Protein AF-0000000066008243 (afdb_homodimer)

Solvent-accessible surface area (backbone atoms only — not comparable to full-atom values): 32424 Å² total; per-residue (Å²): 136,84,80,74,76,75,76,95,76,73,66,71,70,77,75,83,60,82,74,49,60,83,30,46,79,45,74,56,54,67,75,56,49,55,52,40,58,67,34,86,83,21,28,44,34,31,69,50,27,37,37,32,40,57,55,29,65,79,30,61,48,78,36,69,66,31,70,38,34,38,38,38,36,25,71,33,43,24,30,42,36,34,36,51,57,90,94,41,76,46,79,41,83,40,39,54,12,25,37,36,48,45,53,53,59,49,28,36,36,37,34,33,26,86,89,45,23,21,20,34,40,37,36,34,33,48,38,79,45,48,61,57,48,42,42,67,50,64,41,73,88,37,50,65,48,66,43,29,85,41,62,70,55,54,52,42,53,52,59,48,55,51,47,76,75,35,84,81,39,64,61,42,52,52,24,34,12,19,45,48,47,27,49,55,47,40,49,60,71,56,71,61,34,56,92,89,50,68,52,55,62,62,49,46,48,52,44,62,74,39,29,44,45,81,84,48,58,58,56,55,9,50,72,66,71,30,54,50,65,57,29,36,50,48,38,21,70,71,69,72,36,39,58,66,57,45,46,49,48,50,28,43,51,49,35,46,47,44,44,72,39,44,86,62,50,67,49,54,41,21,40,58,37,41,26,85,47,41,66,59,33,36,51,54,36,20,69,74,70,72,38,38,60,70,55,46,38,50,38,52,72,68,67,64,58,82,128,135,84,78,78,75,74,83,79,76,68,64,71,70,76,74,84,61,81,73,49,62,81,30,46,79,46,74,56,54,66,74,56,50,56,51,40,58,67,35,85,82,20,29,42,34,31,68,49,27,36,37,32,39,57,56,30,64,79,32,61,49,76,34,72,69,30,72,39,33,36,39,39,38,25,72,32,44,25,30,40,36,35,37,52,56,90,92,41,78,45,79,41,83,40,39,55,12,25,38,36,49,46,54,54,59,52,28,36,35,38,34,33,26,86,89,45,23,21,19,34,41,37,36,32,32,48,37,79,46,48,61,58,48,42,41,65,52,64,40,74,88,37,51,65,47,69,41,30,86,41,65,70,57,55,50,42,53,53,57,46,55,51,48,76,75,35,84,82,40,66,60,42,52,51,25,34,11,20,44,49,47,26,48,55,46,40,48,59,72,54,71,60,34,56,92,92,49,69,55,54,63,61,49,46,50,50,45,62,74,38,29,44,45,81,82,49,60,57,55,55,10,50,72,66,72,29,54,50,64,56,29,37,50,49,40,21,72,72,69,74,37,40,59,67,56,47,45,48,48,52,28,43,52,49,35,47,46,39,45,69,46,41,85,62,50,68,50,54,43,21,40,58,38,41,25,84,48,40,66,60,34,37,52,52,35,20,71,72,70,72,40,39,58,70,54,46,36,50,38,51,73,69,69,60,62,80,129

Organism: Pseudomonas aeruginosa (strain ATCC 15692 / DSM 22644 / CIP 104116 / JCM 14847 / LMG 12228 / 1C / PRS 101 / PAO1) (NCBI:txid208964)

Nearest PDB structures (foldseek):
  3oio-assembly1_A  TM=9.051E-01  e=1.411E-06  Chromobacterium violaceum
  3w6v-assembly1_A  TM=8.758E-01  e=1.493E-06  Streptomyces griseus
  3lsg-assembly1_A  TM=9.183E-01  e=5.167E-06  Fusobacterium nucleatum subsp. nucleatum
  6l4c-assembly1_C  TM=6.130E-01  e=3.722E-05  Corylus avellana
  7u1h-assembly1_C  TM=5.360E-01  e=2.370E-05  Lens culinaris

Radius of gyration: 26.49 Å; Cα contacts (8 Å, |Δi|>4): 1086; chains: 2; bounding box: 79×71×91 Å

Secondary structure (DSSP, 8-state):
------------PPP-----TT-EEEEPPHHHHHHHHHSTTTTTSEEEEEEEESS-TT-EEEESS--SEEEEEEEESEEEEEEEETTEEEEEEEETTEEEEE-TT--EEEEE-SSSBPEEEEEEEE-TTHHHHHHHTT-SS-SEEE--S-HHHHHHHHHHHGGGGSTT-HHHHHHHHHHHHHHHHHGGG--PPPTT---HHHHHHHHHHTTTS---HHHHHHHTT--HHHHHHHHHHHHSS-HHHHHHHHHHHHHHHHHHH----HHHHHHHTT-S-HHHHHHHHHHHHSS-HHHHHHHHHTT----/------------PPP-----TT-EEEEPPHHHHHHHHHSTTTTTSEEEEEEEESS-TT-EEEES---SEEEEEEEESEEEEEEEETTEEEEEEEETTEEEEE-TT--EEEEE-SSSBPEEEEEEEE-TTHHHHHHHTT-SS-SEEE--S-HHHHHHHHHHHGGGGSTT-HHHHHHHHHHHHHHHHHGGG-----TT---HHHHHHHHHHTTTS---HHHHHHHTT--HHHHHHHHHHHHSS-HHHHHHHHHHHHHHHHHHH----HHHHHHHTT-S-HHHHHHHHHHHHSS-HHHHHHHHHTT----

Foldseek 3Di:
DDPPPPPPDDAPDDFPQDADPVKDKFAADPVLVVVQCPDPLRVQKFFGIWMKDDLRAFGKDWDQFYAWKKKKAWQAAWKKKWKDDPPDIDIDIGHHQKMFIDGGRITMMMTADNVTGTIIIMTTMDHNCVVVLCVLLPPPPHRMDGQHPDPLLVVLSVQLCCCVVVPSDSVSRSVSSVSVVVSSNCNNVGDRAPDLRQCVVVLVVVLLVAQLAQDDLCVSCVVSPHHSVSQQVNVCVVVVHGSNLVSLVSLLVVLLVCLLPHPDDLCVSCNNRHHNDSVVNQVSNCVNVVHGSVVSSVCNVVVNDDD/DDPPPDPPPPAPDDFPQDADPVKDKFAADPVLVVVQCPDPLRVAKFFGIWMKDDLRAFGKDWDQFYAWKKKKAWQAAWKKKWKDDPPDIDIDIGHHQKMFIDGGRITMMMTADNVTGTIIIMTTMDHNCVVVLCVLLPPPPHRMDGQHNDPLLVVLSVQLCCCVVVPSPSVSRSVSSVSVVVSSVCNNVGDRADDLRQPVVVLVVVLLVAQLAQDDLCVSCVVSPHHSVSQQVRCCVVVVHGSNVVSLVSLLVQLLVCLLPHPDDLCVSCNNRHHNDSVVNQVSNCVNVVHGSVVSSVCNVVVNPDD

pLDDT: mean 80.88, std 16.17, range [22.69, 98.44]

GO terms:
  GO:2000284 positive regulation of amino acid biosynthetic process (P, IMP)

Structure (mmCIF, N/CA/C/O backbone):
data_AF-0000000066008243-model_v1
#
loop_
_entity.id
_entity.type
_entity.pdbx_description
1 polymer 'MmsAB operon regulatory protein'
#
loop_
_atom_site.group_PDB
_atom_site.id
_atom_site.type_symbol
_atom_site.label_atom_id
_atom_site.label_alt_id
_atom_site.label_comp_id
_atom_site.label_asym_id
_atom_site.label_entity_id
_atom_site.label_seq_id
_atom_site.pdbx_PDB_ins_code
_atom_site.Cartn_x
_atom_site.Cartn_y
_atom_site.Cartn_z
_atom_site.occupancy
_atom_site.B_iso_or_equiv
_atom_site.auth_seq_id
_atom_site.auth_comp_id
_atom_site.auth_asym_id
_atom_site.auth_atom_id
_atom_site.pdbx_PDB_model_num
ATOM 1 N N . MET A 1 1 ? 39.25 -35.906 20.281 1 24.59 1 MET A N 1
ATOM 2 C CA . MET A 1 1 ? 38.625 -36.188 19 1 24.59 1 MET A CA 1
ATOM 3 C C . MET A 1 1 ? 37.656 -35.062 18.609 1 24.59 1 MET A C 1
ATOM 5 O O . MET A 1 1 ? 36.625 -34.844 19.25 1 24.59 1 MET A O 1
ATOM 9 N N . ASP A 1 2 ? 38.094 -33.938 18.094 1 24.05 2 ASP A N 1
ATOM 10 C CA . ASP A 1 2 ? 37.625 -32.531 18.016 1 24.05 2 ASP A CA 1
ATOM 11 C C . ASP A 1 2 ? 36.5 -32.406 16.984 1 24.05 2 ASP A C 1
ATOM 13 O O . ASP A 1 2 ? 36.688 -32.719 15.805 1 24.05 2 ASP A O 1
ATOM 17 N N . TYR A 1 3 ? 35.219 -32.688 17.328 1 25.66 3 TYR A N 1
ATOM 18 C CA . TYR A 1 3 ? 34.031 -32.688 16.5 1 25.66 3 TYR A CA 1
ATOM 19 C C . TYR A 1 3 ? 33.844 -31.375 15.75 1 25.66 3 TYR A C 1
ATOM 21 O O . TYR A 1 3 ? 33.594 -30.328 16.359 1 25.66 3 TYR A O 1
ATOM 29 N N . ILE A 1 4 ? 34.594 -31.031 14.711 1 29.14 4 ILE A N 1
ATOM 30 C CA . ILE A 1 4 ? 34.562 -29.875 13.82 1 29.14 4 ILE A CA 1
ATOM 31 C C . ILE A 1 4 ? 33.125 -29.672 13.297 1 29.14 4 ILE A C 1
ATOM 33 O O . ILE A 1 4 ? 32.562 -30.562 12.656 1 29.14 4 ILE A O 1
ATOM 37 N N . ALA A 1 5 ? 32.375 -28.844 13.891 1 27.97 5 ALA A N 1
ATOM 38 C CA . ALA A 1 5 ? 30.953 -28.547 13.633 1 27.97 5 ALA A CA 1
ATOM 39 C C . ALA A 1 5 ? 30.719 -28.297 12.148 1 27.97 5 ALA A C 1
ATOM 41 O O . ALA A 1 5 ? 31.422 -27.5 11.531 1 27.97 5 ALA A O 1
ATOM 42 N N . GLU A 1 6 ? 30.219 -29.219 11.297 1 30.3 6 GLU A N 1
ATOM 43 C CA . GLU A 1 6 ? 29.969 -29.094 9.867 1 30.3 6 GLU A CA 1
ATOM 44 C C . GLU A 1 6 ? 29.203 -27.812 9.555 1 30.3 6 GLU A C 1
ATOM 46 O O . GLU A 1 6 ? 28.297 -27.422 10.297 1 30.3 6 GLU A O 1
ATOM 51 N N . PRO A 1 7 ? 29.734 -26.828 8.812 1 32.81 7 PRO A N 1
ATOM 52 C CA . PRO A 1 7 ? 29.125 -25.531 8.523 1 32.81 7 PRO A CA 1
ATOM 53 C C . PRO A 1 7 ? 27.625 -25.609 8.242 1 32.81 7 PRO A C 1
ATOM 55 O O . PRO A 1 7 ? 27.141 -26.656 7.82 1 32.81 7 PRO A O 1
ATOM 58 N N . ALA A 1 8 ? 26.797 -24.953 8.992 1 34.72 8 ALA A N 1
ATOM 59 C CA . ALA A 1 8 ? 25.344 -24.828 8.898 1 34.72 8 ALA A CA 1
ATOM 60 C C . ALA A 1 8 ? 24.875 -24.828 7.445 1 34.72 8 ALA A C 1
ATOM 62 O O . ALA A 1 8 ? 25.172 -23.906 6.688 1 34.72 8 ALA A O 1
ATOM 63 N N . THR A 1 9 ? 24.625 -25.859 6.59 1 36.06 9 THR A N 1
ATOM 64 C CA . THR A 1 9 ? 24.281 -26.375 5.273 1 36.06 9 THR A CA 1
ATOM 65 C C . THR A 1 9 ? 23.266 -25.469 4.578 1 36.06 9 THR A C 1
ATOM 67 O O . THR A 1 9 ? 23.484 -25.031 3.447 1 36.06 9 THR A O 1
ATOM 70 N N . ASP A 1 10 ? 21.766 -25.906 4.348 1 40.94 10 ASP A N 1
ATOM 71 C CA . ASP A 1 10 ? 20.812 -25.797 3.244 1 40.94 10 ASP A CA 1
ATOM 72 C C . ASP A 1 10 ? 20.125 -24.438 3.242 1 40.94 10 ASP A C 1
ATOM 74 O O . ASP A 1 10 ? 19.031 -24.281 3.785 1 40.94 10 ASP A O 1
ATOM 78 N N . MET A 1 11 ? 20.688 -23.453 3.477 1 50 11 MET A N 1
ATOM 79 C CA . MET A 1 11 ? 20.094 -22.125 3.32 1 50 11 MET A CA 1
ATOM 80 C C . MET A 1 11 ? 19.484 -21.969 1.93 1 50 11 MET A C 1
ATOM 82 O O . MET A 1 11 ? 20.078 -22.391 0.937 1 50 11 MET A O 1
ATOM 86 N N . SER A 1 12 ? 18.172 -21.828 1.884 1 60.5 12 SER A N 1
ATOM 87 C CA . SER A 1 12 ? 17.484 -21.594 0.622 1 60.5 12 SER A CA 1
ATOM 88 C C . SER A 1 12 ? 18.25 -20.609 -0.255 1 60.5 12 SER A C 1
ATOM 90 O O . SER A 1 12 ? 18.719 -19.578 0.226 1 60.5 12 SER A O 1
ATOM 92 N N . HIS A 1 13 ? 18.922 -21.156 -1.25 1 66.5 13 HIS A N 1
ATOM 93 C CA . HIS A 1 13 ? 19.656 -20.375 -2.23 1 66.5 13 HIS A CA 1
ATOM 94 C C . HIS A 1 13 ? 18.734 -19.891 -3.35 1 66.5 13 HIS A C 1
ATOM 96 O O . HIS A 1 13 ? 17.797 -20.594 -3.732 1 66.5 13 HIS A O 1
ATOM 102 N N . THR A 1 14 ? 18.844 -18.609 -3.643 1 72.81 14 THR A N 1
ATOM 103 C CA . THR A 1 14 ? 18.094 -18.062 -4.77 1 72.81 14 THR A CA 1
ATOM 104 C C . THR A 1 14 ? 18.547 -18.703 -6.078 1 72.81 14 THR A C 1
ATOM 106 O O . THR A 1 14 ? 19.656 -19.203 -6.176 1 72.81 14 THR A O 1
ATOM 109 N N . SER A 1 15 ? 17.578 -18.812 -7.023 1 72.69 15 SER A N 1
ATOM 110 C CA . SER A 1 15 ? 17.906 -19.328 -8.352 1 72.69 15 SER A CA 1
ATOM 111 C C . SER A 1 15 ? 19.078 -18.578 -8.961 1 72.69 15 SER A C 1
ATOM 113 O O . SER A 1 15 ? 19.219 -17.359 -8.773 1 72.69 15 SER A O 1
ATOM 115 N N . ASP A 1 16 ? 19.953 -19.328 -9.625 1 68.06 16 ASP A N 1
ATOM 116 C CA . ASP A 1 16 ? 21.125 -18.734 -10.273 1 68.06 16 ASP A CA 1
ATOM 117 C C . ASP A 1 16 ? 20.812 -18.344 -11.719 1 68.06 16 ASP A C 1
ATOM 119 O O . ASP A 1 16 ? 21.719 -18.266 -12.555 1 68.06 16 ASP A O 1
ATOM 123 N N . TRP A 1 17 ? 19.578 -18.219 -12.039 1 70.62 17 TRP A N 1
ATOM 124 C CA . TRP A 1 17 ? 19.172 -17.781 -13.375 1 70.62 17 TRP A CA 1
ATOM 125 C C . TRP A 1 17 ? 19.875 -16.484 -13.75 1 70.62 17 TRP A C 1
ATOM 127 O O . TRP A 1 17 ? 20 -15.578 -12.922 1 70.62 17 TRP A O 1
ATOM 137 N N . PRO A 1 18 ? 20.375 -16.453 -15.031 1 69.12 18 PRO A N 1
ATOM 138 C CA . PRO A 1 18 ? 21.016 -15.203 -15.453 1 69.12 18 PRO A CA 1
ATOM 139 C C . PRO A 1 18 ? 20.094 -13.992 -15.289 1 69.12 18 PRO A C 1
ATOM 141 O O . PRO A 1 18 ? 18.891 -14.102 -15.477 1 69.12 18 PRO A O 1
ATOM 144 N N . LEU A 1 19 ? 20.703 -12.914 -14.883 1 67.06 19 LEU A N 1
ATOM 145 C CA . LEU A 1 19 ? 19.906 -11.742 -14.555 1 67.06 19 LEU A CA 1
ATOM 146 C C . LEU A 1 19 ? 19.953 -10.711 -15.68 1 67.06 19 LEU A C 1
ATOM 148 O O . LEU A 1 19 ? 20.828 -9.836 -15.688 1 67.06 19 LEU A O 1
ATOM 152 N N . PRO A 1 20 ? 19.031 -10.906 -16.594 1 66 20 PRO A N 1
ATOM 153 C CA . PRO A 1 20 ? 18.969 -9.844 -17.609 1 66 20 PRO A CA 1
ATOM 154 C C . PRO A 1 20 ? 18.641 -8.477 -17 1 66 20 PRO A C 1
ATOM 156 O O . PRO A 1 20 ? 18.25 -8.391 -15.836 1 66 20 PRO A O 1
ATOM 159 N N . ALA A 1 21 ? 18.781 -7.402 -17.766 1 61.56 21 ALA A N 1
ATOM 160 C CA . ALA A 1 21 ? 18.688 -6.023 -17.297 1 61.56 21 ALA A CA 1
ATOM 161 C C . ALA A 1 21 ? 17.312 -5.719 -16.719 1 61.56 21 ALA A C 1
ATOM 163 O O . ALA A 1 21 ? 17.188 -4.902 -15.805 1 61.56 21 ALA A O 1
ATOM 164 N N . ASP A 1 22 ? 16.312 -6.426 -17.188 1 67.25 22 ASP A N 1
ATOM 165 C CA . ASP A 1 22 ? 14.961 -6.117 -16.766 1 67.25 22 ASP A CA 1
ATOM 166 C C . ASP A 1 22 ? 14.508 -7.062 -15.648 1 67.25 22 ASP A C 1
ATOM 168 O O . ASP A 1 22 ? 13.32 -7.141 -15.336 1 67.25 22 ASP A O 1
ATOM 172 N N . SER A 1 23 ? 15.43 -7.727 -15.102 1 70.81 23 SER A N 1
ATOM 173 C CA . SER A 1 23 ? 15.18 -8.641 -13.984 1 70.81 23 SER A CA 1
ATOM 174 C C . SER A 1 23 ? 15.984 -8.234 -12.75 1 70.81 23 SER A C 1
ATOM 176 O O . SER A 1 23 ? 16.906 -7.434 -12.844 1 70.81 23 SER A O 1
ATOM 178 N N . LEU A 1 24 ? 15.469 -8.609 -11.672 1 77.5 24 LEU A N 1
ATOM 179 C CA . LEU A 1 24 ? 16.062 -8.203 -10.406 1 77.5 24 LEU A CA 1
ATOM 180 C C . LEU A 1 24 ? 16.141 -9.383 -9.43 1 77.5 24 LEU A C 1
ATOM 182 O O . LEU A 1 24 ? 15.211 -10.188 -9.367 1 77.5 24 LEU A O 1
ATOM 186 N N . ARG A 1 25 ? 17.203 -9.562 -8.805 1 79.38 25 ARG A N 1
ATOM 187 C CA . ARG A 1 25 ? 17.422 -10.484 -7.699 1 79.38 25 ARG A CA 1
ATOM 188 C C . ARG A 1 25 ? 18.094 -9.781 -6.52 1 79.38 25 ARG A C 1
ATOM 190 O O . ARG A 1 25 ? 19.188 -9.234 -6.652 1 79.38 25 ARG A O 1
ATOM 197 N N . LEU A 1 26 ? 17.438 -9.75 -5.379 1 84.25 26 LEU A N 1
ATOM 198 C CA . LEU A 1 26 ? 17.906 -8.984 -4.227 1 84.25 26 LEU A CA 1
ATOM 199 C C . LEU A 1 26 ? 17.984 -9.867 -2.984 1 84.25 26 LEU A C 1
ATOM 201 O O . LEU A 1 26 ? 17 -10.008 -2.256 1 84.25 26 LEU A O 1
ATOM 205 N N . PRO A 1 27 ? 19.156 -10.453 -2.77 1 83 27 PRO A N 1
ATOM 206 C CA . PRO A 1 27 ? 19.328 -11.07 -1.453 1 83 27 PRO A CA 1
ATOM 207 C C . PRO A 1 27 ? 19.5 -10.039 -0.339 1 83 27 PRO A C 1
ATOM 209 O O . PRO A 1 27 ? 20.203 -9.031 -0.526 1 83 27 PRO A O 1
ATOM 212 N N . ILE A 1 28 ? 18.906 -10.18 0.723 1 86 28 ILE A N 1
ATOM 213 C CA . ILE A 1 28 ? 19.062 -9.281 1.861 1 86 28 ILE A CA 1
ATOM 214 C C . ILE A 1 28 ? 20.312 -9.68 2.65 1 86 28 ILE A C 1
ATOM 216 O O . ILE A 1 28 ? 20.5 -10.852 2.975 1 86 28 ILE A O 1
ATOM 220 N N . PRO A 1 29 ? 21.141 -8.734 2.947 1 79.75 29 PRO A N 1
ATOM 221 C CA . PRO A 1 29 ? 22.391 -9.031 3.656 1 79.75 29 PRO A CA 1
ATOM 222 C C . PRO A 1 29 ? 22.156 -9.641 5.035 1 79.75 29 PRO A C 1
ATOM 224 O O . PRO A 1 29 ? 21.188 -9.289 5.715 1 79.75 29 PRO A O 1
ATOM 227 N N . ALA A 1 30 ? 23.109 -10.445 5.465 1 82.31 30 ALA A N 1
ATOM 228 C CA . ALA A 1 30 ? 2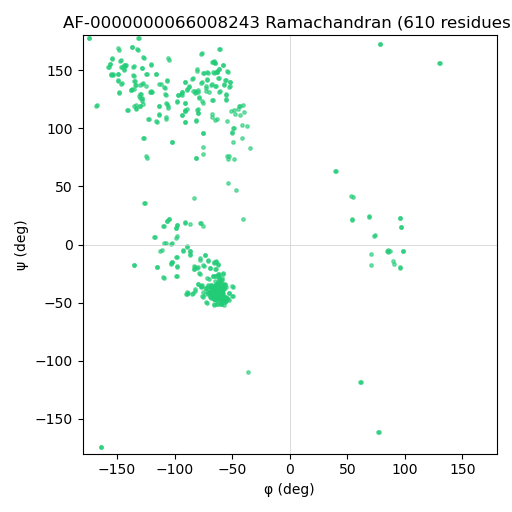3 -11.234 6.688 1 82.31 30 ALA A CA 1
ATOM 229 C C . ALA A 1 30 ? 22.797 -10.336 7.906 1 82.31 30 ALA A C 1
ATOM 231 O O . ALA A 1 30 ? 22 -10.625 8.781 1 82.31 30 ALA A O 1
ATOM 232 N N . ALA A 1 31 ? 23.562 -9.25 7.941 1 80.62 31 ALA A N 1
ATOM 233 C CA . ALA A 1 31 ? 23.469 -8.336 9.078 1 80.62 31 ALA A CA 1
ATOM 234 C C . ALA A 1 31 ? 22.062 -7.773 9.211 1 80.62 31 ALA A C 1
ATOM 236 O O . ALA A 1 31 ? 21.547 -7.648 10.328 1 80.62 31 ALA A O 1
ATOM 237 N N . LEU A 1 32 ? 21.469 -7.461 8.078 1 87 32 LEU A N 1
ATOM 238 C CA . LEU A 1 32 ? 20.094 -6.941 8.07 1 87 32 LEU A CA 1
ATOM 239 C C . LEU A 1 32 ? 19.094 -8.039 8.43 1 87 32 LEU A C 1
ATOM 241 O O . LEU A 1 32 ? 18.125 -7.785 9.133 1 87 32 LEU A O 1
ATOM 245 N N . LEU A 1 33 ? 19.344 -9.242 8.016 1 91.19 33 LEU A N 1
ATOM 246 C CA . LEU A 1 33 ? 18.484 -10.359 8.344 1 91.19 33 LEU A CA 1
ATOM 247 C C . LEU A 1 33 ? 18.453 -10.617 9.844 1 91.19 33 LEU A C 1
ATOM 249 O O . LEU A 1 33 ? 17.406 -10.898 10.414 1 91.19 33 LEU A O 1
ATOM 253 N N . GLU A 1 34 ? 19.594 -10.508 10.438 1 89.56 34 GLU A N 1
ATOM 254 C CA . GLU A 1 34 ? 19.672 -10.688 11.883 1 89.56 34 GLU A CA 1
ATOM 255 C C . GLU A 1 34 ? 18.844 -9.648 12.617 1 89.56 34 GLU A C 1
ATOM 257 O O . GLU A 1 34 ? 18.141 -9.977 13.586 1 89.56 34 GLU A O 1
ATOM 262 N N . LYS A 1 35 ? 18.938 -8.43 12.172 1 91.12 35 LYS A N 1
ATOM 263 C CA . LYS A 1 35 ? 18.156 -7.363 12.781 1 91.12 35 LYS A CA 1
ATOM 264 C C . LYS A 1 35 ? 16.656 -7.594 12.586 1 91.12 35 LYS A C 1
ATOM 266 O O . LYS A 1 35 ? 15.875 -7.43 13.523 1 91.12 35 LYS A O 1
ATOM 271 N N . LEU A 1 36 ? 16.297 -7.992 11.391 1 93.81 36 LEU A N 1
ATOM 272 C CA . LEU A 1 36 ? 14.883 -8.234 11.078 1 93.81 36 LEU A CA 1
ATOM 273 C C . LEU A 1 36 ? 14.336 -9.391 11.906 1 93.81 36 LEU A C 1
ATOM 275 O O . LEU A 1 36 ? 13.188 -9.344 12.352 1 93.81 36 LEU A O 1
ATOM 279 N N . ALA A 1 37 ? 15.141 -10.375 12.156 1 95 37 ALA A N 1
ATOM 280 C CA . ALA A 1 37 ? 14.727 -11.602 12.828 1 95 37 ALA A CA 1
ATOM 281 C C . ALA A 1 37 ? 14.391 -11.344 14.297 1 95 37 ALA A C 1
ATOM 283 O O . ALA A 1 37 ? 13.633 -12.094 14.914 1 95 37 ALA A O 1
ATOM 284 N N . VAL A 1 38 ? 14.875 -10.266 14.844 1 92.62 38 VAL A N 1
ATOM 285 C CA . VAL A 1 38 ? 14.695 -10.07 16.281 1 92.62 38 VAL A CA 1
ATOM 286 C C . VAL A 1 38 ? 13.82 -8.844 16.531 1 92.62 38 VAL A C 1
ATOM 288 O O . VAL A 1 38 ? 13.312 -8.648 17.625 1 92.62 38 VAL A O 1
ATOM 291 N N . HIS A 1 39 ? 13.711 -7.992 15.555 1 91.38 39 HIS A N 1
ATOM 292 C CA . HIS A 1 39 ? 12.953 -6.758 15.75 1 91.38 39 HIS A CA 1
ATOM 293 C C . HIS A 1 39 ? 11.461 -7.047 15.914 1 91.38 39 HIS A C 1
ATOM 295 O O . HIS A 1 39 ? 10.883 -7.805 15.133 1 91.38 39 HIS A O 1
ATOM 301 N N . PRO A 1 40 ? 10.734 -6.434 16.812 1 87.94 40 PRO A N 1
ATOM 302 C CA . PRO A 1 40 ? 9.328 -6.723 17.109 1 87.94 40 PRO A CA 1
ATOM 303 C C . PRO A 1 40 ? 8.422 -6.488 15.906 1 87.94 40 PRO A C 1
ATOM 305 O O . PRO A 1 40 ? 7.426 -7.191 15.734 1 87.94 40 PRO A O 1
ATOM 308 N N . LEU A 1 41 ? 8.766 -5.594 15.047 1 91.5 41 LEU A N 1
ATOM 309 C CA . LEU A 1 41 ? 7.898 -5.211 13.938 1 91.5 41 LEU A CA 1
ATOM 310 C C . LEU A 1 41 ? 8.109 -6.133 12.742 1 91.5 41 LEU A C 1
ATOM 312 O O . LEU A 1 41 ? 7.363 -6.07 11.766 1 91.5 41 LEU A O 1
ATOM 316 N N . SER A 1 42 ? 9.125 -6.973 12.836 1 94 42 SER A N 1
ATOM 317 C CA . SER A 1 42 ? 9.398 -7.73 11.617 1 94 42 SER A CA 1
ATOM 318 C C . SER A 1 42 ? 9.641 -9.203 11.922 1 94 42 SER A C 1
ATOM 320 O O . SER A 1 42 ? 9.57 -10.055 11.031 1 94 42 SER A O 1
ATOM 322 N N . ARG A 1 43 ? 9.922 -9.57 13.125 1 93.25 43 ARG A N 1
ATOM 323 C CA . ARG A 1 43 ? 10.383 -10.914 13.484 1 93.25 43 ARG A CA 1
ATOM 324 C C . ARG A 1 43 ? 9.359 -11.969 13.07 1 93.25 43 ARG A C 1
ATOM 326 O O . ARG A 1 43 ? 9.711 -13.109 12.789 1 93.25 43 ARG A O 1
ATOM 333 N N . ASP A 1 44 ? 8.102 -11.633 13.055 1 93.31 44 ASP A N 1
ATOM 334 C CA . ASP A 1 44 ? 7.047 -12.602 12.766 1 93.31 44 ASP A CA 1
ATOM 335 C C . ASP A 1 44 ? 6.926 -12.852 11.258 1 93.31 44 ASP A C 1
ATOM 337 O O . ASP A 1 44 ? 6.312 -13.836 10.836 1 93.31 44 ASP A O 1
ATOM 341 N N . LEU A 1 45 ? 7.465 -11.922 10.477 1 96.56 45 LEU A N 1
ATOM 342 C CA . LEU A 1 45 ? 7.391 -12.07 9.023 1 96.56 45 LEU A CA 1
ATOM 343 C C . LEU A 1 45 ? 8.312 -11.07 8.328 1 96.56 45 LEU A C 1
ATOM 345 O O . LEU A 1 45 ? 8.109 -9.859 8.438 1 96.56 45 LEU A O 1
ATOM 349 N N . TYR A 1 46 ? 9.281 -11.547 7.562 1 96.88 46 TYR A N 1
ATOM 350 C CA . TYR A 1 46 ? 10.188 -10.672 6.836 1 96.88 46 TYR A CA 1
ATOM 351 C C . TYR A 1 46 ? 10.773 -11.383 5.617 1 96.88 46 TYR A C 1
ATOM 353 O O . TYR A 1 46 ? 10.93 -12.609 5.621 1 96.88 46 TYR A O 1
ATOM 361 N N . PRO A 1 47 ? 11.016 -10.633 4.582 1 96.5 47 PRO A N 1
ATOM 362 C CA . PRO A 1 47 ? 11.641 -11.242 3.408 1 96.5 47 PRO A CA 1
ATOM 363 C C . PRO A 1 47 ? 13.133 -11.516 3.611 1 96.5 47 PRO A C 1
ATOM 365 O O . PRO A 1 47 ? 13.797 -10.789 4.355 1 96.5 47 PRO A O 1
ATOM 368 N N . THR A 1 48 ? 13.625 -12.547 3.012 1 94.25 48 THR A N 1
ATOM 369 C CA . THR A 1 48 ? 15.047 -12.844 3.062 1 94.25 48 THR A CA 1
ATOM 370 C C . THR A 1 48 ? 15.703 -12.609 1.702 1 94.25 48 THR A C 1
ATOM 372 O O . THR A 1 48 ? 16.906 -12.375 1.618 1 94.25 48 THR A O 1
ATOM 375 N N . SER A 1 49 ? 14.992 -12.75 0.716 1 92 49 SER A N 1
ATOM 376 C CA . SER A 1 49 ? 15.375 -12.422 -0.653 1 92 49 SER A CA 1
ATOM 377 C C . SER A 1 49 ? 14.148 -12.18 -1.527 1 92 49 SER A C 1
ATOM 379 O O . SER A 1 49 ? 13.047 -12.648 -1.212 1 92 49 SER A O 1
ATOM 381 N N . LEU A 1 50 ? 14.289 -11.406 -2.527 1 92.69 50 LEU A N 1
ATOM 382 C CA . LEU A 1 50 ? 13.18 -11.109 -3.424 1 92.69 50 LEU A CA 1
ATOM 383 C C . LEU A 1 50 ? 13.688 -10.727 -4.812 1 92.69 50 LEU A C 1
ATOM 385 O O . LEU A 1 50 ? 14.859 -10.398 -4.98 1 92.69 50 LEU A O 1
ATOM 389 N N . GLY A 1 51 ? 12.734 -10.867 -5.754 1 92.25 51 GLY A N 1
ATOM 390 C CA . GLY A 1 51 ? 13.156 -10.531 -7.105 1 92.25 51 GLY A CA 1
ATOM 391 C C . GLY A 1 51 ? 12.023 -10.578 -8.109 1 92.25 51 GLY A C 1
ATOM 392 O O . GLY A 1 51 ? 10.859 -10.766 -7.738 1 92.25 51 GLY A O 1
ATOM 393 N N . HIS A 1 52 ? 12.398 -10.242 -9.289 1 90.62 52 HIS A N 1
ATOM 394 C CA . HIS A 1 52 ? 11.539 -10.219 -10.469 1 90.62 52 HIS A CA 1
ATOM 395 C C . HIS A 1 52 ? 12.281 -10.711 -11.703 1 90.62 52 HIS A C 1
ATOM 397 O O . HIS A 1 52 ? 13.336 -10.172 -12.047 1 90.62 52 HIS A O 1
ATOM 403 N N . TYR A 1 53 ? 11.828 -11.828 -12.25 1 91.19 53 TYR A N 1
ATOM 404 C CA . TYR A 1 53 ? 12.391 -12.367 -13.484 1 91.19 53 TYR A CA 1
ATOM 405 C C . TYR A 1 53 ? 11.445 -12.164 -14.656 1 91.19 53 TYR A C 1
ATOM 407 O O . TYR A 1 53 ? 10.305 -12.641 -14.633 1 91.19 53 TYR A O 1
ATOM 415 N N . ARG A 1 54 ? 11.891 -11.508 -15.609 1 85.38 54 ARG A N 1
ATOM 416 C CA . ARG A 1 54 ? 11.07 -11.242 -16.781 1 85.38 54 ARG A CA 1
ATOM 417 C C . ARG A 1 54 ? 11.367 -12.242 -17.891 1 85.38 54 ARG A C 1
ATOM 419 O O . ARG A 1 54 ? 12.523 -12.43 -18.281 1 85.38 54 ARG A O 1
ATOM 426 N N . ARG A 1 55 ? 10.219 -12.828 -18.375 1 86.19 55 ARG A N 1
ATOM 427 C CA . ARG A 1 55 ? 10.352 -13.828 -19.438 1 86.19 55 ARG A CA 1
ATOM 428 C C . ARG A 1 55 ? 11.555 -14.727 -19.188 1 86.19 55 ARG A C 1
ATOM 430 O O . ARG A 1 55 ? 12.438 -14.844 -20.047 1 86.19 55 ARG A O 1
ATOM 437 N N . ALA A 1 56 ? 11.5 -15.422 -18.141 1 91.25 56 ALA A N 1
ATOM 438 C CA . ALA A 1 56 ? 12.664 -16.125 -17.609 1 91.25 56 ALA A CA 1
ATOM 439 C C . ALA A 1 56 ? 12.898 -17.438 -18.328 1 91.25 56 ALA A C 1
ATOM 441 O O . ALA A 1 56 ? 12.781 -18.516 -17.734 1 91.25 56 ALA A O 1
ATOM 442 N N . ARG A 1 57 ? 13.391 -17.297 -19.516 1 90.94 57 ARG A N 1
ATOM 443 C CA . ARG A 1 57 ? 13.688 -18.469 -20.328 1 90.94 57 ARG A CA 1
ATOM 444 C C . ARG A 1 57 ? 14.719 -19.359 -19.641 1 90.94 57 ARG A C 1
ATOM 446 O O . ARG A 1 57 ? 15.703 -18.859 -19.078 1 90.94 57 ARG A O 1
ATOM 453 N N . ASP A 1 58 ? 14.453 -20.672 -19.578 1 91.56 58 ASP A N 1
ATOM 454 C CA . ASP A 1 58 ? 15.352 -21.703 -19.062 1 91.56 58 ASP A CA 1
ATOM 455 C C . ASP A 1 58 ? 15.453 -21.625 -17.531 1 91.56 58 ASP A C 1
ATOM 457 O O . ASP A 1 58 ? 16.328 -22.266 -16.938 1 91.56 58 ASP A O 1
ATOM 461 N N . HIS A 1 59 ? 14.617 -20.781 -17 1 93.69 59 HIS A N 1
ATOM 462 C CA . HIS A 1 59 ? 14.609 -20.734 -15.547 1 93.69 59 HIS A CA 1
ATOM 463 C C . HIS A 1 59 ? 14.078 -22.031 -14.953 1 93.69 59 HIS A C 1
ATOM 465 O O . HIS A 1 59 ? 12.984 -22.484 -15.289 1 93.69 59 HIS A O 1
ATOM 471 N N . ARG A 1 60 ? 14.898 -22.625 -14.102 1 93.75 60 ARG A N 1
ATOM 472 C CA . ARG A 1 60 ? 14.516 -23.859 -13.422 1 93.75 60 ARG A CA 1
ATOM 473 C C . ARG A 1 60 ? 15.156 -23.953 -12.039 1 93.75 60 ARG A C 1
ATOM 475 O O . ARG A 1 60 ? 16.234 -23.391 -11.812 1 93.75 60 ARG A O 1
ATOM 482 N N . MET A 1 61 ? 14.484 -24.516 -11.18 1 93.25 61 MET A N 1
ATOM 483 C CA . MET A 1 61 ? 14.961 -24.734 -9.812 1 93.25 61 MET A CA 1
ATOM 484 C C . MET A 1 61 ? 14.438 -26.047 -9.25 1 93.25 61 MET A C 1
ATOM 486 O O . MET A 1 61 ? 13.297 -26.422 -9.516 1 93.25 61 MET A O 1
ATOM 490 N N . SER A 1 62 ? 15.312 -26.703 -8.562 1 92.62 62 SER A N 1
ATOM 491 C CA . SER A 1 62 ? 14.961 -27.906 -7.816 1 92.62 62 SER A CA 1
ATOM 492 C C . SER A 1 62 ? 15.492 -27.844 -6.387 1 92.62 62 SER A C 1
ATOM 494 O O . SER A 1 62 ? 16.656 -27.516 -6.164 1 92.62 62 SER A O 1
ATOM 496 N N . ARG A 1 63 ? 14.547 -28.078 -5.484 1 90.19 63 ARG A N 1
ATOM 497 C CA . ARG A 1 63 ? 14.938 -28.094 -4.078 1 90.19 63 ARG A CA 1
ATOM 498 C C . ARG A 1 63 ? 14.32 -29.281 -3.355 1 90.19 63 ARG A C 1
ATOM 500 O O . ARG A 1 63 ? 13.102 -29.406 -3.275 1 90.19 63 ARG A O 1
ATOM 507 N N . GLU A 1 64 ? 15.211 -30.078 -2.863 1 86.62 64 GLU A N 1
ATOM 508 C CA . GLU A 1 64 ? 14.75 -31.219 -2.09 1 86.62 64 GLU A CA 1
ATOM 509 C C . GLU A 1 64 ? 14.43 -30.828 -0.652 1 86.62 64 GLU A C 1
ATOM 511 O O . GLU A 1 64 ? 13.5 -31.359 -0.047 1 86.62 64 GLU A O 1
ATOM 516 N N . ARG A 1 65 ? 15.289 -29.984 -0.174 1 83.75 65 ARG A N 1
ATOM 517 C CA . ARG A 1 65 ? 15.047 -29.438 1.153 1 83.75 65 ARG A CA 1
ATOM 518 C C . ARG A 1 65 ? 15.109 -27.906 1.125 1 83.75 65 ARG A C 1
ATOM 520 O O . ARG A 1 65 ? 16 -27.328 0.505 1 83.75 65 ARG A O 1
ATOM 527 N N . HIS A 1 66 ? 14.055 -27.344 1.493 1 84.5 66 HIS A N 1
ATOM 528 C CA . HIS A 1 66 ? 13.992 -25.891 1.562 1 84.5 66 HIS A CA 1
ATOM 529 C C . HIS A 1 66 ? 13.57 -25.422 2.951 1 84.5 66 HIS A C 1
ATOM 531 O O . HIS A 1 66 ? 12.703 -26.031 3.576 1 84.5 66 HIS A O 1
ATOM 537 N N . ASP A 1 67 ? 14.242 -24.375 3.506 1 89.69 67 ASP A N 1
ATOM 538 C CA . ASP A 1 67 ? 14.055 -24.031 4.91 1 89.69 67 ASP A CA 1
ATOM 539 C C . ASP A 1 67 ? 13.25 -22.75 5.062 1 89.69 67 ASP A C 1
ATOM 541 O O . ASP A 1 67 ? 13.07 -22.25 6.172 1 89.69 67 ASP A O 1
ATOM 545 N N . GLU A 1 68 ? 12.859 -22.203 3.973 1 94.75 68 GLU A N 1
ATOM 546 C CA . GLU A 1 68 ? 12.094 -20.969 4.031 1 94.75 68 GLU A CA 1
ATOM 547 C C . GLU A 1 68 ? 10.797 -21.078 3.238 1 94.75 68 GLU A C 1
ATOM 549 O O . GLU A 1 68 ? 10.617 -22.016 2.461 1 94.75 68 GLU A O 1
ATOM 554 N N . HIS A 1 69 ? 9.875 -20.188 3.533 1 97.25 69 HIS A N 1
ATOM 555 C CA . HIS A 1 69 ? 8.719 -20.031 2.652 1 97.25 69 HIS A CA 1
ATOM 556 C C . HIS A 1 69 ? 9.109 -19.359 1.34 1 97.25 69 HIS A C 1
ATOM 558 O O . HIS A 1 69 ? 9.945 -18.453 1.326 1 97.25 69 HIS A O 1
ATOM 564 N N . LEU A 1 70 ? 8.531 -19.812 0.312 1 97.5 70 LEU A N 1
ATOM 565 C CA . LEU A 1 70 ? 8.773 -19.234 -1.001 1 97.5 70 LEU A CA 1
ATOM 566 C C . LEU A 1 70 ? 7.461 -18.891 -1.696 1 97.5 70 LEU A C 1
ATOM 568 O O . LEU A 1 70 ? 6.57 -19.734 -1.802 1 97.5 70 LEU A O 1
ATOM 572 N N . LEU A 1 71 ? 7.309 -17.625 -2.137 1 98.06 71 LEU A N 1
ATOM 573 C CA . LEU A 1 71 ? 6.188 -17.156 -2.945 1 98.06 71 LEU A CA 1
ATOM 574 C C . LEU A 1 71 ? 6.637 -16.859 -4.375 1 98.06 71 LEU A C 1
ATOM 576 O O . LEU A 1 71 ? 7.684 -16.25 -4.586 1 98.06 71 LEU A O 1
ATOM 580 N N . ILE A 1 72 ? 5.859 -17.297 -5.336 1 98.12 72 ILE A N 1
ATOM 581 C CA . ILE A 1 72 ? 6.086 -16.984 -6.742 1 98.12 72 ILE A CA 1
ATOM 582 C C . ILE A 1 72 ? 4.77 -16.562 -7.395 1 98.12 72 ILE A C 1
ATOM 584 O O . ILE A 1 72 ? 3.816 -17.344 -7.43 1 98.12 72 ILE A O 1
ATOM 588 N N . TYR A 1 73 ? 4.68 -15.391 -7.844 1 96.75 73 TYR A N 1
ATOM 589 C CA . TYR A 1 73 ? 3.518 -14.891 -8.562 1 96.75 73 TYR A CA 1
ATOM 590 C C . TYR A 1 73 ? 3.814 -14.766 -10.055 1 96.75 73 TYR A C 1
ATOM 592 O O . TYR A 1 73 ? 4.699 -14 -10.453 1 96.75 73 TYR A O 1
ATOM 600 N N . CYS A 1 74 ? 3.082 -15.484 -10.82 1 95 74 CYS A N 1
ATOM 601 C CA . CYS A 1 74 ? 3.279 -15.469 -12.266 1 95 74 CYS A CA 1
ATOM 602 C C . CYS A 1 74 ? 2.416 -14.406 -12.93 1 95 74 CYS A C 1
ATOM 604 O O . CYS A 1 74 ? 1.188 -14.5 -12.914 1 95 74 CYS A O 1
ATOM 606 N N . SER A 1 75 ? 3.055 -13.438 -13.523 1 86.75 75 SER A N 1
ATOM 607 C CA . SER A 1 75 ? 2.307 -12.344 -14.125 1 86.75 75 SER A CA 1
ATOM 608 C C . SER A 1 75 ? 2.127 -12.547 -15.625 1 86.75 75 SER A C 1
ATOM 610 O O . SER A 1 75 ? 1.231 -11.961 -16.234 1 86.75 75 SER A O 1
ATOM 612 N N . GLU A 1 76 ? 3.027 -13.242 -16.203 1 85.38 76 GLU A N 1
ATOM 613 C CA . GLU A 1 76 ? 2.973 -13.57 -17.625 1 85.38 76 GLU A CA 1
ATOM 614 C C . GLU A 1 76 ? 3.562 -14.953 -17.891 1 85.38 76 GLU A C 1
ATOM 616 O O . GLU A 1 76 ? 4.391 -15.438 -17.109 1 85.38 76 GLU A O 1
ATOM 621 N N . GLY A 1 77 ? 3.053 -15.57 -19 1 90.25 77 GLY A N 1
ATOM 622 C CA . GLY A 1 77 ? 3.617 -16.844 -19.406 1 90.25 77 GLY A CA 1
ATOM 623 C C . GLY A 1 77 ? 3.154 -18.016 -18.562 1 90.25 77 GLY A C 1
ATOM 624 O O . GLY A 1 77 ? 2.051 -17.984 -18.016 1 90.25 77 GLY A O 1
ATOM 625 N N . GLN A 1 78 ? 3.957 -19.031 -18.703 1 94.5 78 GLN A N 1
ATOM 626 C CA . GLN A 1 78 ? 3.557 -20.25 -18.016 1 94.5 78 GLN A CA 1
ATOM 627 C C . GLN A 1 78 ? 4.773 -21.062 -17.578 1 94.5 78 GLN A C 1
ATOM 629 O O . GLN A 1 78 ? 5.902 -20.75 -17.953 1 94.5 78 GLN A O 1
ATOM 634 N N . GLY A 1 79 ? 4.5 -22.016 -16.75 1 97.5 79 GLY A N 1
ATOM 635 C CA . GLY A 1 79 ? 5.5 -22.953 -16.25 1 97.5 79 GLY A CA 1
ATOM 636 C C . GLY A 1 79 ? 4.902 -24.188 -15.625 1 97.5 79 GLY A C 1
ATOM 637 O O . GLY A 1 79 ? 3.715 -24.484 -15.805 1 97.5 79 GLY A O 1
ATOM 638 N N . LEU A 1 80 ? 5.863 -24.922 -15.094 1 97.81 80 LEU A N 1
ATOM 639 C CA . LEU A 1 80 ? 5.457 -26.156 -14.438 1 97.81 80 LEU A CA 1
ATOM 640 C C . LEU A 1 80 ? 6.027 -26.234 -13.023 1 97.81 80 LEU A C 1
ATOM 642 O O . LEU A 1 80 ? 7.184 -25.875 -12.797 1 97.81 80 LEU A O 1
ATOM 646 N N . LEU A 1 81 ? 5.188 -26.703 -12.148 1 98.12 81 LEU A N 1
ATOM 647 C CA . LEU A 1 81 ? 5.582 -26.969 -10.766 1 98.12 81 LEU A CA 1
ATOM 648 C C . LEU A 1 81 ? 5.355 -28.422 -10.406 1 98.12 81 LEU A C 1
ATOM 650 O O . LEU A 1 81 ? 4.316 -29 -10.75 1 98.12 81 LEU A O 1
ATOM 654 N N . ARG A 1 82 ? 6.324 -29.031 -9.836 1 97.38 82 ARG A N 1
ATOM 655 C CA . ARG A 1 82 ? 6.168 -30.344 -9.227 1 97.38 82 ARG A CA 1
ATOM 656 C C . ARG A 1 82 ? 6.484 -30.297 -7.738 1 97.38 82 ARG A C 1
ATOM 658 O O . ARG A 1 82 ? 7.473 -29.688 -7.324 1 97.38 82 ARG A O 1
ATOM 665 N N . VAL A 1 83 ? 5.578 -30.875 -6.961 1 96.44 83 VAL A N 1
ATOM 666 C CA . VAL A 1 83 ? 5.816 -30.938 -5.523 1 96.44 83 VAL A CA 1
ATOM 667 C C . VAL A 1 83 ? 5.645 -32.375 -5.023 1 96.44 83 VAL A C 1
ATOM 669 O O . VAL A 1 83 ? 4.879 -33.156 -5.602 1 96.44 83 VAL A O 1
ATOM 672 N N . ARG A 1 84 ? 6.359 -32.625 -3.969 1 92.56 84 ARG A N 1
ATOM 673 C CA . ARG A 1 84 ? 6.234 -33.938 -3.365 1 92.56 84 ARG A CA 1
ATOM 674 C C . ARG A 1 84 ? 5.16 -33.969 -2.285 1 92.56 84 ARG A C 1
ATOM 676 O O . ARG A 1 84 ? 5.176 -33.125 -1.378 1 92.56 84 ARG A O 1
ATOM 683 N N . GLU A 1 85 ? 4.227 -34.75 -2.393 1 86.75 85 GLU A N 1
ATOM 684 C CA . GLU A 1 85 ? 3.174 -35 -1.414 1 86.75 85 GLU A CA 1
ATOM 685 C C . GLU A 1 85 ? 3.223 -36.438 -0.91 1 86.75 85 GLU A C 1
ATOM 687 O O . GLU A 1 85 ? 2.725 -37.344 -1.573 1 86.75 85 GLU A O 1
ATOM 692 N N . GLY A 1 86 ? 3.682 -36.594 0.299 1 83.88 86 GLY A N 1
ATOM 693 C CA . GLY A 1 86 ? 3.967 -37.938 0.737 1 83.88 86 GLY A CA 1
ATOM 694 C C . GLY A 1 86 ? 5.027 -38.625 -0.101 1 83.88 86 GLY A C 1
ATOM 695 O O . GLY A 1 86 ? 6.148 -38.125 -0.229 1 83.88 86 GLY A O 1
ATOM 696 N N . GLU A 1 87 ? 4.656 -39.719 -0.756 1 87.25 87 GLU A N 1
ATOM 697 C CA . GLU A 1 87 ? 5.594 -40.469 -1.573 1 87.25 87 GLU A CA 1
ATOM 698 C C . GLU A 1 87 ? 5.398 -40.188 -3.059 1 87.25 87 GLU A C 1
ATOM 700 O O . GLU A 1 87 ? 6.152 -40.688 -3.898 1 87.25 87 GLU A O 1
ATOM 705 N N . ALA A 1 88 ? 4.477 -39.344 -3.338 1 92.19 88 ALA A N 1
ATOM 706 C CA . ALA A 1 88 ? 4.16 -39.094 -4.742 1 92.19 88 ALA A CA 1
ATOM 707 C C . ALA A 1 88 ? 4.469 -37.656 -5.129 1 92.19 88 ALA A C 1
ATOM 709 O O . ALA A 1 88 ? 4.445 -36.75 -4.281 1 92.19 88 ALA A O 1
ATOM 710 N N . TRP A 1 89 ? 4.867 -37.562 -6.363 1 94.12 89 TRP A N 1
ATOM 711 C CA . TRP A 1 89 ? 5.047 -36.25 -6.934 1 94.12 89 TRP A CA 1
ATOM 712 C C . TRP A 1 89 ? 3.785 -35.781 -7.66 1 94.12 89 TRP A C 1
ATOM 714 O O . TRP A 1 89 ? 3.168 -36.562 -8.391 1 94.12 89 TRP A O 1
ATOM 724 N N . ARG A 1 90 ? 3.375 -34.594 -7.371 1 95.62 90 ARG A N 1
ATOM 725 C CA . ARG A 1 90 ? 2.232 -34 -8.055 1 95.62 90 ARG A CA 1
ATOM 726 C C . ARG A 1 90 ? 2.664 -32.812 -8.914 1 95.62 90 ARG A C 1
ATOM 728 O O . ARG A 1 90 ? 3.51 -32.031 -8.508 1 95.62 90 ARG A O 1
ATOM 735 N N . GLU A 1 91 ? 2.057 -32.812 -10.094 1 96.69 91 GLU A N 1
ATOM 736 C CA . GLU A 1 91 ? 2.42 -31.766 -11.047 1 96.69 91 GLU A CA 1
ATOM 737 C C . GLU A 1 91 ? 1.312 -30.719 -11.172 1 96.69 91 GLU A C 1
ATOM 739 O O . GLU A 1 91 ? 0.127 -31.062 -11.172 1 96.69 91 GLU A O 1
ATOM 744 N N . TYR A 1 92 ? 1.721 -29.453 -11.289 1 97.12 92 TYR A N 1
ATOM 745 C CA . TYR A 1 92 ? 0.816 -28.328 -11.477 1 97.12 92 TYR A CA 1
ATOM 746 C C . TYR A 1 92 ? 1.263 -27.469 -12.648 1 97.12 92 TYR A C 1
ATOM 748 O O . TYR A 1 92 ? 2.436 -27.094 -12.742 1 97.12 92 TYR A O 1
ATOM 756 N N . ARG A 1 93 ? 0.304 -27.219 -13.492 1 97.38 93 ARG A N 1
ATOM 757 C CA . ARG A 1 93 ? 0.576 -26.188 -14.5 1 97.38 93 ARG A CA 1
ATOM 758 C C . ARG A 1 93 ? 0.412 -24.797 -13.922 1 97.38 93 ARG A C 1
ATOM 760 O O . ARG A 1 93 ? -0.565 -24.516 -13.227 1 97.38 93 ARG A O 1
ATOM 767 N N . VAL A 1 94 ? 1.4 -23.984 -14.203 1 97.62 94 VAL A N 1
ATOM 768 C CA . VAL A 1 94 ? 1.388 -22.609 -13.703 1 97.62 94 VAL A CA 1
ATOM 769 C C . VAL A 1 94 ? 1.123 -21.641 -14.859 1 97.62 94 VAL A C 1
ATOM 771 O O . VAL A 1 94 ? 1.755 -21.734 -15.914 1 97.62 94 VAL A O 1
ATOM 774 N N . GLY A 1 95 ? 0.179 -20.766 -14.656 1 93.81 95 GLY A N 1
ATOM 775 C CA . GLY A 1 95 ? -0.102 -19.734 -15.641 1 93.81 95 GLY A CA 1
ATOM 776 C C . GLY A 1 95 ? -0.21 -18.344 -15.039 1 93.81 95 GLY A C 1
ATOM 777 O O . GLY A 1 95 ? -0.051 -18.172 -13.828 1 93.81 95 GLY A O 1
ATOM 778 N N . SER A 1 96 ? -0.429 -17.391 -15.961 1 88.56 96 SER A N 1
ATOM 779 C CA . SER A 1 96 ? -0.602 -16.016 -15.523 1 88.56 96 SER A CA 1
ATOM 780 C C . SER A 1 96 ? -1.731 -15.891 -14.5 1 88.56 96 SER A C 1
ATOM 782 O O . SER A 1 96 ? -2.832 -16.391 -14.727 1 88.56 96 SER A O 1
ATOM 784 N N . GLY A 1 97 ? -1.391 -15.25 -13.414 1 89.25 97 GLY A N 1
ATOM 785 C CA . GLY A 1 97 ? -2.391 -15.062 -12.375 1 89.25 97 GLY A CA 1
ATOM 786 C C . GLY A 1 97 ? -2.279 -16.078 -11.25 1 89.25 97 GLY A C 1
ATOM 787 O O . GLY A 1 97 ? -2.959 -15.961 -10.234 1 89.25 97 GLY A O 1
ATOM 788 N N . ASP A 1 98 ? -1.411 -17.016 -11.422 1 94.31 98 ASP A N 1
ATOM 789 C CA . ASP A 1 98 ? -1.211 -18.031 -10.383 1 94.31 98 ASP A CA 1
ATOM 790 C C . ASP A 1 98 ? -0.186 -17.562 -9.352 1 94.31 98 ASP A C 1
ATOM 792 O O . ASP A 1 98 ? 0.821 -16.938 -9.703 1 94.31 98 ASP A O 1
ATOM 796 N N . LEU A 1 99 ? -0.49 -17.781 -8.117 1 97.38 99 LEU A N 1
ATOM 797 C CA . LEU A 1 99 ? 0.448 -17.594 -7.02 1 97.38 99 LEU A CA 1
ATOM 798 C C . LEU A 1 99 ? 0.795 -18.906 -6.352 1 97.38 99 LEU A C 1
ATOM 800 O O . LEU A 1 99 ? -0.097 -19.656 -5.926 1 97.38 99 LEU A O 1
ATOM 804 N N . LEU A 1 100 ? 2.113 -19.25 -6.391 1 98.44 100 LEU A N 1
ATOM 805 C CA . LEU A 1 100 ? 2.633 -20.406 -5.688 1 98.44 100 LEU A CA 1
ATOM 806 C C . LEU A 1 100 ? 3.064 -20.047 -4.27 1 98.44 100 LEU A C 1
ATOM 808 O O . LEU A 1 100 ? 3.686 -19 -4.059 1 98.44 100 LEU A O 1
ATOM 812 N N . TRP A 1 101 ? 2.697 -20.812 -3.303 1 98 101 TRP A N 1
ATOM 813 C CA . TRP A 1 101 ? 3.227 -20.734 -1.945 1 98 101 TRP A CA 1
ATOM 814 C C . TRP A 1 101 ? 3.816 -22.078 -1.518 1 98 101 TRP A C 1
ATOM 816 O O . TRP A 1 101 ? 3.08 -23.031 -1.251 1 98 101 TRP A O 1
ATOM 826 N N . LEU A 1 102 ? 5.16 -22.141 -1.437 1 97.12 102 LEU A N 1
ATOM 827 C CA . LEU A 1 102 ? 5.891 -23.359 -1.087 1 97.12 102 LEU A CA 1
ATOM 828 C C . LEU A 1 102 ? 6.469 -23.25 0.322 1 97.12 102 LEU A C 1
ATOM 830 O O . LEU A 1 102 ? 7.402 -22.484 0.562 1 97.12 102 LEU A O 1
ATOM 834 N N . PRO A 1 103 ? 5.934 -24 1.281 1 95.56 103 PRO A N 1
ATOM 835 C CA . PRO A 1 103 ? 6.395 -23.922 2.67 1 95.56 103 PRO A CA 1
ATOM 836 C C . PRO A 1 103 ? 7.719 -24.656 2.893 1 95.56 103 PRO A C 1
ATOM 838 O O . PRO A 1 103 ? 8.156 -25.422 2.033 1 95.56 103 PRO A O 1
ATOM 841 N N . PRO A 1 104 ? 8.367 -24.344 4.066 1 94.62 104 PRO A N 1
ATOM 842 C CA . PRO A 1 104 ? 9.586 -25.078 4.398 1 94.62 104 PRO A CA 1
ATOM 843 C C . PRO A 1 104 ? 9.367 -26.594 4.449 1 94.62 104 PRO A C 1
ATOM 845 O O . PRO A 1 104 ? 8.312 -27.047 4.898 1 94.62 104 PRO A O 1
ATOM 848 N N . GLY A 1 105 ? 10.367 -27.281 3.879 1 91.75 105 GLY A N 1
ATOM 849 C CA . GLY A 1 105 ? 10.328 -28.734 3.969 1 91.75 105 GLY A CA 1
ATOM 850 C C . GLY A 1 105 ? 9.711 -29.391 2.75 1 91.75 105 GLY A C 1
ATOM 851 O O . GLY A 1 105 ? 9.867 -30.594 2.541 1 91.75 105 GLY A O 1
ATOM 852 N N . MET A 1 106 ? 8.969 -28.719 1.985 1 92.75 106 MET A N 1
ATOM 853 C CA . MET A 1 106 ? 8.328 -29.297 0.807 1 92.75 106 MET A CA 1
ATOM 854 C C . MET A 1 106 ? 9.305 -29.391 -0.356 1 92.75 106 MET A C 1
ATOM 856 O O . MET A 1 106 ? 9.75 -28.375 -0.884 1 92.75 106 MET A O 1
ATOM 860 N N . ALA A 1 107 ? 9.609 -30.641 -0.713 1 94.38 107 ALA A N 1
ATOM 861 C CA . ALA A 1 107 ? 10.422 -30.844 -1.914 1 94.38 107 ALA A CA 1
ATOM 862 C C . ALA A 1 107 ? 9.68 -30.359 -3.158 1 94.38 107 ALA A C 1
ATOM 864 O O . ALA A 1 107 ? 8.469 -30.594 -3.297 1 94.38 107 ALA A O 1
ATOM 865 N N . HIS A 1 108 ? 10.367 -29.656 -4.051 1 95.5 108 HIS A N 1
ATOM 866 C CA . HIS A 1 108 ? 9.688 -29.109 -5.227 1 95.5 108 HIS A CA 1
ATOM 867 C C . HIS A 1 108 ? 10.672 -28.875 -6.367 1 95.5 108 HIS A C 1
ATOM 869 O O . HIS A 1 108 ? 11.883 -28.766 -6.137 1 95.5 108 HIS A O 1
ATOM 875 N N . ASP A 1 109 ? 10.094 -28.891 -7.547 1 95.06 109 ASP A N 1
ATOM 876 C CA . ASP A 1 109 ? 10.75 -28.484 -8.789 1 95.06 109 ASP A CA 1
ATOM 877 C C . ASP A 1 109 ? 9.844 -27.578 -9.625 1 95.06 109 ASP A C 1
ATOM 879 O O . ASP A 1 109 ? 8.633 -27.812 -9.703 1 95.06 109 ASP A O 1
ATOM 883 N N . TYR A 1 110 ? 10.477 -26.547 -10.156 1 96.44 110 TYR A N 1
ATOM 884 C CA . TYR A 1 110 ? 9.688 -25.734 -11.086 1 96.44 110 TYR A CA 1
ATOM 885 C C . TYR A 1 110 ? 10.547 -25.219 -12.234 1 96.44 110 TYR A C 1
ATOM 887 O O . TYR A 1 110 ? 11.766 -25.141 -12.109 1 96.44 110 TYR A O 1
ATOM 895 N N . ALA A 1 111 ? 9.867 -24.953 -13.344 1 97.06 111 ALA A N 1
ATOM 896 C CA . ALA A 1 111 ? 10.578 -24.516 -14.539 1 97.06 111 ALA A CA 1
ATOM 897 C C . ALA A 1 111 ? 9.664 -23.672 -15.438 1 97.06 111 ALA A C 1
ATOM 899 O O . ALA A 1 111 ? 8.469 -23.953 -15.547 1 97.06 111 ALA A O 1
ATOM 900 N N . ALA A 1 112 ? 10.281 -22.719 -16.062 1 96.94 112 ALA A N 1
ATOM 901 C CA . ALA A 1 112 ? 9.578 -21.922 -17.062 1 96.94 112 ALA A CA 1
ATOM 902 C C . ALA A 1 112 ? 9.289 -22.734 -18.328 1 96.94 112 ALA A C 1
ATOM 904 O O . ALA A 1 112 ? 10.055 -23.641 -18.672 1 96.94 112 ALA A O 1
ATOM 905 N N . ASP A 1 113 ? 8.219 -22.406 -18.922 1 95.81 113 ASP A N 1
ATOM 906 C CA . ASP A 1 113 ? 7.914 -23.016 -20.203 1 95.81 113 ASP A CA 1
ATOM 907 C C . ASP A 1 113 ? 8.914 -22.578 -21.266 1 95.81 113 ASP A C 1
ATOM 909 O O . ASP A 1 113 ? 9.359 -21.422 -21.281 1 95.81 113 ASP A O 1
ATOM 913 N N . ASP A 1 114 ? 9.172 -23.469 -22.219 1 93.38 114 ASP A N 1
ATOM 914 C CA . ASP A 1 114 ? 10.18 -23.188 -23.234 1 93.38 114 ASP A CA 1
ATOM 915 C C . ASP A 1 114 ? 9.656 -22.188 -24.266 1 93.38 114 ASP A C 1
ATOM 917 O O . ASP A 1 114 ? 10.406 -21.328 -24.734 1 93.38 114 ASP A O 1
ATOM 921 N N . ARG A 1 115 ? 8.516 -22.328 -24.625 1 91.25 115 ARG A N 1
ATOM 922 C CA . ARG A 1 115 ? 7.945 -21.5 -25.688 1 91.25 115 ARG A CA 1
ATOM 923 C C . ARG A 1 115 ? 7.422 -20.172 -25.125 1 91.25 115 ARG A C 1
ATOM 925 O O . ARG A 1 115 ? 7.609 -19.125 -25.734 1 91.25 115 ARG A O 1
ATOM 932 N N . GLN A 1 116 ? 6.766 -20.297 -23.984 1 92.69 116 GLN A N 1
ATOM 933 C CA . GLN A 1 116 ? 6.215 -19.109 -23.328 1 92.69 116 GLN A CA 1
ATOM 934 C C . GLN A 1 116 ? 6.73 -19 -21.891 1 92.69 116 GLN A C 1
ATOM 936 O O . GLN A 1 116 ? 5.969 -19.172 -20.938 1 92.69 116 GLN A O 1
ATOM 941 N N . PRO A 1 117 ? 7.973 -18.578 -21.812 1 93.62 117 PRO A N 1
ATOM 942 C CA . PRO A 1 117 ? 8.555 -18.516 -20.469 1 93.62 117 PRO A CA 1
ATOM 943 C C . PRO A 1 117 ? 7.848 -17.5 -19.578 1 93.62 117 PRO A C 1
ATOM 945 O O . PRO A 1 117 ? 7.41 -16.438 -20.062 1 93.62 117 PRO A O 1
ATOM 948 N N . TRP A 1 118 ? 7.82 -17.781 -18.312 1 93.5 118 TRP A N 1
ATOM 949 C CA . TRP A 1 118 ? 7.043 -16.969 -17.391 1 93.5 118 TRP A CA 1
ATOM 950 C C . TRP A 1 118 ? 7.809 -15.695 -17.016 1 93.5 118 TRP A C 1
ATOM 952 O O . TRP A 1 118 ? 9.039 -15.648 -17.156 1 93.5 118 TRP A O 1
ATOM 962 N N . THR A 1 119 ? 7.051 -14.609 -16.734 1 89.62 119 THR A N 1
ATOM 963 C CA . THR A 1 119 ? 7.469 -13.477 -15.914 1 89.62 119 THR A CA 1
ATOM 964 C C . THR A 1 119 ? 6.949 -13.617 -14.484 1 89.62 119 THR A C 1
ATOM 966 O O . THR A 1 119 ? 5.75 -13.805 -14.273 1 89.62 119 THR A O 1
ATOM 969 N N . ILE A 1 120 ? 7.891 -13.586 -13.492 1 95.31 120 ILE A N 1
ATOM 970 C CA . ILE A 1 120 ? 7.441 -13.906 -12.141 1 95.31 120 ILE A CA 1
ATOM 971 C C . ILE A 1 120 ? 8.023 -12.898 -11.148 1 95.31 120 ILE A C 1
ATOM 973 O O . ILE A 1 120 ? 9.133 -12.398 -11.344 1 95.31 120 ILE A O 1
ATOM 977 N N . PHE A 1 121 ? 7.23 -12.531 -10.203 1 94.69 121 PHE A N 1
ATOM 978 C CA . PHE A 1 121 ? 7.715 -11.984 -8.945 1 94.69 121 PHE A CA 1
ATOM 979 C C . PHE A 1 121 ? 7.914 -13.094 -7.914 1 94.69 121 PHE A C 1
ATOM 981 O O . PHE A 1 121 ? 7.121 -14.031 -7.844 1 94.69 121 PHE A O 1
ATOM 988 N N . TRP A 1 122 ? 8.977 -13.031 -7.129 1 96.44 122 TRP A N 1
ATOM 989 C CA . TRP A 1 122 ? 9.195 -14.062 -6.117 1 96.44 122 TRP A CA 1
ATOM 990 C C . TRP A 1 122 ? 9.812 -13.469 -4.855 1 96.44 122 TRP A C 1
ATOM 992 O O . TRP A 1 122 ? 10.484 -12.43 -4.91 1 96.44 122 TRP A O 1
ATOM 1002 N N . THR A 1 123 ? 9.547 -14.031 -3.729 1 97.06 123 THR A N 1
ATOM 1003 C CA . THR A 1 123 ? 10.172 -13.664 -2.463 1 97.06 123 THR A CA 1
ATOM 1004 C C . THR A 1 123 ? 10.281 -14.883 -1.543 1 97.06 123 THR A C 1
ATOM 1006 O O . THR A 1 123 ? 9.359 -15.688 -1.459 1 97.06 123 THR A O 1
ATOM 1009 N N . HIS A 1 124 ? 11.477 -15.07 -1.005 1 96.44 124 HIS A N 1
ATOM 1010 C CA . HIS A 1 124 ? 11.648 -15.93 0.161 1 96.44 124 HIS A CA 1
ATOM 1011 C C . HIS A 1 124 ? 11.375 -15.172 1.452 1 96.44 124 HIS A C 1
ATOM 1013 O O . HIS A 1 124 ? 11.656 -13.977 1.547 1 96.44 124 HIS A O 1
ATOM 1019 N N . LEU A 1 125 ? 10.773 -15.867 2.371 1 97.38 125 LEU A N 1
ATOM 1020 C CA . LEU A 1 125 ? 10.438 -15.172 3.609 1 97.38 125 LEU A CA 1
ATOM 1021 C C . LEU A 1 125 ? 10.531 -16.109 4.805 1 97.38 125 LEU A C 1
ATOM 1023 O O . LEU A 1 125 ? 10.516 -17.344 4.641 1 97.38 125 LEU A O 1
ATOM 1027 N N . ARG A 1 126 ? 10.68 -15.531 5.949 1 95.88 126 ARG A N 1
ATOM 1028 C CA . ARG A 1 126 ? 10.734 -16.219 7.234 1 95.88 126 ARG A CA 1
ATOM 1029 C C . ARG A 1 126 ? 9.82 -15.539 8.258 1 95.88 126 ARG A C 1
ATOM 1031 O O . ARG A 1 126 ? 9.32 -14.445 8.016 1 95.88 126 ARG A O 1
ATOM 1038 N N . GLY A 1 127 ? 9.633 -16.266 9.367 1 93.81 127 GLY A N 1
ATOM 1039 C CA . GLY A 1 127 ? 8.852 -15.766 10.492 1 93.81 127 GLY A CA 1
ATOM 1040 C C . GLY A 1 127 ? 7.797 -16.75 10.969 1 93.81 127 GLY A C 1
ATOM 1041 O O . GLY A 1 127 ? 7.227 -17.484 10.172 1 93.81 127 GLY A O 1
ATOM 1042 N N . ASP A 1 128 ? 7.434 -16.625 12.125 1 89 128 ASP A N 1
ATOM 1043 C CA . ASP A 1 128 ? 6.574 -17.625 12.766 1 89 128 ASP A CA 1
ATOM 1044 C C . ASP A 1 128 ? 5.133 -17.5 12.281 1 89 128 ASP A C 1
ATOM 1046 O O . ASP A 1 128 ? 4.328 -18.406 12.461 1 89 128 ASP A O 1
ATOM 1050 N N . SER A 1 129 ? 4.832 -16.422 11.734 1 94 129 SER A N 1
ATOM 1051 C CA . SER A 1 129 ? 3.449 -16.203 11.328 1 94 129 SER A CA 1
ATOM 1052 C C . SER A 1 129 ? 3.221 -16.625 9.883 1 94 129 SER A C 1
ATOM 1054 O O . SER A 1 129 ? 2.088 -16.609 9.398 1 94 129 SER A O 1
ATOM 1056 N N . ALA A 1 130 ? 4.285 -17.016 9.219 1 95.75 130 ALA A N 1
ATOM 1057 C CA . ALA A 1 130 ? 4.188 -17.328 7.793 1 95.75 130 ALA A CA 1
ATOM 1058 C C . ALA A 1 130 ? 3.252 -18.5 7.555 1 95.75 130 ALA A C 1
ATOM 1060 O O . ALA A 1 130 ? 2.436 -18.484 6.633 1 95.75 130 ALA A O 1
ATOM 1061 N N . THR A 1 131 ? 3.336 -19.484 8.391 1 95.06 131 THR A N 1
ATOM 1062 C CA . THR A 1 131 ? 2.498 -20.656 8.227 1 95.06 131 THR A CA 1
ATOM 1063 C C . THR A 1 131 ? 1.026 -20.312 8.43 1 95.06 131 THR A C 1
ATOM 1065 O O . THR A 1 131 ? 0.167 -20.781 7.676 1 95.06 131 THR A O 1
ATOM 1068 N N . TRP A 1 132 ? 0.77 -19.609 9.453 1 93.5 132 TRP A N 1
ATOM 1069 C CA . TRP A 1 132 ? -0.607 -19.188 9.695 1 93.5 132 TRP A CA 1
ATOM 1070 C C . TRP A 1 132 ? -1.165 -18.453 8.484 1 93.5 132 TRP A C 1
ATOM 1072 O O . TRP A 1 132 ? -2.293 -18.703 8.055 1 93.5 132 TRP A O 1
ATOM 1082 N N . LEU A 1 133 ? -0.409 -17.562 7.957 1 95.44 133 LEU A N 1
ATOM 1083 C CA . LEU A 1 133 ? -0.836 -16.781 6.797 1 95.44 133 LEU A CA 1
ATOM 1084 C C . LEU A 1 133 ? -1.055 -17.688 5.59 1 95.44 133 LEU A C 1
ATOM 1086 O O . LEU A 1 133 ? -2.016 -17.5 4.84 1 95.44 133 LEU A O 1
ATOM 1090 N N . GLN A 1 134 ? -0.14 -18.594 5.422 1 96.19 134 GLN A N 1
ATOM 1091 C CA . GLN A 1 134 ? -0.271 -19.562 4.344 1 96.19 134 GLN A CA 1
ATOM 1092 C C . GLN A 1 134 ? -1.615 -20.281 4.414 1 96.19 134 GLN A C 1
ATOM 1094 O O . GLN A 1 134 ? -2.32 -20.391 3.406 1 96.19 134 GLN A O 1
ATOM 1099 N N . HIS A 1 135 ? -1.955 -20.719 5.57 1 94.5 135 HIS A N 1
ATOM 1100 C CA . HIS A 1 135 ? -3.203 -21.438 5.777 1 94.5 135 HIS A CA 1
ATOM 1101 C C . HIS A 1 135 ? -4.41 -20.531 5.582 1 94.5 135 HIS A C 1
ATOM 1103 O O . HIS A 1 135 ? -5.387 -20.922 4.938 1 94.5 135 HIS A O 1
ATOM 1109 N N . SER A 1 136 ? -4.309 -19.375 6.16 1 91.81 136 SER A N 1
ATOM 1110 C CA . SER A 1 136 ? -5.418 -18.438 6.074 1 91.81 136 SER A CA 1
ATOM 1111 C C . SER A 1 136 ? -5.703 -18.047 4.629 1 91.81 136 SER A C 1
ATOM 1113 O O . SER A 1 136 ? -6.844 -17.719 4.281 1 91.81 136 SER A O 1
ATOM 1115 N N . ALA A 1 137 ? -4.68 -18.156 3.803 1 93.94 137 ALA A N 1
ATOM 1116 C CA . ALA A 1 137 ? -4.828 -17.781 2.4 1 93.94 137 ALA A CA 1
ATOM 1117 C C . ALA A 1 137 ? -5.301 -18.953 1.559 1 93.94 137 ALA A C 1
ATOM 1119 O O . ALA A 1 137 ? -5.441 -18.844 0.339 1 93.94 137 ALA A O 1
ATOM 1120 N N . GLY A 1 138 ? -5.461 -20.109 2.141 1 93.56 138 GLY A N 1
ATOM 1121 C CA . GLY A 1 138 ? -6.039 -21.266 1.449 1 93.56 138 GLY A CA 1
ATOM 1122 C C . GLY A 1 138 ? -4.996 -22.203 0.871 1 93.56 138 GLY A C 1
ATOM 1123 O O . GLY A 1 138 ? -5.289 -22.969 -0.047 1 93.56 138 GLY A O 1
ATOM 1124 N N . TYR A 1 139 ? -3.799 -22.172 1.402 1 96.06 139 TYR A N 1
ATOM 1125 C CA . TYR A 1 139 ? -2.721 -22.969 0.829 1 96.06 139 TYR A CA 1
ATOM 1126 C C . TYR A 1 139 ? -2.395 -24.156 1.717 1 96.06 139 TYR A C 1
ATOM 1128 O O . TYR A 1 139 ? -1.308 -24.734 1.62 1 96.06 139 TYR A O 1
ATOM 1136 N N . ARG A 1 140 ? -3.279 -24.516 2.545 1 92.56 140 ARG A N 1
ATOM 1137 C CA . ARG A 1 140 ? -3.041 -25.656 3.434 1 92.56 140 ARG A CA 1
ATOM 1138 C C . ARG A 1 140 ? -2.867 -26.938 2.641 1 92.56 140 ARG A C 1
ATOM 1140 O O . ARG A 1 140 ? -2.012 -27.766 2.967 1 92.56 140 ARG A O 1
ATOM 1147 N N . ASP A 1 141 ? -3.713 -27.109 1.583 1 91.56 141 ASP A N 1
ATOM 1148 C CA . ASP A 1 141 ? -3.766 -28.391 0.91 1 91.56 141 ASP A CA 1
ATOM 1149 C C . ASP A 1 141 ? -3.326 -28.281 -0.548 1 91.56 141 ASP A C 1
ATOM 1151 O O . ASP A 1 141 ? -3.484 -29.219 -1.33 1 91.56 141 ASP A O 1
ATOM 1155 N N . THR A 1 142 ? -2.881 -27.172 -0.918 1 95.06 142 THR A N 1
ATOM 1156 C CA . THR A 1 142 ? -2.424 -26.953 -2.285 1 95.06 142 THR A CA 1
ATOM 1157 C C . THR A 1 142 ? -1.303 -25.922 -2.32 1 95.06 142 THR A C 1
ATOM 1159 O O . THR A 1 142 ? -1.326 -24.953 -1.565 1 95.06 142 THR A O 1
ATOM 1162 N N . PRO A 1 143 ? -0.294 -26.094 -3.137 1 96.81 143 PRO A N 1
ATOM 1163 C CA . PRO A 1 143 ? 0.793 -25.125 -3.242 1 96.81 143 PRO A CA 1
ATOM 1164 C C . PRO A 1 143 ? 0.494 -24 -4.246 1 96.81 143 PRO A C 1
ATOM 1166 O O . PRO A 1 143 ? 1.287 -23.078 -4.395 1 96.81 143 PRO A O 1
ATOM 1169 N N . LEU A 1 144 ? -0.617 -24.094 -4.953 1 97.12 144 LEU A N 1
ATOM 1170 C CA . LEU A 1 144 ? -0.915 -23.188 -6.051 1 97.12 144 LEU A CA 1
ATOM 1171 C C . LEU A 1 144 ? -2.381 -22.766 -6.027 1 97.12 144 LEU A C 1
ATOM 1173 O O . LEU A 1 144 ? -3.268 -23.609 -5.844 1 97.12 144 LEU A O 1
ATOM 1177 N N . ARG A 1 145 ? -2.604 -21.453 -6.18 1 94.69 145 ARG A N 1
ATOM 1178 C CA . ARG A 1 145 ? -3.947 -20.922 -6.348 1 94.69 145 ARG A CA 1
ATOM 1179 C C . ARG A 1 145 ? -3.98 -19.859 -7.453 1 94.69 145 ARG A C 1
ATOM 1181 O O . ARG A 1 145 ? -3.035 -19.094 -7.605 1 94.69 145 ARG A O 1
ATOM 1188 N N . HIS A 1 146 ? -5.141 -19.906 -8.109 1 92.5 146 HIS A N 1
ATOM 1189 C CA . HIS A 1 146 ? -5.34 -18.906 -9.156 1 92.5 146 HIS A CA 1
ATOM 1190 C C . HIS A 1 146 ? -6.066 -17.688 -8.609 1 92.5 146 HIS A C 1
ATOM 1192 O O . HIS A 1 146 ? -7.266 -17.75 -8.32 1 92.5 146 HIS A O 1
ATOM 1198 N N . TRP A 1 147 ? -5.34 -16.625 -8.555 1 88.56 147 TRP A N 1
ATOM 1199 C CA . TRP A 1 147 ? -5.93 -15.375 -8.078 1 88.56 147 TRP A CA 1
ATOM 1200 C C . TRP A 1 147 ? -6.262 -14.445 -9.234 1 88.56 147 TRP A C 1
ATOM 1202 O O . TRP A 1 147 ? -7.023 -13.492 -9.078 1 88.56 147 TRP A O 1
ATOM 1212 N N . GLY A 1 148 ? -5.715 -14.742 -10.398 1 82.94 148 GLY A N 1
ATOM 1213 C CA . GLY A 1 148 ? -5.758 -13.797 -11.508 1 82.94 148 GLY A CA 1
ATOM 1214 C C . GLY A 1 148 ? -4.73 -12.688 -11.383 1 82.94 148 GLY A C 1
ATOM 1215 O O . GLY A 1 148 ? -3.961 -12.656 -10.422 1 82.94 148 GLY A O 1
ATOM 1216 N N . LEU A 1 149 ? -4.668 -11.922 -12.453 1 77.5 149 LEU A N 1
ATOM 1217 C CA . LEU A 1 149 ? -3.789 -10.758 -12.391 1 77.5 149 LEU A CA 1
ATOM 1218 C C . LEU A 1 149 ? -4.41 -9.648 -11.555 1 77.5 149 LEU A C 1
ATOM 1220 O O . LEU A 1 149 ? -5.23 -8.867 -12.055 1 77.5 149 LEU A O 1
ATOM 1224 N N . GLN A 1 150 ? -3.963 -9.68 -10.289 1 75.75 150 GLN A N 1
ATOM 1225 C CA . GLN A 1 150 ? -4.473 -8.703 -9.328 1 75.75 150 GLN A CA 1
ATOM 1226 C C . GLN A 1 150 ? -3.555 -7.484 -9.242 1 75.75 150 GLN A C 1
ATOM 1228 O O . GLN A 1 150 ? -2.354 -7.625 -9 1 75.75 150 GLN A O 1
ATOM 1233 N N . HIS A 1 151 ? -4.113 -6.34 -9.359 1 70.38 151 HIS A N 1
ATOM 1234 C CA . HIS A 1 151 ? -3.32 -5.129 -9.203 1 70.38 151 HIS A CA 1
ATOM 1235 C C . HIS A 1 151 ? -2.68 -5.066 -7.824 1 70.38 151 HIS A C 1
ATOM 1237 O O . HIS A 1 151 ? -1.519 -4.672 -7.688 1 70.38 151 HIS A O 1
ATOM 1243 N N . ALA A 1 152 ? -3.471 -5.383 -6.906 1 75.56 152 ALA A N 1
ATOM 1244 C CA . ALA A 1 152 ? -2.996 -5.355 -5.527 1 75.56 152 ALA A CA 1
ATOM 1245 C C . ALA A 1 152 ? -1.775 -6.258 -5.348 1 75.56 152 ALA A C 1
ATOM 1247 O O . ALA A 1 152 ? -0.854 -5.922 -4.602 1 75.56 152 ALA A O 1
ATOM 1248 N N . LEU A 1 153 ? -1.772 -7.367 -6.035 1 86.31 153 LEU A N 1
ATOM 1249 C CA . LEU A 1 153 ? -0.633 -8.273 -5.938 1 86.31 153 LEU A CA 1
ATOM 1250 C C . LEU A 1 153 ? 0.553 -7.742 -6.738 1 86.31 153 LEU A C 1
ATOM 1252 O O . LEU A 1 153 ? 1.678 -7.703 -6.234 1 86.31 153 LEU A O 1
ATOM 1256 N N . LEU A 1 154 ? 0.237 -7.297 -7.91 1 81.12 154 LEU A N 1
ATOM 1257 C CA . LEU A 1 154 ? 1.298 -6.738 -8.742 1 81.12 154 LEU A CA 1
ATOM 1258 C C . LEU A 1 154 ? 1.95 -5.543 -8.055 1 81.12 154 LEU A C 1
ATOM 1260 O O . LEU A 1 154 ? 3.174 -5.488 -7.918 1 81.12 154 LEU A O 1
ATOM 1264 N N . GLY A 1 155 ? 1.109 -4.648 -7.641 1 81.5 155 GLY A N 1
ATOM 1265 C CA . GLY A 1 155 ? 1.606 -3.477 -6.938 1 81.5 155 GLY A CA 1
ATOM 1266 C C . GLY A 1 155 ? 2.334 -3.816 -5.652 1 81.5 155 GLY A C 1
ATOM 1267 O O . GLY A 1 155 ? 3.363 -3.215 -5.336 1 81.5 155 GLY A O 1
ATOM 1268 N N . GLY A 1 156 ? 1.821 -4.742 -4.953 1 88.19 156 GLY A N 1
ATOM 1269 C CA . GLY A 1 156 ? 2.457 -5.176 -3.721 1 88.19 156 GLY A CA 1
ATOM 1270 C C . GLY A 1 156 ? 3.857 -5.727 -3.934 1 88.19 156 GLY A C 1
ATOM 1271 O O . GLY A 1 156 ? 4.789 -5.348 -3.223 1 88.19 156 GLY A O 1
ATOM 1272 N N . PHE A 1 157 ? 3.988 -6.547 -4.918 1 90.81 157 PHE A N 1
ATOM 1273 C CA . PHE A 1 157 ? 5.305 -7.109 -5.203 1 90.81 157 PHE A CA 1
ATOM 1274 C C . PHE A 1 157 ? 6.258 -6.023 -5.688 1 90.81 157 PHE A C 1
ATOM 1276 O O . PHE A 1 157 ? 7.438 -6.023 -5.332 1 90.81 157 PHE A O 1
ATOM 1283 N N . GLU A 1 158 ? 5.758 -5.176 -6.449 1 83.31 158 GLU A N 1
ATOM 1284 C CA . GLU A 1 158 ? 6.59 -4.078 -6.926 1 83.31 158 GLU A CA 1
ATOM 1285 C C . GLU A 1 158 ? 7.09 -3.221 -5.766 1 83.31 158 GLU A C 1
ATOM 1287 O O . GLU A 1 158 ? 8.25 -2.812 -5.742 1 83.31 158 GLU A O 1
ATOM 1292 N N . GLN A 1 159 ? 6.211 -2.979 -4.887 1 84.69 159 GLN A N 1
ATOM 1293 C CA . GLN A 1 159 ? 6.594 -2.191 -3.717 1 84.69 159 GLN A CA 1
ATOM 1294 C C . GLN A 1 159 ? 7.668 -2.9 -2.902 1 84.69 159 GLN A C 1
ATOM 1296 O O . GLN A 1 159 ? 8.562 -2.256 -2.348 1 84.69 159 GLN A O 1
ATOM 1301 N N . LEU A 1 160 ? 7.586 -4.172 -2.803 1 91.75 160 LEU A N 1
ATOM 1302 C CA . LEU A 1 160 ? 8.625 -4.93 -2.111 1 91.75 160 LEU A CA 1
ATOM 1303 C C . LEU A 1 160 ? 9.984 -4.727 -2.777 1 91.75 160 LEU A C 1
ATOM 1305 O O . LEU A 1 160 ? 11 -4.578 -2.094 1 91.75 160 LEU A O 1
ATOM 1309 N N . LEU A 1 161 ? 9.953 -4.641 -4.043 1 85.81 161 LEU A N 1
ATOM 1310 C CA . LEU A 1 161 ? 11.195 -4.551 -4.805 1 85.81 161 LEU A CA 1
ATOM 1311 C C . LEU A 1 161 ? 11.82 -3.168 -4.66 1 85.81 161 LEU A C 1
ATOM 1313 O O . LEU A 1 161 ? 12.984 -2.969 -5.016 1 85.81 161 LEU A O 1
ATOM 1317 N N . GLU A 1 162 ? 11.148 -2.248 -4.094 1 81.19 162 GLU A N 1
ATOM 1318 C CA . GLU A 1 162 ? 11.68 -0.899 -3.918 1 81.19 162 GLU A CA 1
ATOM 1319 C C . GLU A 1 162 ? 12.875 -0.895 -2.967 1 81.19 162 GLU A C 1
ATOM 1321 O 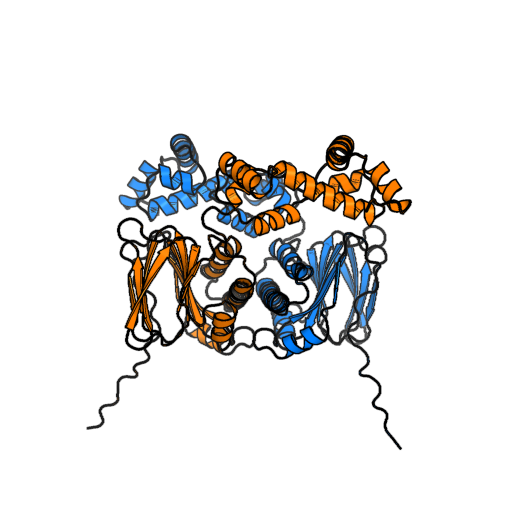O . GLU A 1 162 ? 13.641 0.068 -2.932 1 81.19 162 GLU A O 1
ATOM 1326 N N . VAL A 1 163 ? 13.031 -1.951 -2.252 1 81.31 163 VAL A N 1
ATOM 1327 C CA . VAL A 1 163 ? 14.156 -2.059 -1.334 1 81.31 163 VAL A CA 1
ATOM 1328 C C . VAL A 1 163 ? 15.469 -2.014 -2.119 1 81.31 163 VAL A C 1
ATOM 1330 O O . VAL A 1 163 ? 16.531 -1.768 -1.549 1 81.31 163 VAL A O 1
ATOM 1333 N N . ARG A 1 164 ? 15.32 -2.23 -3.348 1 76.31 164 ARG A N 1
ATOM 1334 C CA . ARG A 1 164 ? 16.5 -2.162 -4.195 1 76.31 164 ARG A CA 1
ATOM 1335 C C . ARG A 1 164 ? 17.172 -0.793 -4.098 1 76.31 164 ARG A C 1
ATOM 1337 O O . ARG A 1 164 ? 18.375 -0.668 -4.309 1 76.31 164 ARG A O 1
ATOM 1344 N N . HIS A 1 165 ? 16.422 0.208 -3.756 1 68.44 165 HIS A N 1
ATOM 1345 C CA . HIS A 1 165 ? 16.922 1.572 -3.678 1 68.44 165 HIS A CA 1
ATOM 1346 C C . HIS A 1 165 ? 17.281 1.944 -2.242 1 68.44 165 HIS A C 1
ATOM 1348 O O . HIS A 1 165 ? 17.453 3.123 -1.926 1 68.44 165 HIS A O 1
ATOM 1354 N N . SER A 1 166 ? 17.438 1.021 -1.369 1 67.38 166 SER A N 1
ATOM 1355 C CA . SER A 1 166 ? 17.484 1.257 0.07 1 67.38 166 SER A CA 1
ATOM 1356 C C . SER A 1 166 ? 18.875 1.688 0.514 1 67.38 166 SER A C 1
ATOM 1358 O O . SER A 1 166 ? 19.031 2.264 1.592 1 67.38 166 SER A O 1
ATOM 1360 N N . GLY A 1 167 ? 19.938 1.467 -0.245 1 65.5 167 GLY A N 1
ATOM 1361 C CA . GLY A 1 167 ? 21.297 1.617 0.25 1 65.5 167 GLY A CA 1
ATOM 1362 C C . GLY A 1 167 ? 21.562 0.811 1.507 1 65.5 167 GLY A C 1
ATOM 1363 O O . GLY A 1 167 ? 22.328 1.234 2.369 1 65.5 167 GLY A O 1
ATOM 1364 N N . TYR A 1 168 ? 20.797 -0.202 1.771 1 71 168 TYR A N 1
ATOM 1365 C CA . TYR A 1 168 ? 20.922 -1.178 2.848 1 71 168 TYR A CA 1
ATOM 1366 C C . TYR A 1 168 ? 20.641 -0.534 4.203 1 71 168 TYR A C 1
ATOM 1368 O O . TYR A 1 168 ? 21.172 -0.975 5.227 1 71 168 TYR A O 1
ATOM 1376 N N . ARG A 1 169 ? 19.891 0.522 4.164 1 79.56 169 ARG A N 1
ATOM 1377 C CA . ARG A 1 169 ? 19.375 1.073 5.41 1 79.56 169 ARG A CA 1
ATOM 1378 C C . ARG A 1 169 ? 18.281 0.184 5.992 1 79.56 169 ARG A C 1
ATOM 1380 O O . ARG A 1 169 ? 17.344 -0.194 5.285 1 79.56 169 ARG A O 1
ATOM 1387 N N . PHE A 1 170 ? 18.406 -0.075 7.223 1 87.06 170 PHE A N 1
ATOM 1388 C CA . PHE A 1 170 ? 17.547 -1.026 7.914 1 87.06 170 PHE A CA 1
ATOM 1389 C C . PHE A 1 170 ? 16.078 -0.634 7.773 1 87.06 170 PHE A C 1
ATOM 1391 O O . PHE A 1 170 ? 15.211 -1.495 7.602 1 87.06 170 PHE A O 1
ATOM 1398 N N . GLN A 1 171 ? 15.836 0.663 7.824 1 88.75 171 GLN A N 1
ATOM 1399 C CA . GLN A 1 171 ? 14.469 1.173 7.789 1 88.75 171 GLN A CA 1
ATOM 1400 C C . GLN A 1 171 ? 13.75 0.722 6.523 1 88.75 171 GLN A C 1
ATOM 1402 O O . GLN A 1 171 ? 12.539 0.461 6.551 1 88.75 171 GLN A O 1
ATOM 1407 N N . HIS A 1 172 ? 14.398 0.65 5.441 1 89.56 172 HIS A N 1
ATOM 1408 C CA . HIS A 1 172 ? 13.797 0.209 4.184 1 89.56 172 HIS A CA 1
ATOM 1409 C C . HIS A 1 172 ? 13.367 -1.252 4.262 1 89.56 172 HIS A C 1
ATOM 1411 O O . HIS A 1 172 ? 12.352 -1.635 3.688 1 89.56 172 HIS A O 1
ATOM 1417 N N . PHE A 1 173 ? 14.117 -2.012 4.965 1 91.44 173 PHE A N 1
ATOM 1418 C CA . PHE A 1 173 ? 13.812 -3.434 5.066 1 91.44 173 PHE A CA 1
ATOM 1419 C C . PHE A 1 173 ? 12.703 -3.68 6.078 1 91.44 173 PHE A C 1
ATOM 1421 O O . PHE A 1 173 ? 11.906 -4.609 5.922 1 91.44 173 PHE A O 1
ATOM 1428 N N . LEU A 1 174 ? 12.695 -2.857 7.102 1 93.69 174 LEU A N 1
ATOM 1429 C CA . LEU A 1 174 ? 11.547 -2.891 8 1 93.69 174 LEU A CA 1
ATOM 1430 C C . LEU A 1 174 ? 10.266 -2.564 7.246 1 93.69 174 LEU A C 1
ATOM 1432 O O . LEU A 1 174 ? 9.242 -3.225 7.441 1 93.69 174 LEU A O 1
ATOM 1436 N N . LEU A 1 175 ? 10.336 -1.579 6.387 1 94.06 175 LEU A N 1
ATOM 1437 C CA . LEU A 1 175 ? 9.188 -1.237 5.551 1 94.06 175 LEU A CA 1
ATOM 1438 C C . LEU A 1 175 ? 8.812 -2.402 4.637 1 94.06 175 LEU A C 1
ATOM 1440 O O . LEU A 1 175 ? 7.637 -2.727 4.488 1 94.06 175 LEU A O 1
ATOM 1444 N N . ALA A 1 176 ? 9.766 -3.037 4.051 1 95.19 176 ALA A N 1
ATOM 1445 C CA . ALA A 1 176 ? 9.508 -4.188 3.189 1 95.19 176 ALA A CA 1
ATOM 1446 C C . ALA A 1 176 ? 8.797 -5.301 3.955 1 95.19 176 ALA A C 1
ATOM 1448 O O . ALA A 1 176 ? 7.879 -5.93 3.432 1 95.19 176 ALA A O 1
ATOM 1449 N N . ALA A 1 177 ? 9.227 -5.539 5.148 1 96.88 177 ALA A N 1
ATOM 1450 C CA . ALA A 1 177 ? 8.57 -6.539 5.988 1 96.88 177 ALA A CA 1
ATOM 1451 C C . ALA A 1 177 ? 7.109 -6.18 6.238 1 96.88 177 ALA A C 1
ATOM 1453 O O . ALA A 1 177 ? 6.23 -7.043 6.18 1 96.88 177 ALA A O 1
ATOM 1454 N N . SER A 1 178 ? 6.875 -4.957 6.543 1 96 178 SER A N 1
ATOM 1455 C CA . SER A 1 178 ? 5.512 -4.492 6.781 1 96 178 SER A CA 1
ATOM 1456 C C . SER A 1 178 ? 4.66 -4.605 5.523 1 96 178 SER A C 1
ATOM 1458 O O . SER A 1 178 ? 3.488 -4.977 5.59 1 96 178 SER A O 1
ATOM 1460 N N . ARG A 1 179 ? 5.238 -4.238 4.422 1 95.31 179 ARG A N 1
ATOM 1461 C CA . ARG A 1 179 ? 4.527 -4.332 3.148 1 95.31 179 ARG A CA 1
ATOM 1462 C C . ARG A 1 179 ? 4.238 -5.785 2.789 1 95.31 179 ARG A C 1
ATOM 1464 O O . ARG A 1 179 ? 3.174 -6.102 2.254 1 95.31 179 ARG A O 1
ATOM 1471 N N . LEU A 1 180 ? 5.195 -6.633 3.031 1 97.88 180 LEU A N 1
ATOM 1472 C CA . LEU A 1 180 ? 4.98 -8.062 2.826 1 97.88 180 LEU A CA 1
ATOM 1473 C C . LEU A 1 180 ? 3.797 -8.555 3.65 1 97.88 180 LEU A C 1
ATOM 1475 O O . LEU A 1 180 ? 2.945 -9.289 3.145 1 97.88 180 LEU A O 1
ATOM 1479 N N . ARG A 1 181 ? 3.787 -8.188 4.891 1 96.62 181 ARG A N 1
ATOM 1480 C CA . ARG A 1 181 ? 2.684 -8.562 5.77 1 96.62 181 ARG A CA 1
ATOM 1481 C C . ARG A 1 181 ? 1.347 -8.102 5.195 1 96.62 181 ARG A C 1
ATOM 1483 O O . ARG A 1 181 ? 0.382 -8.867 5.164 1 96.62 181 ARG A O 1
ATOM 1490 N N . SER A 1 182 ? 1.324 -6.844 4.801 1 95.12 182 SER A N 1
ATOM 1491 C CA . SER A 1 182 ? 0.096 -6.312 4.223 1 95.12 182 SER A CA 1
ATOM 1492 C C . SER A 1 182 ? -0.305 -7.086 2.971 1 95.12 182 SER A C 1
ATOM 1494 O O . SER A 1 182 ? -1.479 -7.406 2.783 1 95.12 182 SER A O 1
ATOM 1496 N N . LEU A 1 183 ? 0.629 -7.363 2.154 1 95.12 183 LEU A N 1
ATOM 1497 C CA . LEU A 1 183 ? 0.397 -8.109 0.92 1 95.12 183 LEU A CA 1
ATOM 1498 C C . LEU A 1 183 ? -0.222 -9.469 1.215 1 95.12 183 LEU A C 1
ATOM 1500 O O . LEU A 1 183 ? -1.225 -9.844 0.603 1 95.12 183 LEU A O 1
ATOM 1504 N N . LEU A 1 184 ? 0.292 -10.172 2.152 1 96.62 184 LEU A N 1
ATOM 1505 C CA . LEU A 1 184 ? -0.15 -11.531 2.434 1 96.62 184 LEU A CA 1
ATOM 1506 C C . LEU A 1 184 ? -1.47 -11.523 3.197 1 96.62 184 LEU A C 1
ATOM 1508 O O . LEU A 1 184 ? -2.318 -12.391 2.984 1 96.62 184 LEU A O 1
ATOM 1512 N N . CYS A 1 185 ? -1.658 -10.555 4.102 1 94.75 185 CYS A N 1
ATOM 1513 C CA . CYS A 1 185 ? -2.906 -10.453 4.848 1 94.75 185 CYS A CA 1
ATOM 1514 C C . CYS A 1 185 ? -4.078 -10.148 3.92 1 94.75 185 CYS A C 1
ATOM 1516 O O . CYS A 1 185 ? -5.23 -10.43 4.258 1 94.75 185 CYS A O 1
ATOM 1518 N N . GLN A 1 186 ? -3.799 -9.641 2.797 1 91.94 186 GLN A N 1
ATOM 1519 C CA . GLN A 1 186 ? -4.863 -9.258 1.875 1 91.94 186 GLN A CA 1
ATOM 1520 C C . GLN A 1 186 ? -5.352 -10.461 1.068 1 91.94 186 GLN A C 1
ATOM 1522 O O . GLN A 1 186 ? -6.465 -10.453 0.541 1 91.94 186 GLN A O 1
ATOM 1527 N N . LEU A 1 187 ? -4.574 -11.492 0.952 1 92.69 187 LEU A N 1
ATOM 1528 C CA . LEU A 1 187 ? -4.832 -12.609 0.045 1 92.69 187 LEU A CA 1
ATOM 1529 C C . LEU A 1 187 ? -6.195 -13.227 0.326 1 92.69 187 LEU A C 1
ATOM 1531 O O . LEU A 1 187 ? -7.016 -13.383 -0.584 1 92.69 187 LEU A O 1
ATOM 1535 N N . PRO A 1 188 ? -6.512 -13.523 1.612 1 89.75 188 PRO A N 1
ATOM 1536 C CA . PRO A 1 188 ? -7.797 -14.164 1.885 1 89.75 188 PRO A CA 1
ATOM 1537 C C . PRO A 1 188 ? -8.984 -13.273 1.519 1 89.75 188 PRO A C 1
ATOM 1539 O O . PRO A 1 188 ? -10.125 -13.758 1.464 1 89.75 188 PRO A O 1
ATOM 1542 N N . LEU A 1 189 ? -8.75 -12.078 1.314 1 85.88 189 LEU A N 1
ATOM 1543 C CA . LEU A 1 189 ? -9.82 -11.125 1.073 1 85.88 189 LEU A CA 1
ATOM 1544 C C . LEU A 1 189 ? -9.992 -10.867 -0.42 1 85.88 189 LEU A C 1
ATOM 1546 O O . LEU A 1 189 ? -10.961 -10.227 -0.836 1 85.88 189 LEU A O 1
ATOM 1550 N N . LEU A 1 190 ? -9.023 -11.359 -1.185 1 82.88 190 LEU A N 1
ATOM 1551 C CA . LEU A 1 190 ? -9.102 -11.164 -2.629 1 82.88 190 LEU A CA 1
ATOM 1552 C C . LEU A 1 190 ? -10.125 -12.117 -3.248 1 82.88 190 LEU A C 1
ATOM 1554 O O . LEU A 1 190 ? -10.289 -13.242 -2.785 1 82.88 190 LEU A O 1
ATOM 1558 N N . ARG A 1 191 ? -10.844 -11.594 -4.16 1 70.62 191 ARG A N 1
ATOM 1559 C CA . ARG A 1 191 ? -11.719 -12.43 -4.969 1 70.62 191 ARG A CA 1
ATOM 1560 C C . ARG A 1 191 ? -11.008 -12.93 -6.223 1 70.62 191 ARG A C 1
ATOM 1562 O O . ARG A 1 191 ? -10.547 -12.125 -7.039 1 70.62 191 ARG A O 1
ATOM 1569 N N . PRO A 1 192 ? -10.852 -14.328 -6.23 1 69.56 192 PRO A N 1
ATOM 1570 C CA . PRO A 1 192 ? -10.18 -14.836 -7.43 1 69.56 192 PRO A CA 1
ATOM 1571 C C . PRO A 1 192 ? -10.883 -14.406 -8.719 1 69.56 192 PRO A C 1
ATOM 1573 O O . PRO A 1 192 ? -12.109 -14.352 -8.773 1 69.56 192 PRO A O 1
ATOM 1576 N N . LEU A 1 193 ? -10.148 -13.781 -9.562 1 61.19 193 LEU A N 1
ATOM 1577 C CA . LEU A 1 193 ? -10.688 -13.344 -10.844 1 61.19 193 LEU A CA 1
ATOM 1578 C C . LEU A 1 193 ? -10.742 -14.5 -11.836 1 61.19 193 LEU A C 1
ATOM 1580 O O . LEU A 1 193 ? -9.844 -15.352 -11.859 1 61.19 193 LEU A O 1
ATOM 1584 N N . ARG A 1 194 ? -11.945 -14.883 -12.281 1 53.34 194 ARG A N 1
ATOM 1585 C CA . ARG A 1 194 ? -11.984 -15.859 -13.367 1 53.34 194 ARG A CA 1
ATOM 1586 C C . ARG A 1 194 ? -11.156 -15.391 -14.555 1 53.34 194 ARG A C 1
ATOM 1588 O O . ARG A 1 194 ? -10.938 -14.188 -14.734 1 53.34 194 ARG A O 1
ATOM 1595 N N . GLU A 1 195 ? -10.562 -16.359 -15.336 1 49.28 195 GLU A N 1
ATOM 1596 C CA . GLU A 1 195 ? -9.883 -16.078 -16.609 1 49.28 195 GLU A CA 1
ATOM 1597 C C . GLU A 1 195 ? -10.703 -15.117 -17.469 1 49.28 195 GLU A C 1
ATOM 1599 O O . GLU A 1 195 ? -11.906 -15.32 -17.656 1 49.28 195 GLU A O 1
ATOM 1604 N N . GLY A 1 196 ? -10.336 -13.906 -17.906 1 50.44 196 GLY A N 1
ATOM 1605 C CA . GLY A 1 196 ? -11.094 -12.945 -18.688 1 50.44 196 GLY A CA 1
ATOM 1606 C C . GLY A 1 196 ? -11.883 -11.969 -17.828 1 50.44 196 GLY A C 1
ATOM 1607 O O . GLY A 1 196 ? -12.57 -11.094 -18.359 1 50.44 196 GLY A O 1
ATOM 1608 N N . SER A 1 197 ? -12.008 -12.359 -16.625 1 55.88 197 SER A N 1
ATOM 1609 C CA . SER A 1 197 ? -12.93 -11.586 -15.805 1 55.88 197 SER A CA 1
ATOM 1610 C C . SER A 1 197 ? -12.281 -10.289 -15.32 1 55.88 197 SER A C 1
ATOM 1612 O O . SER A 1 197 ? -11.055 -10.203 -15.219 1 55.88 197 SER A O 1
ATOM 1614 N N . LEU A 1 198 ? -12.992 -9.234 -15.625 1 57.22 198 LEU A N 1
ATOM 1615 C CA . LEU A 1 198 ? -12.633 -7.887 -15.188 1 57.22 198 LEU A CA 1
ATOM 1616 C C . LEU A 1 198 ? -12.781 -7.75 -13.68 1 57.22 198 LEU A C 1
ATOM 1618 O O . LEU A 1 198 ? -13.781 -8.188 -13.102 1 57.22 198 LEU A O 1
ATOM 1622 N N . ASP A 1 199 ? -11.773 -7.652 -13.07 1 59.38 199 ASP A N 1
ATOM 1623 C CA . ASP A 1 199 ? -11.875 -7.352 -11.641 1 59.38 199 ASP A CA 1
ATOM 1624 C C . ASP A 1 199 ? -12.75 -6.121 -11.406 1 59.38 199 ASP A C 1
ATOM 1626 O O . ASP A 1 199 ? -12.234 -5.031 -11.148 1 59.38 199 ASP A O 1
ATOM 1630 N N . LEU A 1 200 ? -14 -6.406 -11.547 1 63.22 200 LEU A N 1
ATOM 1631 C CA . LEU A 1 200 ? -14.938 -5.293 -11.445 1 63.22 200 LEU A CA 1
ATOM 1632 C C . LEU A 1 200 ? -14.836 -4.613 -10.086 1 63.22 200 LEU A C 1
ATOM 1634 O O . LEU A 1 200 ? -14.914 -3.389 -9.992 1 63.22 200 LEU A O 1
ATOM 1638 N N . ASP A 1 201 ? -14.492 -5.488 -9.211 1 60.22 201 ASP A N 1
ATOM 1639 C CA . ASP A 1 201 ? -14.438 -4.902 -7.879 1 60.22 201 ASP A CA 1
ATOM 1640 C C . ASP A 1 201 ? -13.227 -3.982 -7.73 1 60.22 201 ASP A C 1
ATOM 1642 O O . ASP A 1 201 ? -13.352 -2.857 -7.242 1 60.22 201 ASP A O 1
ATOM 1646 N N . GLY A 1 202 ? -12.148 -4.594 -8.133 1 64.94 202 GLY A N 1
ATOM 1647 C CA . GLY A 1 202 ? -10.961 -3.746 -8.117 1 64.94 202 GLY A CA 1
ATOM 1648 C C . GLY A 1 202 ? -11.109 -2.508 -8.984 1 64.94 202 GLY A C 1
ATOM 1649 O O . GLY A 1 202 ? -10.695 -1.416 -8.586 1 64.94 202 GLY A O 1
ATOM 1650 N N . LEU A 1 203 ? -11.773 -2.725 -10.172 1 69 203 LEU A N 1
ATOM 1651 C CA . LEU A 1 203 ? -12.008 -1.619 -11.094 1 69 203 LEU A CA 1
ATOM 1652 C C . LEU A 1 203 ? -12.938 -0.579 -10.477 1 69 203 LEU A C 1
ATOM 1654 O O . LEU A 1 203 ? -12.672 0.623 -10.562 1 69 203 LEU A O 1
ATOM 1658 N N . HIS A 1 204 ? -13.852 -1.128 -9.781 1 70.12 204 HIS A N 1
ATOM 1659 C CA . HIS A 1 204 ? -14.797 -0.22 -9.148 1 70.12 204 HIS A CA 1
ATOM 1660 C C . HIS A 1 204 ? -14.148 0.519 -7.977 1 70.12 204 HIS A C 1
ATOM 1662 O O . HIS A 1 204 ? -14.406 1.706 -7.77 1 70.12 204 HIS A O 1
ATOM 1668 N N . ALA A 1 205 ? -13.352 -0.206 -7.32 1 65.38 205 ALA A N 1
ATOM 1669 C CA . ALA A 1 205 ? -12.617 0.452 -6.242 1 65.38 205 ALA A CA 1
ATOM 1670 C C . ALA A 1 205 ? -11.719 1.557 -6.785 1 65.38 205 ALA A C 1
ATOM 1672 O O . ALA A 1 205 ? -11.672 2.66 -6.234 1 65.38 205 ALA A O 1
ATOM 1673 N N . TYR A 1 206 ? -11.094 1.201 -7.859 1 66.81 206 TYR A N 1
ATOM 1674 C CA . TYR A 1 206 ? -10.25 2.186 -8.531 1 66.81 206 TYR A CA 1
ATOM 1675 C C . TYR A 1 206 ? -11.062 3.393 -8.977 1 66.81 206 TYR A C 1
ATOM 1677 O O . TYR A 1 206 ? -10.664 4.535 -8.766 1 66.81 206 TYR A O 1
ATOM 1685 N N . MET A 1 207 ? -12.172 3.074 -9.594 1 73 207 MET A N 1
ATOM 1686 C CA . MET A 1 207 ? -13.055 4.137 -10.07 1 73 207 MET A CA 1
ATOM 1687 C C . MET A 1 207 ? -13.523 5.012 -8.914 1 73 207 MET A C 1
ATOM 1689 O O . MET A 1 207 ? -13.531 6.242 -9.023 1 73 207 MET A O 1
ATOM 1693 N N . ARG A 1 208 ? -13.797 4.336 -7.855 1 71.88 208 ARG A N 1
ATOM 1694 C CA . ARG A 1 208 ? -14.305 5.07 -6.699 1 71.88 208 ARG A CA 1
ATOM 1695 C C . ARG A 1 208 ? -13.227 5.965 -6.102 1 71.88 208 ARG A C 1
ATOM 1697 O O . ARG A 1 208 ? -13.516 7.066 -5.629 1 71.88 208 ARG A O 1
ATOM 1704 N N . GLU A 1 209 ? -12.07 5.422 -6.195 1 63.59 209 GLU A N 1
ATOM 1705 C CA . GLU A 1 209 ? -10.938 6.168 -5.664 1 63.59 209 GLU A CA 1
ATOM 1706 C C . GLU A 1 209 ? -10.617 7.379 -6.535 1 63.59 209 GLU A C 1
ATOM 1708 O O . GLU A 1 209 ? -9.938 8.312 -6.09 1 63.59 209 GLU A O 1
ATOM 1713 N N . HIS A 1 210 ? -11.211 7.332 -7.691 1 66.88 210 HIS A N 1
ATOM 1714 C CA . HIS A 1 210 ? -10.812 8.359 -8.648 1 66.88 210 HIS A CA 1
ATOM 1715 C C . HIS A 1 210 ? -12.023 9.125 -9.172 1 66.88 210 HIS A C 1
ATOM 1717 O O . HIS A 1 210 ? -12.039 9.539 -10.336 1 66.88 210 HIS A O 1
ATOM 1723 N N . LEU A 1 211 ? -12.93 9.312 -8.352 1 74.19 211 LEU A N 1
ATOM 1724 C CA . LEU A 1 211 ? -14.164 9.953 -8.781 1 74.19 211 LEU A CA 1
ATOM 1725 C C . LEU A 1 211 ? -13.906 11.406 -9.172 1 74.19 211 LEU A C 1
ATOM 1727 O O . LEU A 1 211 ? -14.648 11.977 -9.977 1 74.19 211 LEU A O 1
ATOM 1731 N N . HIS A 1 212 ? -12.914 11.898 -8.578 1 69.19 212 HIS A N 1
ATOM 1732 C CA . HIS A 1 212 ? -12.625 13.305 -8.812 1 69.19 212 HIS A CA 1
ATOM 1733 C C . HIS A 1 212 ? -11.93 13.508 -10.156 1 69.19 212 HIS A C 1
ATOM 1735 O O . HIS A 1 212 ? -11.828 14.641 -10.641 1 69.19 212 HIS A O 1
ATOM 1741 N N . ALA A 1 213 ? -11.484 12.406 -10.703 1 66.75 213 ALA A N 1
ATOM 1742 C CA . ALA A 1 213 ? -10.672 12.508 -11.914 1 66.75 213 ALA A CA 1
ATOM 1743 C C . ALA A 1 213 ? -11.484 12.109 -13.148 1 66.75 213 ALA A C 1
ATOM 1745 O O . ALA A 1 213 ? -12.578 11.562 -13.023 1 66.75 213 ALA A O 1
ATOM 1746 N N . ARG A 1 214 ? -11.008 12.578 -14.359 1 61.31 214 ARG A N 1
ATOM 1747 C CA . ARG A 1 214 ? -11.586 12.086 -15.602 1 61.31 214 ARG A CA 1
ATOM 1748 C C . ARG A 1 214 ? -11.094 10.68 -15.914 1 61.31 214 ARG A C 1
ATOM 1750 O O . ARG A 1 214 ? -9.93 10.359 -15.68 1 61.31 214 ARG A O 1
ATOM 1757 N N . LEU A 1 215 ? -12.086 9.773 -16.031 1 60.53 215 LEU A N 1
ATOM 1758 C CA . LEU A 1 215 ? -11.742 8.383 -16.297 1 60.53 215 LEU A CA 1
ATOM 1759 C C . LEU A 1 215 ? -11.055 8.25 -17.656 1 60.53 215 LEU A C 1
ATOM 1761 O O . LEU A 1 215 ? -11.617 8.641 -18.672 1 60.53 215 LEU A O 1
ATOM 1765 N N . GLU A 1 216 ? -9.883 8.023 -17.703 1 64.06 216 GLU A N 1
ATOM 1766 C CA . GLU A 1 216 ? -9.289 7.609 -18.969 1 64.06 216 GLU A CA 1
ATOM 1767 C C . GLU A 1 216 ? -9.492 6.121 -19.219 1 64.06 216 GLU A C 1
ATOM 1769 O O . GLU A 1 216 ? -8.922 5.285 -18.516 1 64.06 216 GLU A O 1
ATOM 1774 N N . LEU A 1 217 ? -10.43 5.844 -20.203 1 65.31 217 LEU A N 1
ATOM 1775 C CA . LEU A 1 217 ? -10.758 4.469 -20.562 1 65.31 217 LEU A CA 1
ATOM 1776 C C . LEU A 1 217 ? -9.5 3.65 -20.812 1 65.31 217 LEU A C 1
ATOM 1778 O O . LEU A 1 217 ? -9.438 2.473 -20.453 1 65.31 217 LEU A O 1
ATOM 1782 N N . GLU A 1 218 ? -8.656 4.34 -21.359 1 64 218 GLU A N 1
ATOM 1783 C CA . GLU A 1 218 ? -7.414 3.662 -21.703 1 64 218 GLU A CA 1
ATOM 1784 C C . GLU A 1 218 ? -6.664 3.205 -20.453 1 64 218 GLU A C 1
ATOM 1786 O O . GLU A 1 218 ? -6.113 2.102 -20.422 1 64 218 GLU A O 1
ATOM 1791 N N . ARG A 1 219 ? -6.691 4.047 -19.547 1 60.12 219 ARG A N 1
ATOM 1792 C CA . ARG A 1 219 ? -6.027 3.711 -18.281 1 60.12 219 ARG A CA 1
ATOM 1793 C C . ARG A 1 219 ? -6.762 2.584 -17.562 1 60.12 219 ARG A C 1
ATOM 1795 O O . ARG A 1 219 ? -6.133 1.688 -17 1 60.12 219 ARG A O 1
ATOM 1802 N N . LEU A 1 220 ? -8.039 2.703 -17.578 1 66.62 220 LEU A N 1
ATOM 1803 C CA . LEU A 1 220 ? -8.852 1.66 -16.953 1 66.62 220 LEU A CA 1
ATOM 1804 C C . LEU A 1 220 ? -8.664 0.328 -17.672 1 66.62 220 LEU A C 1
ATOM 1806 O O . LEU A 1 220 ? -8.547 -0.718 -17.031 1 66.62 220 LEU A O 1
ATOM 1810 N N . ALA A 1 221 ? -8.633 0.492 -18.969 1 66.06 221 ALA A N 1
ATOM 1811 C CA . ALA A 1 221 ? -8.422 -0.703 -19.781 1 66.06 221 ALA A CA 1
ATOM 1812 C C . ALA A 1 221 ? -7.062 -1.331 -19.484 1 66.06 221 ALA A C 1
ATOM 1814 O O . ALA A 1 221 ? -6.957 -2.547 -19.297 1 66.06 221 ALA A O 1
ATOM 1815 N N . ALA A 1 222 ? -6.07 -0.482 -19.438 1 58.72 222 ALA A N 1
ATOM 1816 C CA . ALA A 1 222 ? -4.707 -0.93 -19.156 1 58.72 222 ALA A CA 1
ATOM 1817 C C . ALA A 1 222 ? -4.617 -1.579 -17.781 1 58.72 222 ALA A C 1
ATOM 1819 O O . ALA A 1 222 ? -3.932 -2.59 -17.594 1 58.72 222 ALA A O 1
ATOM 1820 N N . PHE A 1 223 ? -5.387 -0.966 -16.891 1 57.16 223 PHE A N 1
ATOM 1821 C CA . PHE A 1 223 ? -5.484 -1.498 -15.539 1 57.16 223 PHE A CA 1
ATOM 1822 C C . PHE A 1 223 ? -5.992 -2.936 -15.555 1 57.16 223 PHE A C 1
ATOM 1824 O O . PHE A 1 223 ? -5.59 -3.752 -14.727 1 57.16 223 PHE A O 1
ATOM 1831 N N . CYS A 1 224 ? -6.84 -3.223 -16.469 1 59.69 224 CYS A N 1
ATOM 1832 C CA . CYS A 1 224 ? -7.438 -4.547 -16.609 1 59.69 224 CYS A CA 1
ATOM 1833 C C . CYS A 1 224 ? -6.711 -5.359 -17.672 1 59.69 224 CYS A C 1
ATOM 1835 O O . CYS A 1 224 ? -7.176 -6.43 -18.062 1 59.69 224 CYS A O 1
ATOM 1837 N N . ASN A 1 225 ? -5.559 -4.73 -18.156 1 54.91 225 ASN A N 1
ATOM 1838 C CA . ASN A 1 225 ? -4.77 -5.348 -19.219 1 54.91 225 ASN A CA 1
ATOM 1839 C C . ASN A 1 225 ? -5.629 -5.699 -20.422 1 54.91 225 ASN A C 1
ATOM 1841 O O . ASN A 1 225 ? -5.516 -6.797 -20.969 1 54.91 225 ASN A O 1
ATOM 1845 N N . LEU A 1 226 ? -6.445 -4.895 -20.75 1 60 226 LEU A N 1
ATOM 1846 C CA . LEU A 1 226 ? -7.316 -5.039 -21.906 1 60 226 LEU A CA 1
ATOM 1847 C C . LEU A 1 226 ? -7.191 -3.836 -22.828 1 60 226 LEU A C 1
ATOM 1849 O O . LEU A 1 226 ? -6.812 -2.746 -22.391 1 60 226 LEU A O 1
ATOM 1853 N N . SER A 1 227 ? -7.324 -4.074 -24.109 1 60.84 227 SER A N 1
ATOM 1854 C CA . SER A 1 227 ? -7.535 -2.934 -25 1 60.84 227 SER A CA 1
ATOM 1855 C C . SER A 1 227 ? -8.781 -2.148 -24.609 1 60.84 227 SER A C 1
ATOM 1857 O O . SER A 1 227 ? -9.664 -2.676 -23.922 1 60.84 227 SER A O 1
ATOM 1859 N N . LYS A 1 228 ? -8.734 -0.898 -24.984 1 68.44 228 LYS A N 1
ATOM 1860 C CA . LYS A 1 228 ? -9.891 -0.048 -24.703 1 68.44 228 LYS A CA 1
ATOM 1861 C C . LYS A 1 228 ? -11.188 -0.716 -25.156 1 68.44 228 LYS A C 1
ATOM 1863 O O . LYS A 1 228 ? -12.172 -0.724 -24.422 1 68.44 228 LYS A O 1
ATOM 1868 N N . PHE A 1 229 ? -11.125 -1.285 -26.344 1 66.56 229 PHE A N 1
ATOM 1869 C CA . PHE A 1 229 ? -12.312 -1.914 -26.906 1 66.56 229 PHE A CA 1
ATOM 1870 C C . PHE A 1 229 ? -12.727 -3.133 -26.078 1 66.56 229 PHE A C 1
ATOM 1872 O O . PHE A 1 229 ? -13.883 -3.262 -25.688 1 66.56 229 PHE A O 1
ATOM 1879 N N . HIS A 1 230 ? -11.867 -4.039 -25.812 1 69.62 230 HIS A N 1
ATOM 1880 C CA . HIS A 1 230 ? -12.172 -5.25 -25.062 1 69.62 230 HIS A CA 1
ATOM 1881 C C . HIS A 1 230 ? -12.617 -4.918 -23.641 1 69.62 230 HIS A C 1
ATOM 1883 O O . HIS A 1 230 ? -13.508 -5.57 -23.094 1 69.62 230 HIS A O 1
ATOM 1889 N N . PHE A 1 231 ? -11.961 -3.891 -23.172 1 77.38 231 PHE A N 1
ATOM 1890 C CA . PHE A 1 231 ? -12.328 -3.463 -21.828 1 77.38 231 PHE A CA 1
ATOM 1891 C C . PHE A 1 231 ? -13.773 -2.986 -21.781 1 77.38 231 PHE A C 1
ATOM 1893 O O . PHE A 1 231 ? -14.555 -3.445 -20.938 1 77.38 231 PHE A O 1
ATOM 1900 N N . VAL A 1 232 ? -14.023 -2.107 -22.703 1 76.19 232 VAL A N 1
ATOM 1901 C CA . VAL A 1 232 ? -15.367 -1.535 -22.734 1 76.19 232 VAL A CA 1
ATOM 1902 C C . VAL A 1 232 ? -16.391 -2.633 -23 1 76.19 232 VAL A C 1
ATOM 1904 O O . VAL A 1 232 ? -17.422 -2.707 -22.328 1 76.19 232 VAL A O 1
ATOM 1907 N N . SER A 1 233 ? -16.031 -3.51 -23.922 1 74.5 233 SER A N 1
ATOM 1908 C CA . SER A 1 233 ? -16.953 -4.59 -24.297 1 74.5 233 SER A CA 1
ATOM 1909 C C . SER A 1 233 ? -17.172 -5.547 -23.125 1 74.5 233 SER A C 1
ATOM 1911 O O . SER A 1 233 ? -18.312 -5.891 -22.812 1 74.5 233 SER A O 1
ATOM 1913 N N . ARG A 1 234 ? -16.188 -5.91 -22.547 1 73.25 234 ARG A N 1
ATOM 1914 C CA . ARG A 1 234 ? -16.281 -6.859 -21.438 1 73.25 234 ARG A CA 1
ATOM 1915 C C . ARG A 1 234 ? -16.969 -6.234 -20.234 1 73.25 234 ARG A C 1
ATOM 1917 O O . ARG A 1 234 ? -17.781 -6.895 -19.562 1 73.25 234 ARG A O 1
ATOM 1924 N N . TYR A 1 235 ? -16.562 -5.062 -20 1 78.31 235 TYR A N 1
ATOM 1925 C CA . TYR A 1 235 ? -17.188 -4.352 -18.891 1 78.31 235 TYR A CA 1
ATOM 1926 C C . TYR A 1 235 ? -18.703 -4.277 -19.078 1 78.31 235 TYR A C 1
ATOM 1928 O O . TYR A 1 235 ? -19.469 -4.566 -18.156 1 78.31 235 TYR A O 1
ATOM 1936 N N . LYS A 1 236 ? -19.031 -3.926 -20.297 1 77.31 236 LYS A N 1
ATOM 1937 C CA . LYS A 1 236 ? -20.438 -3.801 -20.625 1 77.31 236 LYS A CA 1
ATOM 1938 C C . LYS A 1 236 ? -21.141 -5.152 -20.562 1 77.31 236 LYS A C 1
ATOM 1940 O O . LYS A 1 236 ? -22.281 -5.25 -20.094 1 77.31 236 LYS A O 1
ATOM 1945 N N . ALA A 1 237 ? -20.469 -6.117 -20.984 1 69.38 237 ALA A N 1
ATOM 1946 C CA . ALA A 1 237 ? -21.031 -7.461 -20.969 1 69.38 237 ALA A CA 1
ATOM 1947 C C . ALA A 1 237 ? -21.328 -7.918 -19.531 1 69.38 237 ALA A C 1
ATOM 1949 O O . ALA A 1 237 ? -22.328 -8.586 -19.281 1 69.38 237 ALA A O 1
ATOM 1950 N N . ILE A 1 238 ? -20.484 -7.434 -18.672 1 67.62 238 ILE A N 1
ATOM 1951 C CA . ILE A 1 238 ? -20.594 -7.895 -17.297 1 67.62 238 ILE A CA 1
ATOM 1952 C C . ILE A 1 238 ? -21.562 -7.008 -16.516 1 67.62 238 ILE A C 1
ATOM 1954 O O . ILE A 1 238 ? -22.359 -7.504 -15.719 1 67.62 238 ILE A O 1
ATOM 1958 N N . THR A 1 239 ? -21.438 -5.719 -16.734 1 68.31 239 THR A N 1
ATOM 1959 C CA . THR A 1 239 ? -22.125 -4.785 -15.844 1 68.31 239 THR A CA 1
ATOM 1960 C C . THR A 1 239 ? -23.375 -4.227 -16.516 1 68.31 239 THR A C 1
ATOM 1962 O O . THR A 1 239 ? -24.234 -3.635 -15.836 1 68.31 239 THR A O 1
ATOM 1965 N N . GLY A 1 240 ? -23.453 -4.402 -17.844 1 68.06 240 GLY A N 1
ATOM 1966 C CA . GLY A 1 240 ? -24.562 -3.85 -18.594 1 68.06 240 GLY A CA 1
ATOM 1967 C C . GLY A 1 240 ? -24.359 -2.406 -19.016 1 68.06 240 GLY A C 1
ATOM 1968 O O . GLY A 1 240 ? -25.172 -1.832 -19.734 1 68.06 240 GLY A O 1
ATOM 1969 N N . ARG A 1 241 ? -23.219 -1.803 -18.547 1 74.5 241 ARG A N 1
ATOM 1970 C CA . ARG A 1 241 ? -22.891 -0.42 -18.875 1 74.5 241 ARG A CA 1
ATOM 1971 C C . ARG A 1 241 ? -21.422 -0.28 -19.25 1 74.5 241 ARG A C 1
ATOM 1973 O O . ARG A 1 241 ? -20.609 -1.125 -18.891 1 74.5 241 ARG A O 1
ATOM 1980 N N . THR A 1 242 ? -21.125 0.689 -20.047 1 80.44 242 THR A N 1
ATOM 1981 C CA . THR A 1 242 ? -19.734 0.976 -20.344 1 80.44 242 THR A CA 1
ATOM 1982 C C . THR A 1 242 ? -19.016 1.491 -19.094 1 80.44 242 THR A C 1
ATOM 1984 O O . THR A 1 242 ? -19.656 1.988 -18.172 1 80.44 242 THR A O 1
ATOM 1987 N N . PRO A 1 243 ? -17.703 1.367 -19.047 1 80.81 243 PRO A N 1
ATOM 1988 C CA . PRO A 1 243 ? -16.953 1.881 -17.891 1 80.81 243 PRO A CA 1
ATOM 1989 C C . PRO A 1 243 ? -17.188 3.367 -17.641 1 80.81 243 PRO A C 1
ATOM 1991 O O . PRO A 1 243 ? -17.312 3.797 -16.5 1 80.81 243 PRO A O 1
ATOM 1994 N N . ILE A 1 244 ? -17.359 4.066 -18.75 1 80.12 244 ILE A N 1
ATOM 1995 C CA . ILE A 1 244 ? -17.578 5.504 -18.625 1 80.12 244 ILE A CA 1
ATOM 1996 C C . ILE A 1 244 ? -18.953 5.781 -18.031 1 80.12 244 ILE A C 1
ATOM 1998 O O . ILE A 1 244 ? -19.094 6.637 -17.141 1 80.12 244 ILE A O 1
ATOM 2002 N N . GLN A 1 245 ? -19.906 5.02 -18.484 1 79.75 245 GLN A N 1
ATOM 2003 C CA . GLN A 1 245 ? -21.25 5.156 -17.938 1 79.75 245 GLN A CA 1
ATOM 2004 C C . GLN A 1 245 ? -21.281 4.789 -16.453 1 79.75 245 GLN A C 1
ATOM 2006 O O . GLN A 1 245 ? -21.906 5.488 -15.648 1 79.75 245 GLN A O 1
ATOM 2011 N N . HIS A 1 246 ? -20.594 3.701 -16.188 1 81.69 246 HIS A N 1
ATOM 2012 C CA . HIS A 1 246 ? -20.562 3.27 -14.805 1 81.69 246 HIS A CA 1
ATOM 2013 C C . HIS A 1 246 ? -19.828 4.289 -13.93 1 81.69 246 HIS A C 1
ATOM 2015 O O . HIS A 1 246 ? -20.281 4.594 -12.82 1 81.69 246 HIS A O 1
ATOM 2021 N N . PHE A 1 247 ? -18.766 4.734 -14.445 1 83.56 247 PHE A N 1
ATOM 2022 C CA . PHE A 1 247 ? -18.016 5.738 -13.711 1 83.56 247 PHE A CA 1
ATOM 2023 C C . PHE A 1 247 ? -18.859 6.98 -13.461 1 83.56 247 PHE A C 1
ATOM 2025 O O . PHE A 1 247 ? -18.844 7.539 -12.359 1 83.56 247 PHE A O 1
ATOM 2032 N N . LEU A 1 248 ? -19.562 7.344 -14.477 1 81.88 248 LEU A N 1
ATOM 2033 C CA . LEU A 1 248 ? -20.469 8.469 -14.32 1 81.88 248 LEU A CA 1
ATOM 2034 C C . LEU A 1 248 ? -21.5 8.188 -13.234 1 81.88 248 LEU A C 1
ATOM 2036 O O . LEU A 1 248 ? -21.797 9.055 -12.406 1 81.88 248 LEU A O 1
ATOM 2040 N N . HIS A 1 249 ? -21.984 6.957 -13.211 1 80.12 249 HIS A N 1
ATOM 2041 C CA . HIS A 1 249 ? -22.969 6.582 -12.195 1 80.12 249 HIS A CA 1
ATOM 2042 C C . HIS A 1 249 ? -22.359 6.652 -10.797 1 80.12 249 HIS A C 1
ATOM 2044 O O . HIS A 1 249 ? -23 7.125 -9.859 1 80.12 249 HIS A O 1
ATOM 2050 N N . LEU A 1 250 ? -21.156 6.148 -10.766 1 80.81 250 LEU A N 1
ATOM 2051 C CA . LEU A 1 250 ? -20.453 6.215 -9.484 1 80.81 250 LEU A CA 1
ATOM 2052 C C . LEU A 1 250 ? -20.281 7.66 -9.031 1 80.81 250 LEU A C 1
ATOM 2054 O O . LEU A 1 250 ? -20.469 7.977 -7.855 1 80.81 250 LEU A O 1
ATOM 2058 N N . LYS A 1 251 ? -19.891 8.492 -9.969 1 82.5 251 LYS A N 1
ATOM 2059 C CA . LYS A 1 251 ? -19.719 9.914 -9.68 1 82.5 251 LYS A CA 1
ATOM 2060 C C . LYS A 1 251 ? -21.047 10.523 -9.203 1 82.5 251 LYS A C 1
ATOM 2062 O O . LYS A 1 251 ? -21.062 11.242 -8.203 1 82.5 251 LYS A O 1
ATOM 2067 N N . ILE A 1 252 ? -22.062 10.125 -9.898 1 81.19 252 ILE A N 1
ATOM 2068 C CA . ILE A 1 252 ? -23.375 10.688 -9.57 1 81.19 252 ILE A CA 1
ATOM 2069 C C . ILE A 1 252 ? -23.859 10.141 -8.234 1 81.19 252 ILE A C 1
ATOM 2071 O O . ILE A 1 252 ? -24.438 10.867 -7.43 1 81.19 252 ILE A O 1
ATOM 2075 N N . GLU A 1 253 ? -23.578 8.859 -8.023 1 77.94 253 GLU A N 1
ATOM 2076 C CA . GLU A 1 253 ? -23.922 8.273 -6.727 1 77.94 253 GLU A CA 1
ATOM 2077 C C . GLU A 1 253 ? -23.219 9.008 -5.59 1 77.94 253 GLU A C 1
ATOM 2079 O O . GLU A 1 253 ? -23.828 9.305 -4.559 1 77.94 253 GLU A O 1
ATOM 2084 N N . TYR A 1 254 ? -22.031 9.266 -5.836 1 80.62 254 TYR A N 1
ATOM 2085 C CA . TYR A 1 254 ? -21.266 10 -4.832 1 80.62 254 TYR A CA 1
ATOM 2086 C C . TYR A 1 254 ? -21.781 11.43 -4.688 1 80.62 254 TYR A C 1
ATOM 2088 O O . TYR A 1 254 ? -21.891 11.945 -3.576 1 80.62 254 TYR A O 1
ATOM 2096 N N . ALA A 1 255 ? -22.078 11.938 -5.797 1 82.38 255 ALA A N 1
ATOM 2097 C CA . ALA A 1 255 ? -22.656 13.281 -5.781 1 82.38 255 ALA A CA 1
ATOM 2098 C C . ALA A 1 255 ? -23.969 13.305 -4.992 1 82.38 255 ALA A C 1
ATOM 2100 O O . ALA A 1 255 ? -24.203 14.234 -4.211 1 82.38 255 ALA A O 1
ATOM 2101 N N . CYS A 1 256 ? -24.703 12.242 -5.207 1 76.88 256 CYS A N 1
ATOM 2102 C CA . CYS A 1 256 ? -25.953 12.125 -4.461 1 76.88 256 CYS A CA 1
ATOM 2103 C C . CYS A 1 256 ? -25.688 12.039 -2.961 1 76.88 256 CYS A C 1
ATOM 2105 O O . CYS A 1 256 ? -26.375 12.672 -2.164 1 76.88 256 CYS A O 1
ATOM 2107 N N . GLN A 1 257 ? -24.734 11.273 -2.686 1 74 257 GLN A N 1
ATOM 2108 C CA . GLN A 1 257 ? -24.359 11.141 -1.28 1 74 257 GLN A CA 1
ATOM 2109 C C . GLN A 1 257 ? -23.969 12.492 -0.688 1 74 257 GLN A C 1
ATOM 2111 O O . GLN A 1 257 ? -24.359 12.828 0.43 1 74 257 GLN A O 1
ATOM 2116 N N . LEU A 1 258 ? -23.234 13.234 -1.486 1 77.94 258 LEU A N 1
ATOM 2117 C CA . LEU A 1 258 ? -22.812 14.555 -1.04 1 77.94 258 LEU A CA 1
ATOM 2118 C C . LEU A 1 258 ? -24 15.508 -0.931 1 77.94 258 LEU A C 1
ATOM 2120 O O . LEU A 1 258 ? -24.078 16.297 0.013 1 77.94 258 LEU A O 1
ATOM 2124 N N . LEU A 1 259 ? -24.875 15.328 -1.847 1 78.75 259 LEU A N 1
ATOM 2125 C CA . LEU A 1 259 ? -26.062 16.188 -1.854 1 78.75 259 LEU A CA 1
ATOM 2126 C C . LEU A 1 259 ? -26.984 15.828 -0.696 1 78.75 259 LEU A C 1
ATOM 2128 O O . LEU A 1 259 ? -27.641 16.703 -0.134 1 78.75 259 LEU A O 1
ATOM 2132 N N . ASP A 1 260 ? -26.859 14.484 -0.36 1 69.56 260 ASP A N 1
ATOM 2133 C CA . ASP A 1 260 ? -27.703 13.984 0.72 1 69.56 260 ASP A CA 1
ATOM 2134 C C . ASP A 1 260 ? -27.156 14.406 2.084 1 69.56 260 ASP A C 1
ATOM 2136 O O . ASP A 1 260 ? -27.938 14.711 2.996 1 69.56 260 ASP A O 1
ATOM 2140 N N . SER A 1 261 ? -25.938 14.414 2.086 1 63.81 261 SER A N 1
ATOM 2141 C CA . SER A 1 261 ? -25.344 14.398 3.422 1 63.81 261 SER A CA 1
ATOM 2142 C C . SER A 1 261 ? -24.656 15.719 3.738 1 63.81 261 SER A C 1
ATOM 2144 O O . SER A 1 261 ? -24.125 15.898 4.836 1 63.81 261 SER A O 1
ATOM 2146 N N . SER A 1 262 ? -24.625 16.641 2.666 1 67 262 SER A N 1
ATOM 2147 C CA . SER A 1 262 ? -23.906 17.891 2.889 1 67 262 SER A CA 1
ATOM 2148 C C . SER A 1 262 ? -24.688 19.078 2.336 1 67 262 SER A C 1
ATOM 2150 O O . SER A 1 262 ? -25.719 18.906 1.679 1 67 262 SER A O 1
ATOM 2152 N N . ASP A 1 263 ? -24.266 20.266 2.637 1 75.69 263 ASP A N 1
ATOM 2153 C CA . ASP A 1 263 ? -24.875 21.484 2.088 1 75.69 263 ASP A CA 1
ATOM 2154 C C . ASP A 1 263 ? -23.984 22.094 1.008 1 75.69 263 ASP A C 1
ATOM 2156 O O . ASP A 1 263 ? -24.062 23.281 0.728 1 75.69 263 ASP A O 1
ATOM 2160 N N . GLN A 1 264 ? -23.141 21.266 0.459 1 81.25 264 GLN A N 1
ATOM 2161 C CA . GLN A 1 264 ? -22.281 21.75 -0.613 1 81.25 264 GLN A CA 1
ATOM 2162 C C . GLN A 1 264 ? -23.094 22.234 -1.809 1 81.25 264 GLN A C 1
ATOM 2164 O O . GLN A 1 264 ? -24.141 21.641 -2.125 1 81.25 264 GLN A O 1
ATOM 2169 N N . SER A 1 265 ? -22.547 23.281 -2.373 1 88 265 SER A N 1
ATOM 2170 C CA . SER A 1 265 ? -23.219 23.734 -3.59 1 88 265 SER A CA 1
ATOM 2171 C C . SER A 1 265 ? -23.094 22.703 -4.703 1 88 265 SER A C 1
ATOM 2173 O O . SER A 1 265 ? -22.188 21.844 -4.672 1 88 265 SER A O 1
ATOM 2175 N N . VAL A 1 266 ? -23.953 22.797 -5.582 1 87.62 266 VAL A N 1
ATOM 2176 C CA . VAL A 1 266 ? -23.938 21.922 -6.742 1 87.62 266 VAL A CA 1
ATOM 2177 C C . VAL A 1 266 ? -22.594 22.031 -7.461 1 87.62 266 VAL A C 1
ATOM 2179 O O . VAL A 1 266 ? -22.047 21.047 -7.941 1 87.62 266 VAL A O 1
ATOM 2182 N N . ALA A 1 267 ? -22.062 23.203 -7.441 1 87.75 267 ALA A N 1
ATOM 2183 C CA . ALA A 1 267 ? -20.766 23.453 -8.086 1 87.75 267 ALA A CA 1
ATOM 2184 C C . ALA A 1 267 ? -19.656 22.688 -7.383 1 87.75 267 ALA A C 1
ATOM 2186 O O . ALA A 1 267 ? -18.828 22.047 -8.031 1 87.75 267 ALA A O 1
ATOM 2187 N N . ARG A 1 268 ? -19.719 22.703 -6.141 1 81.81 268 ARG A N 1
ATOM 2188 C CA . ARG A 1 268 ? -18.703 22.016 -5.359 1 81.81 268 ARG A CA 1
ATOM 2189 C C . ARG A 1 268 ? -18.828 20.5 -5.488 1 81.81 268 ARG A C 1
ATOM 2191 O O . ARG A 1 268 ? -17.828 19.797 -5.559 1 81.81 268 ARG A O 1
ATOM 2198 N N . VAL A 1 269 ? -20.078 20.078 -5.449 1 85.38 269 VAL A N 1
ATOM 2199 C CA . VAL A 1 269 ? -20.328 18.641 -5.633 1 85.38 269 VAL A CA 1
ATOM 2200 C C . VAL A 1 269 ? -19.828 18.203 -7 1 85.38 269 VAL A C 1
ATOM 2202 O O . VAL A 1 269 ? -19.188 17.141 -7.121 1 85.38 269 VAL A O 1
ATOM 2205 N N . GLY A 1 270 ? -20.094 19.031 -8 1 87.69 270 GLY A N 1
ATOM 2206 C CA . GLY A 1 270 ? -19.578 18.734 -9.328 1 87.69 270 GLY A CA 1
ATOM 2207 C C . GLY A 1 270 ? -18.062 18.641 -9.367 1 87.69 270 GLY A C 1
ATOM 2208 O O . GLY A 1 270 ? -17.5 17.719 -9.961 1 87.69 270 GLY A O 1
ATOM 2209 N N . GLN A 1 271 ? -17.406 19.5 -8.688 1 80.12 271 GLN A N 1
ATOM 2210 C CA . GLN A 1 271 ? -15.945 19.531 -8.633 1 80.12 271 GLN A CA 1
ATOM 2211 C C . GLN A 1 271 ? -15.406 18.297 -7.914 1 80.12 271 GLN A C 1
ATOM 2213 O O . GLN A 1 271 ? -14.383 17.734 -8.32 1 80.12 271 GLN A O 1
ATOM 2218 N N . ALA A 1 272 ? -16.125 17.906 -6.957 1 78.25 272 ALA A N 1
ATOM 2219 C CA . ALA A 1 272 ? -15.719 16.75 -6.164 1 78.25 272 ALA A CA 1
ATOM 2220 C C . ALA A 1 272 ? -15.688 15.477 -7.012 1 78.25 272 ALA A C 1
ATOM 2222 O O . ALA A 1 272 ? -14.914 14.555 -6.734 1 78.25 272 ALA A O 1
ATOM 2223 N N . VAL A 1 273 ? -16.531 15.578 -8.016 1 81.62 273 VAL A N 1
ATOM 2224 C CA . VAL A 1 273 ? -16.578 14.383 -8.859 1 81.62 273 VAL A CA 1
ATOM 2225 C C . VAL A 1 273 ? -15.953 14.688 -10.211 1 81.62 273 VAL A C 1
ATOM 2227 O O . VAL A 1 273 ? -16.203 13.984 -11.195 1 81.62 273 VAL A O 1
ATOM 2230 N N . GLY A 1 274 ? -15.211 15.797 -10.25 1 79.12 274 GLY A N 1
ATOM 2231 C CA . GLY A 1 274 ? -14.289 16.016 -11.359 1 79.12 274 GLY A CA 1
ATOM 2232 C C . GLY A 1 274 ? -14.875 16.891 -12.445 1 79.12 274 GLY A C 1
ATOM 2233 O O . GLY A 1 274 ? -14.383 16.891 -13.578 1 79.12 274 GLY A O 1
ATOM 2234 N N . TYR A 1 275 ? -15.906 17.562 -12.203 1 83 275 TYR A N 1
ATOM 2235 C CA . TYR A 1 275 ? -16.5 18.453 -13.195 1 83 275 TYR A CA 1
ATOM 2236 C C . TYR A 1 275 ? -16.391 19.906 -12.773 1 83 275 TYR A C 1
ATOM 2238 O O . TYR A 1 275 ? -17.016 20.328 -11.797 1 83 275 TYR A O 1
ATOM 2246 N N . ASP A 1 276 ? -15.594 20.562 -13.523 1 80.62 276 ASP A N 1
ATOM 2247 C CA . ASP A 1 276 ? -15.398 21.969 -13.211 1 80.62 276 ASP A CA 1
ATOM 2248 C C . ASP A 1 276 ? -16.562 22.812 -13.727 1 80.62 276 ASP A C 1
ATOM 2250 O O . ASP A 1 276 ? -16.812 23.906 -13.211 1 80.62 276 ASP A O 1
ATOM 2254 N N . ASP A 1 277 ? -17.188 22.266 -14.719 1 84.19 277 ASP A N 1
ATOM 2255 C CA . ASP A 1 277 ? -18.344 22.938 -15.297 1 84.19 277 ASP A CA 1
ATOM 2256 C C . ASP A 1 277 ? -19.641 22.484 -14.625 1 84.19 277 ASP A C 1
ATOM 2258 O O . ASP A 1 277 ? -20.109 21.375 -14.844 1 84.19 277 ASP A O 1
ATOM 2262 N N . SER A 1 278 ? -20.156 23.406 -13.773 1 87.25 278 SER A N 1
ATOM 2263 C CA . SER A 1 278 ? -21.344 23.078 -12.992 1 87.25 278 SER A CA 1
ATOM 2264 C C . SER A 1 278 ? -22.531 22.781 -13.898 1 87.25 278 SER A C 1
ATOM 2266 O O . SER A 1 278 ? -23.375 21.938 -13.586 1 87.25 278 SER A O 1
ATOM 2268 N N . TYR A 1 279 ? -22.578 23.5 -15.039 1 87.06 279 TYR A N 1
ATOM 2269 C CA . TYR A 1 279 ? -23.672 23.266 -15.969 1 87.06 279 TYR A CA 1
ATOM 2270 C C . TYR A 1 279 ? -23.562 21.875 -16.594 1 87.06 279 TYR A C 1
ATOM 2272 O O . TYR A 1 279 ? -24.562 21.156 -16.688 1 87.06 279 TYR A O 1
ATOM 2280 N N . TYR A 1 280 ? -22.406 21.609 -16.969 1 87.56 280 TYR A N 1
ATOM 2281 C CA . TYR A 1 280 ? -22.188 20.297 -17.547 1 87.56 280 TYR A CA 1
ATOM 2282 C C . TYR A 1 280 ? -22.453 19.203 -16.516 1 87.56 280 TYR A C 1
ATOM 2284 O O . TYR A 1 280 ? -23.094 18.188 -16.828 1 87.56 280 TYR A O 1
ATOM 2292 N N . PHE A 1 281 ? -22.016 19.422 -15.352 1 92.19 281 PHE A N 1
ATOM 2293 C CA . PHE A 1 281 ? -22.266 18.453 -14.289 1 92.19 281 PHE A CA 1
ATOM 2294 C C . PHE A 1 281 ? -23.766 18.266 -14.078 1 92.19 281 PHE A C 1
ATOM 2296 O O . PHE A 1 281 ? -24.25 17.141 -13.984 1 92.19 281 PHE A O 1
ATOM 2303 N N . SER A 1 282 ? -24.438 19.344 -13.969 1 90.88 282 SER A N 1
ATOM 2304 C CA . SER A 1 282 ? -25.875 19.281 -13.719 1 90.88 282 SER A CA 1
ATOM 2305 C C . SER A 1 282 ? -26.594 18.531 -14.836 1 90.88 282 SER A C 1
ATOM 2307 O O . SER A 1 282 ? -27.516 17.766 -14.57 1 90.88 282 SER A O 1
ATOM 2309 N N . ARG A 1 283 ? -26.141 18.719 -16.062 1 89.75 283 ARG A N 1
ATOM 2310 C CA . ARG A 1 283 ? -26.734 18.016 -17.203 1 89.75 283 ARG A CA 1
ATOM 2311 C C . ARG A 1 283 ? -26.484 16.516 -17.094 1 89.75 283 ARG A C 1
ATOM 2313 O O . ARG A 1 283 ? -27.391 15.711 -17.328 1 89.75 283 ARG A O 1
ATOM 2320 N N . LEU A 1 284 ? -25.312 16.172 -16.719 1 87 284 LEU A N 1
ATOM 2321 C CA . LEU A 1 284 ? -24.953 14.773 -16.578 1 87 284 LEU A CA 1
ATOM 2322 C C . LEU A 1 284 ? -25.734 14.125 -15.438 1 87 284 LEU A C 1
ATOM 2324 O O . LEU A 1 284 ? -26.234 13.008 -15.57 1 87 284 LEU A O 1
ATOM 2328 N N . PHE A 1 285 ? -25.812 14.867 -14.344 1 90 285 PHE A N 1
ATOM 2329 C CA . PHE A 1 285 ? -26.562 14.406 -13.188 1 90 285 PHE A CA 1
ATOM 2330 C C . PHE A 1 285 ? -28.031 14.156 -13.547 1 90 285 PHE A C 1
ATOM 2332 O O . PHE A 1 285 ? -28.578 13.094 -13.242 1 90 285 PHE A O 1
ATOM 2339 N N . SER A 1 286 ? -28.516 15.07 -14.25 1 87.12 286 SER A N 1
ATOM 2340 C CA . SER A 1 286 ? -29.906 14.969 -14.641 1 87.12 286 SER A CA 1
ATOM 2341 C C . SER A 1 286 ? -30.141 13.812 -15.602 1 87.12 286 SER A C 1
ATOM 2343 O O . SER A 1 286 ? -31.156 13.133 -15.539 1 87.12 286 SER A O 1
ATOM 2345 N N . LYS A 1 287 ? -29.188 13.625 -16.438 1 84 287 LYS A N 1
ATOM 2346 C CA . LYS A 1 287 ? -29.281 12.516 -17.391 1 84 287 LYS A CA 1
ATOM 2347 C C . LYS A 1 287 ? -29.312 11.18 -16.656 1 84 287 LYS A C 1
ATOM 2349 O O . LYS A 1 287 ? -30.078 10.281 -17.031 1 84 287 LYS A O 1
ATOM 2354 N N . VAL A 1 288 ? -28.609 11.156 -15.555 1 80.19 288 VAL A N 1
ATOM 2355 C CA . VAL A 1 288 ? -28.484 9.898 -14.836 1 80.19 288 VAL A CA 1
ATOM 2356 C C . VAL A 1 288 ? -29.625 9.758 -13.828 1 80.19 288 VAL A C 1
ATOM 2358 O O . VAL A 1 288 ? -30.25 8.695 -13.727 1 80.19 288 VAL A O 1
ATOM 2361 N N . MET A 1 289 ? -30 10.852 -13.109 1 79.31 289 MET A N 1
ATOM 2362 C CA . MET A 1 289 ? -30.922 10.789 -11.969 1 79.31 289 MET A CA 1
ATOM 2363 C C . MET A 1 289 ? -32.344 11.156 -12.391 1 79.31 289 MET A C 1
ATOM 2365 O O . MET A 1 289 ? -33.281 10.859 -11.672 1 79.31 289 MET A O 1
ATOM 2369 N N . GLY A 1 290 ? -32.406 11.844 -13.602 1 78.25 290 GLY A N 1
ATOM 2370 C CA . GLY A 1 290 ? -33.719 12.273 -14.062 1 78.25 290 GLY A CA 1
ATOM 2371 C C . GLY A 1 290 ? -34.156 13.594 -13.461 1 78.25 290 GLY A C 1
ATOM 2372 O O . GLY A 1 290 ? -35.219 14.125 -13.82 1 78.25 290 GLY A O 1
ATOM 2373 N N . LEU A 1 291 ? -33.406 14.117 -12.57 1 79 291 LEU A N 1
ATOM 2374 C CA . LEU A 1 291 ? -33.656 15.43 -11.984 1 79 291 LEU A CA 1
ATOM 2375 C C . LEU A 1 291 ? -32.344 16.172 -11.727 1 79 291 LEU A C 1
ATOM 2377 O O . LEU A 1 291 ? -31.281 15.539 -11.633 1 79 291 LEU A O 1
ATOM 2381 N N . SER A 1 292 ? -32.375 17.422 -11.711 1 88.81 292 SER A N 1
ATOM 2382 C CA . SER A 1 292 ? -31.188 18.219 -11.461 1 88.81 292 SER A CA 1
ATOM 2383 C C . SER A 1 292 ? -30.656 18 -10.047 1 88.81 292 SER A C 1
ATOM 2385 O O . SER A 1 292 ? -31.391 17.516 -9.172 1 88.81 292 SER A O 1
ATOM 2387 N N . PRO A 1 293 ? -29.406 18.266 -9.898 1 90 293 PRO A N 1
ATOM 2388 C CA . PRO A 1 293 ? -28.875 18.141 -8.547 1 90 293 PRO A CA 1
ATOM 2389 C C . PRO A 1 293 ? -29.672 18.938 -7.516 1 90 293 PRO A C 1
ATOM 2391 O O . PRO A 1 293 ? -29.922 18.438 -6.41 1 90 293 PRO A O 1
ATOM 2394 N N . SER A 1 294 ? -30.062 20.109 -7.852 1 90 294 SER A N 1
ATOM 2395 C CA . SER A 1 294 ? -30.844 20.953 -6.957 1 90 294 SER A CA 1
ATOM 2396 C C . SER A 1 294 ? -32.219 20.328 -6.652 1 90 294 SER A C 1
ATOM 2398 O O . SER A 1 294 ? -32.656 20.344 -5.508 1 90 294 SER A O 1
ATOM 2400 N N . ALA A 1 295 ? -32.875 19.781 -7.672 1 83.44 295 ALA A N 1
ATOM 2401 C CA . ALA A 1 295 ? -34.156 19.109 -7.488 1 83.44 295 ALA A CA 1
ATOM 2402 C C . ALA A 1 295 ? -34 17.859 -6.625 1 83.44 295 ALA A C 1
ATOM 2404 O O . ALA A 1 295 ? -34.844 17.562 -5.789 1 83.44 295 ALA A O 1
ATOM 2405 N N . TYR A 1 296 ? -32.938 17.188 -6.906 1 82 296 TYR A N 1
ATOM 2406 C CA . TYR A 1 296 ? -32.656 16 -6.109 1 82 296 TYR A CA 1
ATOM 2407 C C . TYR A 1 296 ? -32.531 16.344 -4.633 1 82 296 TYR A C 1
ATOM 2409 O O . TYR A 1 296 ? -33.156 15.695 -3.783 1 82 296 TYR A O 1
ATOM 2417 N N . ARG A 1 297 ? -31.75 17.297 -4.297 1 83 297 ARG A N 1
ATOM 2418 C CA . ARG A 1 297 ? -31.547 17.719 -2.912 1 83 297 ARG A CA 1
ATOM 2419 C C . ARG A 1 297 ? -32.875 18.141 -2.266 1 83 297 ARG A C 1
ATOM 2421 O O . ARG A 1 297 ? -33.125 17.797 -1.111 1 83 297 ARG A O 1
ATOM 2428 N N . GLN A 1 298 ? -33.688 18.859 -3.008 1 80 298 GLN A N 1
ATOM 2429 C CA . GLN A 1 298 ? -35 19.297 -2.518 1 80 298 GLN A CA 1
ATOM 2430 C C . GLN A 1 298 ? -35.875 18.094 -2.205 1 80 298 GLN A C 1
ATOM 2432 O O . GLN A 1 298 ? -36.594 18.078 -1.193 1 80 298 GLN A O 1
ATOM 2437 N N . ARG A 1 299 ? -35.844 17.141 -3.059 1 71.19 299 ARG A N 1
ATOM 2438 C CA . ARG A 1 299 ? -36.625 15.938 -2.869 1 71.19 299 ARG A CA 1
ATOM 2439 C C . ARG A 1 299 ? -36.188 15.18 -1.623 1 71.19 299 ARG A C 1
ATOM 2441 O O . ARG A 1 299 ? -37.031 14.664 -0.873 1 71.19 299 ARG A O 1
ATOM 2448 N N . VAL A 1 300 ? -34.938 15 -1.495 1 66.25 300 VAL A N 1
ATOM 2449 C CA . VAL A 1 300 ? -34.406 14.297 -0.346 1 66.25 300 VAL A CA 1
ATOM 2450 C C . VAL A 1 300 ? -34.781 15.023 0.942 1 66.25 300 VAL A C 1
ATOM 2452 O O . VAL A 1 300 ? -35.125 14.391 1.941 1 66.25 300 VAL A O 1
ATOM 2455 N N . ARG A 1 301 ? -34.594 16.344 0.946 1 65.38 301 ARG A N 1
ATOM 2456 C CA . ARG A 1 301 ? -34.906 17.156 2.117 1 65.38 301 ARG A CA 1
ATOM 2457 C C . ARG A 1 301 ? -36.375 17.109 2.43 1 65.38 301 ARG A C 1
ATOM 2459 O O . ARG A 1 301 ? -36.781 17.219 3.592 1 65.38 301 ARG A O 1
ATOM 2466 N N . GLN A 1 302 ? -37.219 17.047 1.35 1 62.28 302 GLN A N 1
ATOM 2467 C CA . GLN A 1 302 ? -38.656 16.969 1.578 1 62.28 302 GLN A CA 1
ATOM 2468 C C . GLN A 1 302 ? -39.062 15.555 2.002 1 62.28 302 GLN A C 1
ATOM 2470 O O . GLN A 1 302 ? -40.219 15.336 2.434 1 62.28 302 GLN A O 1
ATOM 2475 N N . GLY A 1 303 ? -38.25 14.57 2.496 1 54.41 303 GLY A N 1
ATOM 2476 C CA . GLY A 1 303 ? -38.656 13.25 2.961 1 54.41 303 GLY A CA 1
ATOM 2477 C C . GLY A 1 303 ? -39.094 12.336 1.84 1 54.41 303 GLY A C 1
ATOM 2478 O O . GLY A 1 303 ? -39.562 11.219 2.09 1 54.41 303 GLY A O 1
ATOM 2479 N N . GLU A 1 304 ? -39.438 12.578 0.648 1 40.81 304 GLU A N 1
ATOM 2480 C CA . GLU A 1 304 ? -40 11.781 -0.436 1 40.81 304 GLU A CA 1
ATOM 2481 C C . GLU A 1 304 ? -38.906 10.922 -1.104 1 40.81 304 GLU A C 1
ATOM 2483 O O . GLU A 1 304 ? -39.094 10.469 -2.236 1 40.81 304 GLU A O 1
ATOM 2488 N N . GLY A 1 305 ? -37.906 10.664 -0.668 1 36.41 305 GLY A N 1
ATOM 2489 C CA . GLY A 1 305 ? -37 9.695 -1.217 1 36.41 305 GLY A CA 1
ATOM 2490 C C . GLY A 1 305 ? -37.625 8.32 -1.417 1 36.41 305 GLY A C 1
ATOM 2491 O O . GLY A 1 305 ? -38.438 7.891 -0.614 1 36.41 305 GLY A O 1
ATOM 2492 N N . GLY A 1 306 ? -37.938 7.887 -2.76 1 28.14 306 GLY A N 1
ATOM 2493 C CA . GLY A 1 306 ? -38.625 6.645 -3.012 1 28.14 306 GLY A CA 1
ATOM 2494 C C . GLY A 1 306 ? -38.188 5.508 -2.115 1 28.14 306 GLY A C 1
ATOM 2495 O O . GLY A 1 306 ? -37 5.309 -1.912 1 28.14 306 GLY A O 1
ATOM 2496 N N . ALA A 1 307 ? -39.094 5 -1.228 1 22.69 307 ALA A N 1
ATOM 2497 C CA . ALA A 1 307 ? -39.094 3.59 -0.846 1 22.69 307 ALA A CA 1
ATOM 2498 C C . ALA A 1 307 ? -39.031 2.689 -2.076 1 22.69 307 ALA A C 1
ATOM 2500 O O . ALA A 1 307 ? -39.719 2.945 -3.07 1 22.69 307 ALA A O 1
ATOM 2501 N N . MET B 1 1 ? -16.172 1.875 56.062 1 25.56 1 MET B N 1
ATOM 2502 C CA . MET B 1 1 ? -17.094 2.213 55 1 25.56 1 MET B CA 1
ATOM 2503 C C . MET B 1 1 ? -16.359 2.301 53.656 1 25.56 1 MET B C 1
ATOM 2505 O O . MET B 1 1 ? -15.531 3.189 53.469 1 25.56 1 MET B O 1
ATOM 2509 N N . ASP B 1 2 ? -15.961 1.206 52.969 1 24.89 2 ASP B N 1
ATOM 2510 C CA . ASP B 1 2 ? -14.891 0.848 52.031 1 24.89 2 ASP B CA 1
ATOM 2511 C C . ASP B 1 2 ? -15.164 1.406 50.656 1 24.89 2 ASP B C 1
ATOM 2513 O O . ASP B 1 2 ? -16.172 1.061 50.031 1 24.89 2 ASP B O 1
ATOM 2517 N N . TYR B 1 3 ? -14.953 2.732 50.344 1 23.95 3 TYR B N 1
ATOM 2518 C CA . TYR B 1 3 ? -15.172 3.488 49.125 1 23.95 3 TYR B CA 1
ATOM 2519 C C . TYR B 1 3 ? -14.586 2.758 47.906 1 23.95 3 TYR B C 1
ATOM 2521 O O . TYR B 1 3 ? -13.367 2.629 47.781 1 23.95 3 TYR B O 1
ATOM 2529 N N . ILE B 1 4 ? -15.141 1.681 47.375 1 26.94 4 ILE B N 1
ATOM 2530 C CA . ILE B 1 4 ? -14.758 0.952 46.156 1 26.94 4 ILE B CA 1
ATOM 2531 C C . ILE B 1 4 ? -14.578 1.929 45 1 26.94 4 ILE B C 1
ATOM 2533 O O . ILE B 1 4 ? -15.531 2.592 44.594 1 26.94 4 ILE B O 1
ATOM 2537 N N . ALA B 1 5 ? -13.414 2.467 44.844 1 29.05 5 ALA B N 1
ATOM 2538 C CA . ALA B 1 5 ? -12.992 3.445 43.844 1 29.05 5 ALA B CA 1
ATOM 2539 C C . ALA B 1 5 ? -13.453 3.039 42.438 1 29.05 5 ALA B C 1
ATOM 2541 O O . ALA B 1 5 ? -13.391 1.861 42.094 1 29.05 5 ALA B O 1
ATOM 2542 N N . GLU B 1 6 ? -14.359 3.715 41.75 1 34.19 6 GLU B N 1
ATOM 2543 C CA . GLU B 1 6 ? -14.961 3.572 40.438 1 34.19 6 GLU B CA 1
ATOM 2544 C C . GLU B 1 6 ? -13.891 3.354 39.344 1 34.19 6 GLU B C 1
ATOM 2546 O O . GLU B 1 6 ? -12.883 4.062 39.312 1 34.19 6 GLU B O 1
ATOM 2551 N N . PRO B 1 7 ? -13.609 2.146 38.844 1 32.47 7 PRO B N 1
ATOM 2552 C CA . PRO B 1 7 ? -12.492 1.854 37.938 1 32.47 7 PRO B CA 1
ATOM 2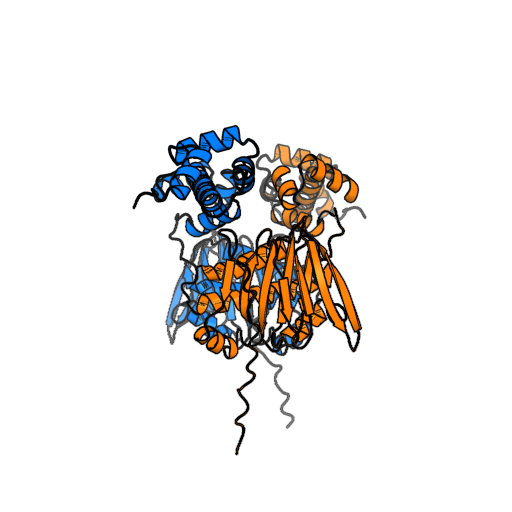553 C C . PRO B 1 7 ? -12.312 2.914 36.875 1 32.47 7 PRO B C 1
ATOM 2555 O O . PRO B 1 7 ? -13.289 3.33 36.219 1 32.47 7 PRO B O 1
ATOM 2558 N N . ALA B 1 8 ? -11.531 3.984 36.969 1 35.31 8 ALA B N 1
ATOM 2559 C CA . ALA B 1 8 ? -11.078 5.074 36.125 1 35.31 8 ALA B CA 1
ATOM 2560 C C . ALA B 1 8 ? -10.758 4.566 34.719 1 35.31 8 ALA B C 1
ATOM 2562 O O . ALA B 1 8 ? -9.594 4.316 34.406 1 35.31 8 ALA B O 1
ATOM 2563 N N . THR B 1 9 ? -11.18 3.477 34.094 1 37.78 9 THR B N 1
ATOM 2564 C CA . THR B 1 9 ? -10.805 2.945 32.812 1 37.78 9 THR B CA 1
ATOM 2565 C C . THR B 1 9 ? -10.961 4.012 31.719 1 37.78 9 THR B C 1
ATOM 2567 O O . THR B 1 9 ? -12.07 4.27 31.25 1 37.78 9 THR B O 1
ATOM 2570 N N . ASP B 1 10 ? -10.453 5.195 31.75 1 41.22 10 ASP B N 1
ATOM 2571 C CA . ASP B 1 10 ? -10.422 6.336 30.828 1 41.22 10 ASP B CA 1
ATOM 2572 C C . ASP B 1 10 ? -10.055 5.898 29.422 1 41.22 10 ASP B C 1
ATOM 2574 O O . ASP B 1 10 ? -8.867 5.797 29.078 1 41.22 10 ASP B O 1
ATOM 2578 N N . MET B 1 11 ? -10.602 4.867 28.844 1 49.5 11 MET B N 1
ATOM 2579 C CA . MET B 1 11 ? -10.469 4.441 27.453 1 49.5 11 MET B CA 1
ATOM 2580 C C . MET B 1 11 ? -10.562 5.637 26.516 1 49.5 11 MET B C 1
ATOM 2582 O O . MET B 1 11 ? -11.375 6.539 26.719 1 49.5 11 MET B O 1
ATOM 2586 N N . SER B 1 12 ? -9.453 5.98 25.859 1 59.78 12 SER B N 1
ATOM 2587 C CA . SER B 1 12 ? -9.445 7.035 24.859 1 59.78 12 SER B CA 1
ATOM 2588 C C . SER B 1 12 ? -10.734 7.027 24.031 1 59.78 12 SER B C 1
ATOM 2590 O O . SER B 1 12 ? -11.18 5.973 23.578 1 59.78 12 SER B O 1
ATOM 2592 N N . HIS B 1 13 ? -11.609 7.926 24.359 1 66.31 13 HIS B N 1
ATOM 2593 C CA . HIS B 1 13 ? -12.859 8.102 23.625 1 66.31 13 HIS B CA 1
ATOM 2594 C C . HIS B 1 13 ? -12.656 8.953 22.375 1 66.31 13 HIS B C 1
ATOM 2596 O O . HIS B 1 13 ? -11.836 9.875 22.375 1 66.31 13 HIS B O 1
ATOM 2602 N N . THR B 1 14 ? -13.203 8.445 21.266 1 73.31 14 THR B N 1
ATOM 2603 C CA . THR B 1 14 ? -13.18 9.227 20.031 1 73.31 14 THR B CA 1
ATOM 2604 C C . THR B 1 14 ? -13.984 10.508 20.203 1 73.31 14 THR B C 1
ATOM 2606 O O . THR B 1 14 ? -14.859 10.602 21.062 1 73.31 14 THR B O 1
ATOM 2609 N N . SER B 1 15 ? -13.547 11.57 19.469 1 72.62 15 SER B N 1
ATOM 2610 C CA . SER B 1 15 ? -14.289 12.82 19.453 1 72.62 15 SER B CA 1
ATOM 2611 C C . SER B 1 15 ? -15.758 12.594 19.125 1 72.62 15 SER B C 1
ATOM 2613 O O . SER B 1 15 ? -16.078 11.734 18.297 1 72.62 15 SER B O 1
ATOM 2615 N N . ASP B 1 16 ? -16.625 13.328 19.812 1 67.81 16 ASP B N 1
ATOM 2616 C CA . ASP B 1 16 ? -18.062 13.219 19.594 1 67.81 16 ASP B CA 1
ATOM 2617 C C . ASP B 1 16 ? -18.531 14.211 18.531 1 67.81 16 ASP B C 1
ATOM 2619 O O . ASP B 1 16 ? -19.688 14.602 18.5 1 67.81 16 ASP B O 1
ATOM 2623 N N . TRP B 1 17 ? -17.641 14.703 17.75 1 70.88 17 TRP B N 1
ATOM 2624 C CA . TRP B 1 17 ? -18 15.602 16.656 1 70.88 17 TRP B CA 1
ATOM 2625 C C . TRP B 1 17 ? -19.094 15 15.781 1 70.88 17 TRP B C 1
ATOM 2627 O O . TRP B 1 17 ? -19.062 13.805 15.477 1 70.88 17 TRP B O 1
ATOM 2637 N N . PRO B 1 18 ? -20.094 15.867 15.43 1 69.25 18 PRO B N 1
ATOM 2638 C CA . PRO B 1 18 ? -21.141 15.336 14.555 1 69.25 18 PRO B CA 1
ATOM 2639 C C . PRO B 1 18 ? -20.578 14.758 13.258 1 69.25 18 PRO B C 1
ATOM 2641 O O . PRO B 1 18 ? -19.594 15.266 12.719 1 69.25 18 PRO B O 1
ATOM 2644 N N . LEU B 1 19 ? -21.188 13.664 12.844 1 67.5 19 LEU B N 1
ATOM 2645 C CA . LEU B 1 19 ? -20.641 12.938 11.703 1 67.5 19 LEU B CA 1
ATOM 2646 C C . LEU B 1 19 ? -21.438 13.227 10.438 1 67.5 19 LEU B C 1
ATOM 2648 O O . LEU B 1 19 ? -22.406 12.523 10.133 1 67.5 19 LEU B O 1
ATOM 2652 N N . PRO B 1 20 ? -20.984 14.289 9.797 1 66.81 20 PRO B N 1
ATOM 2653 C CA . PRO B 1 20 ? -21.641 14.5 8.5 1 66.81 20 PRO B CA 1
ATOM 2654 C C . PRO B 1 20 ? -21.422 13.336 7.535 1 66.81 20 PRO B C 1
ATOM 2656 O O . PRO B 1 20 ? -20.594 12.461 7.785 1 66.81 20 PRO B O 1
ATOM 2659 N N . ALA B 1 21 ? -22.156 13.289 6.414 1 62.09 21 ALA B N 1
ATOM 2660 C CA . ALA B 1 21 ? -22.203 12.156 5.492 1 62.09 21 ALA B CA 1
ATOM 2661 C C . ALA B 1 21 ? -20.844 11.883 4.879 1 62.09 21 ALA B C 1
ATOM 2663 O O . ALA B 1 21 ? -20.516 10.734 4.559 1 62.09 21 ALA B O 1
ATOM 2664 N N . ASP B 1 22 ? -20.016 12.898 4.789 1 67.62 22 ASP B N 1
ATOM 2665 C CA . ASP B 1 22 ? -18.734 12.727 4.121 1 67.62 22 ASP B CA 1
ATOM 2666 C C . ASP B 1 22 ? -17.609 12.492 5.137 1 67.62 22 ASP B C 1
ATOM 2668 O O . ASP B 1 22 ? -16.438 12.586 4.797 1 67.62 22 ASP B O 1
ATOM 2672 N N . SER B 1 23 ? -17.984 12.203 6.312 1 70.81 23 SER B N 1
ATOM 2673 C CA . SER B 1 23 ? -17.047 11.898 7.391 1 70.81 23 SER B CA 1
ATOM 2674 C C . SER B 1 23 ? -17.281 10.5 7.949 1 70.81 23 SER B C 1
ATOM 2676 O O . SER B 1 23 ? -18.328 9.898 7.695 1 70.81 23 SER B O 1
ATOM 2678 N N . LEU B 1 24 ? -16.281 9.992 8.492 1 77.56 24 LEU B N 1
ATOM 2679 C CA . LEU B 1 24 ? -16.328 8.617 8.969 1 77.56 24 LEU B CA 1
ATOM 2680 C C . LEU B 1 24 ? -15.672 8.492 10.336 1 77.56 24 LEU B C 1
ATOM 2682 O O . LEU B 1 24 ? -14.648 9.125 10.602 1 77.56 24 LEU B O 1
ATOM 2686 N N . ARG B 1 25 ? -16.281 7.832 11.211 1 80.06 25 ARG B N 1
ATOM 2687 C CA . ARG B 1 25 ? -15.75 7.422 12.508 1 80.06 25 ARG B CA 1
ATOM 2688 C C . ARG B 1 25 ? -15.977 5.934 12.75 1 80.06 25 ARG B C 1
ATOM 2690 O O . ARG B 1 25 ? -17.109 5.465 12.742 1 80.06 25 ARG B O 1
ATOM 2697 N N . LEU B 1 26 ? -14.914 5.172 12.914 1 84.69 26 LEU B N 1
ATOM 2698 C CA . LEU B 1 26 ? -15 3.719 13.008 1 84.69 26 LEU B CA 1
ATOM 2699 C C . LEU B 1 26 ? -14.297 3.211 14.266 1 84.69 26 LEU B C 1
ATOM 2701 O O . LEU B 1 26 ? -13.094 2.961 14.25 1 84.69 26 LEU B O 1
ATOM 2705 N N . PRO B 1 27 ? -15.062 3.078 15.344 1 83.62 27 PRO B N 1
ATOM 2706 C CA . PRO B 1 27 ? -14.492 2.338 16.469 1 83.62 27 PRO B CA 1
ATOM 2707 C C . PRO B 1 27 ? -14.406 0.836 16.203 1 83.62 27 PRO B C 1
ATOM 2709 O O . PRO B 1 27 ? -15.336 0.251 15.648 1 83.62 27 PRO B O 1
ATOM 2712 N N . ILE B 1 28 ? -13.383 0.235 16.484 1 86.62 28 ILE B N 1
ATOM 2713 C CA . ILE B 1 28 ? -13.242 -1.21 16.328 1 86.62 28 ILE B CA 1
ATOM 2714 C C . ILE B 1 28 ? -13.875 -1.917 17.531 1 86.62 28 ILE B C 1
ATOM 2716 O O . ILE B 1 28 ? -13.602 -1.561 18.688 1 86.62 28 ILE B O 1
ATOM 2720 N N . PRO B 1 29 ? -14.68 -2.879 17.297 1 80.56 29 PRO B N 1
ATOM 2721 C CA . PRO B 1 29 ? -15.375 -3.582 18.375 1 80.56 29 PRO B CA 1
ATOM 2722 C C . PRO B 1 29 ? -14.414 -4.27 19.344 1 80.56 29 PRO B C 1
ATOM 2724 O O . PRO B 1 29 ? -13.359 -4.766 18.922 1 80.56 29 PRO B O 1
ATOM 2727 N N . ALA B 1 30 ? -14.852 -4.391 20.562 1 82.88 30 ALA B N 1
ATOM 2728 C CA . ALA B 1 30 ? -14.016 -4.891 21.656 1 82.88 30 ALA B CA 1
ATOM 2729 C C . ALA B 1 30 ? -13.539 -6.312 21.375 1 82.88 30 ALA B C 1
ATOM 2731 O O . ALA B 1 30 ? -12.383 -6.645 21.625 1 82.88 30 ALA B O 1
ATOM 2732 N N . ALA B 1 31 ? -14.453 -7.129 20.875 1 81.44 31 ALA B N 1
ATOM 2733 C CA . ALA B 1 31 ? -14.094 -8.516 20.578 1 81.44 31 ALA B CA 1
ATOM 2734 C C . ALA B 1 31 ? -12.953 -8.594 19.578 1 81.44 31 ALA B C 1
ATOM 2736 O O . ALA B 1 31 ? -12.047 -9.414 19.719 1 81.44 31 ALA B O 1
ATOM 2737 N N . LEU B 1 32 ? -13.016 -7.727 18.578 1 88 32 LEU B N 1
ATOM 2738 C CA . LEU B 1 32 ? -11.961 -7.68 17.562 1 88 32 LEU B CA 1
ATOM 2739 C C . LEU B 1 32 ? -10.68 -7.102 18.141 1 88 32 LEU B C 1
ATOM 2741 O O . LEU B 1 32 ? -9.578 -7.562 17.812 1 88 32 LEU B O 1
ATOM 2745 N N . LEU B 1 33 ? -10.773 -6.168 19.031 1 91.38 33 LEU B N 1
ATOM 2746 C CA . LEU B 1 33 ? -9.602 -5.582 19.672 1 91.38 33 LEU B CA 1
ATOM 2747 C C . LEU B 1 33 ? -8.859 -6.625 20.516 1 91.38 33 LEU B C 1
ATOM 2749 O O . LEU B 1 33 ? -7.629 -6.656 20.516 1 91.38 33 LEU B O 1
ATOM 2753 N N . GLU B 1 34 ? -9.617 -7.422 21.172 1 90 34 GLU B N 1
ATOM 2754 C CA . GLU B 1 34 ? -9.008 -8.484 21.969 1 90 34 GLU B CA 1
ATOM 2755 C C . GLU B 1 34 ? -8.211 -9.445 21.078 1 90 34 GLU B C 1
ATOM 2757 O O . GLU B 1 34 ? -7.102 -9.852 21.438 1 90 34 GLU B O 1
ATOM 2762 N N . LYS B 1 35 ? -8.789 -9.812 19.984 1 91.75 35 LYS B N 1
ATOM 2763 C CA . LYS B 1 35 ? -8.102 -10.703 19.047 1 91.75 35 LYS B CA 1
ATOM 2764 C C . LYS B 1 35 ? -6.84 -10.047 18.484 1 91.75 35 LYS B C 1
ATOM 2766 O O . LYS B 1 35 ? -5.789 -10.688 18.406 1 91.75 35 LYS B O 1
ATOM 2771 N N . LEU B 1 36 ? -6.949 -8.781 18.125 1 94.19 36 LEU B N 1
ATOM 2772 C CA . LEU B 1 36 ? -5.816 -8.047 17.578 1 94.19 36 LEU B CA 1
ATOM 2773 C C . LEU B 1 36 ? -4.691 -7.926 18.594 1 94.19 36 LEU B C 1
ATOM 2775 O O . LEU B 1 36 ? -3.512 -8.016 18.25 1 94.19 36 LEU B O 1
ATOM 2779 N N . ALA B 1 37 ? -5.035 -7.777 19.828 1 95.06 37 ALA B N 1
ATOM 2780 C CA . ALA B 1 37 ? -4.078 -7.52 20.906 1 95.06 37 ALA B CA 1
ATOM 2781 C C . ALA B 1 37 ? -3.207 -8.742 21.172 1 95.06 37 ALA B C 1
ATOM 2783 O O . ALA B 1 37 ? -2.094 -8.625 21.688 1 95.06 37 ALA B O 1
ATOM 2784 N N . VAL B 1 38 ? -3.652 -9.891 20.766 1 92.81 38 VAL B N 1
ATOM 2785 C CA . VAL B 1 38 ? -2.912 -11.094 21.141 1 92.81 38 VAL B CA 1
ATOM 2786 C C . VAL B 1 38 ? -2.35 -11.766 19.891 1 92.81 38 VAL B C 1
ATOM 2788 O O . VAL B 1 38 ? -1.47 -12.625 19.984 1 92.81 38 VAL B O 1
ATOM 2791 N N . HIS B 1 39 ? -2.889 -11.461 18.766 1 91.56 39 HIS B N 1
ATOM 2792 C CA . HIS B 1 39 ? -2.451 -12.117 17.547 1 91.56 39 HIS B CA 1
ATOM 2793 C C . HIS B 1 39 ? -1.023 -11.719 17.188 1 91.56 39 HIS B C 1
ATOM 2795 O O . HIS B 1 39 ? -0.683 -10.539 17.203 1 91.56 39 HIS B O 1
ATOM 2801 N N . PRO B 1 40 ? -0.14 -12.617 16.75 1 88.31 40 PRO B N 1
ATOM 2802 C CA . PRO B 1 40 ? 1.272 -12.336 16.484 1 88.31 40 PRO B CA 1
ATOM 2803 C C . PRO B 1 40 ? 1.47 -11.289 15.383 1 88.31 40 PRO B C 1
ATOM 2805 O O . PRO B 1 40 ? 2.426 -10.516 15.43 1 88.31 40 PRO B O 1
ATOM 2808 N N . LEU B 1 41 ? 0.574 -11.188 14.469 1 91.69 41 LEU B N 1
ATOM 2809 C CA . LEU B 1 41 ? 0.737 -10.312 13.312 1 91.69 41 LEU B CA 1
ATOM 2810 C C . LEU B 1 41 ? 0.249 -8.898 13.625 1 91.69 41 LEU B C 1
ATOM 2812 O O . LEU B 1 41 ? 0.451 -7.977 12.836 1 91.69 41 LEU B O 1
ATOM 2816 N N . SER B 1 42 ? -0.382 -8.758 14.781 1 94.06 42 SER B N 1
ATOM 2817 C CA . SER B 1 42 ? -0.968 -7.434 14.984 1 94.06 42 SER B CA 1
ATOM 2818 C C . SER B 1 42 ? -0.674 -6.914 16.391 1 94.06 42 SER B C 1
ATOM 2820 O O . SER B 1 42 ? -0.804 -5.715 16.656 1 94.06 42 SER B O 1
ATOM 2822 N N . ARG B 1 43 ? -0.302 -7.727 17.312 1 93.19 43 ARG B N 1
ATOM 2823 C CA . ARG B 1 43 ? -0.205 -7.371 18.719 1 93.19 43 ARG B CA 1
ATOM 2824 C C . ARG B 1 43 ? 0.759 -6.207 18.922 1 93.19 43 ARG B C 1
ATOM 2826 O O . ARG B 1 43 ? 0.612 -5.434 19.875 1 93.19 43 ARG B O 1
ATOM 2833 N N . ASP B 1 44 ? 1.738 -6.055 18.094 1 93.12 44 ASP B N 1
ATOM 2834 C CA . ASP B 1 44 ? 2.758 -5.027 18.266 1 93.12 44 ASP B CA 1
ATOM 2835 C C . ASP B 1 44 ? 2.254 -3.668 17.781 1 93.12 44 ASP B C 1
ATOM 2837 O O . ASP B 1 44 ? 2.834 -2.631 18.125 1 93.12 44 ASP B O 1
ATOM 2841 N N . LEU B 1 45 ? 1.227 -3.695 16.953 1 96.5 45 LEU B N 1
ATOM 2842 C CA . LEU B 1 45 ? 0.683 -2.445 16.438 1 96.5 45 LEU B CA 1
ATOM 2843 C C . LEU B 1 45 ? -0.664 -2.68 15.758 1 96.5 45 LEU B C 1
ATOM 2845 O O . LEU B 1 45 ? -0.744 -3.398 14.766 1 96.5 45 LEU B O 1
ATOM 2849 N N . TYR B 1 46 ? -1.713 -2.047 16.234 1 96.94 46 TYR B N 1
ATOM 2850 C CA . TYR B 1 46 ? -3.037 -2.188 15.641 1 96.94 46 TYR B CA 1
ATOM 2851 C C . TYR B 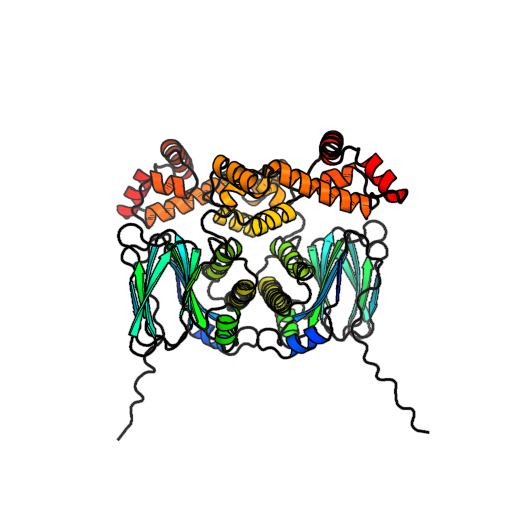1 46 ? -3.9 -0.968 15.938 1 96.94 46 TYR B C 1
ATOM 2853 O O . TYR B 1 46 ? -3.738 -0.324 16.984 1 96.94 46 TYR B O 1
ATOM 2861 N N . PRO B 1 47 ? -4.746 -0.625 15.008 1 96.62 47 PRO B N 1
ATOM 2862 C CA . PRO B 1 47 ? -5.66 0.49 15.266 1 96.62 47 PRO B CA 1
ATOM 2863 C C . PRO B 1 47 ? -6.789 0.117 16.219 1 96.62 47 PRO B C 1
ATOM 2865 O O . PRO B 1 47 ? -7.219 -1.039 16.25 1 96.62 47 PRO B O 1
ATOM 2868 N N . THR B 1 48 ? -7.227 1.047 16.984 1 94.62 48 THR B N 1
ATOM 2869 C CA . THR B 1 48 ? -8.359 0.827 17.875 1 94.62 48 THR B CA 1
ATOM 2870 C C . THR B 1 48 ? -9.578 1.613 17.406 1 94.62 48 THR B C 1
ATOM 2872 O O . THR B 1 48 ? -10.719 1.246 17.703 1 94.62 48 THR B O 1
ATOM 2875 N N . SER B 1 49 ? -9.375 2.639 16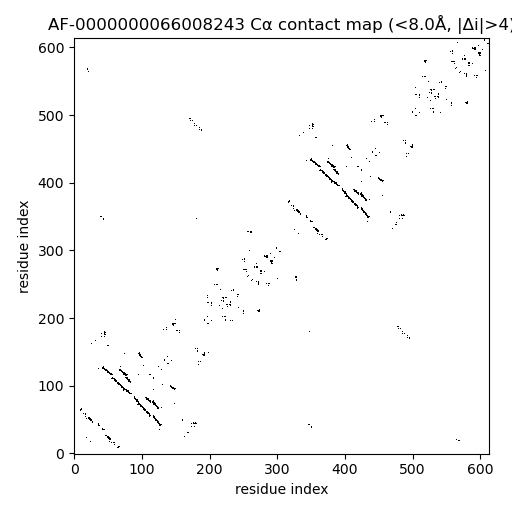.781 1 92.38 49 SER B N 1
ATOM 2876 C CA . SER B 1 49 ? -10.391 3.447 16.109 1 92.38 49 SER B CA 1
ATOM 2877 C C . SER B 1 49 ? -9.773 4.305 15.016 1 92.38 49 SER B C 1
ATOM 2879 O O . SER B 1 49 ? -8.57 4.582 15.031 1 92.38 49 SER B O 1
ATOM 2881 N N . LEU B 1 50 ? -10.539 4.621 14.047 1 92.88 50 LEU B N 1
ATOM 2882 C CA . LEU B 1 50 ? -10.047 5.438 12.945 1 92.88 50 LEU B CA 1
ATOM 2883 C C . LEU B 1 50 ? -11.188 6.199 12.281 1 92.88 50 LEU B C 1
ATOM 2885 O O . LEU B 1 50 ? -12.359 5.859 12.469 1 92.88 50 LEU B O 1
ATOM 2889 N N . GLY B 1 51 ? -10.75 7.258 11.57 1 92.38 51 GLY B N 1
ATOM 2890 C CA . GLY B 1 51 ? -11.789 8.031 10.922 1 92.38 51 GLY B CA 1
ATOM 2891 C C . GLY B 1 51 ? -11.242 9.133 10.031 1 92.38 51 GLY B C 1
ATOM 2892 O O . GLY B 1 51 ? -10.031 9.227 9.82 1 92.38 51 GLY B O 1
ATOM 2893 N N . HIS B 1 52 ? -12.164 9.781 9.422 1 90.69 52 HIS B N 1
ATOM 2894 C CA . HIS B 1 52 ? -11.953 10.906 8.523 1 90.69 52 HIS B CA 1
ATOM 2895 C C . HIS B 1 52 ? -13.023 11.977 8.719 1 90.69 52 HIS B C 1
ATOM 2897 O O . HIS B 1 52 ? -14.219 11.688 8.609 1 90.69 52 HIS B O 1
ATOM 2903 N N . TYR B 1 53 ? -12.602 13.148 9.156 1 91.44 53 TYR B N 1
ATOM 2904 C CA . TYR B 1 53 ? -13.508 14.281 9.312 1 91.44 53 TYR B CA 1
ATOM 2905 C C . TYR B 1 53 ? -13.258 15.328 8.234 1 91.44 53 TYR B C 1
ATOM 2907 O O . TYR B 1 53 ? -12.156 15.867 8.125 1 91.44 53 TYR B O 1
ATOM 2915 N N . ARG B 1 54 ? -14.219 15.594 7.52 1 85.25 54 ARG B N 1
ATOM 2916 C CA . ARG B 1 54 ? -14.102 16.578 6.449 1 85.25 54 ARG B CA 1
ATOM 2917 C C . ARG B 1 54 ? -14.609 17.953 6.902 1 85.25 54 ARG B C 1
ATOM 2919 O O . ARG B 1 54 ? -15.734 18.062 7.391 1 85.25 54 ARG B O 1
ATOM 2926 N N . ARG B 1 55 ? -13.68 18.953 6.652 1 85.88 55 ARG B N 1
ATOM 2927 C CA . ARG B 1 55 ? -14.016 20.312 7.051 1 85.88 55 ARG B CA 1
ATOM 2928 C C . ARG B 1 55 ? -14.734 20.328 8.398 1 85.88 55 ARG B C 1
ATOM 2930 O O . ARG B 1 55 ? -15.844 20.859 8.508 1 85.88 55 ARG B O 1
ATOM 2937 N N . ALA B 1 56 ? -14.055 19.906 9.359 1 91.31 56 ALA B N 1
ATOM 2938 C CA . ALA B 1 56 ? -14.648 19.594 10.656 1 91.31 56 ALA B CA 1
ATOM 2939 C C . ALA B 1 56 ? -14.844 20.859 11.492 1 91.31 56 ALA B C 1
ATOM 2941 O O . ALA B 1 56 ? -14.219 21.031 12.539 1 91.31 56 ALA B O 1
ATOM 2942 N N . ARG B 1 57 ? -15.836 21.594 11.094 1 90.81 57 ARG B N 1
ATOM 2943 C CA . ARG B 1 57 ? -16.156 22.812 11.812 1 90.81 57 ARG B CA 1
ATOM 2944 C C . ARG B 1 57 ? -16.531 22.531 13.258 1 90.81 57 ARG B C 1
ATOM 2946 O O . ARG B 1 57 ? -17.25 21.578 13.547 1 90.81 57 ARG B O 1
ATOM 2953 N N . ASP B 1 58 ? -15.93 23.266 14.195 1 91.44 58 ASP B N 1
ATOM 2954 C CA . ASP B 1 58 ? -16.219 23.219 15.625 1 91.44 58 ASP B CA 1
ATOM 2955 C C . ASP B 1 58 ? -15.664 21.953 16.266 1 91.44 58 ASP B C 1
ATOM 2957 O O . ASP B 1 58 ? -15.984 21.625 17.406 1 91.44 58 ASP B O 1
ATOM 2961 N N . HIS B 1 59 ? -14.906 21.266 15.453 1 93.81 59 HIS B N 1
ATOM 2962 C CA . HIS B 1 59 ? -14.266 20.078 16.031 1 93.81 59 HIS B CA 1
ATOM 2963 C C . HIS B 1 59 ? -13.227 20.469 17.078 1 93.81 59 HIS B C 1
ATOM 2965 O O . HIS B 1 59 ? -12.32 21.25 16.797 1 93.81 59 HIS B O 1
ATOM 2971 N N . ARG B 1 60 ? -13.406 19.922 18.266 1 93.69 60 ARG B N 1
ATOM 2972 C CA . ARG B 1 60 ? -12.477 20.172 19.359 1 93.69 60 ARG B CA 1
ATOM 2973 C C . ARG B 1 60 ? -12.398 18.969 20.297 1 93.69 60 ARG B C 1
ATOM 2975 O O . ARG B 1 60 ? -13.352 18.203 20.406 1 93.69 60 ARG B O 1
ATOM 2982 N N . MET B 1 61 ? -11.297 18.781 20.812 1 93.31 61 MET B N 1
ATOM 2983 C CA . MET B 1 61 ? -11.055 17.703 21.766 1 93.31 61 MET B CA 1
ATOM 2984 C C . MET B 1 61 ? -10.031 18.125 22.812 1 93.31 61 MET B C 1
ATOM 2986 O O . MET B 1 61 ? -9.07 18.828 22.5 1 93.31 61 MET B O 1
ATOM 2990 N N . SER B 1 62 ? -10.32 17.75 24.031 1 92.75 62 SER B N 1
ATOM 2991 C CA . SER B 1 62 ? -9.398 17.922 25.141 1 92.75 62 SER B CA 1
ATOM 2992 C C . SER B 1 62 ? -9.234 16.641 25.938 1 92.75 62 SER B C 1
ATOM 2994 O O . SER B 1 62 ? -10.227 15.984 26.281 1 92.75 62 SER B O 1
ATOM 2996 N N . ARG B 1 63 ? -7.973 16.266 26.078 1 90.19 63 ARG B N 1
ATOM 2997 C CA . ARG B 1 63 ? -7.68 15.07 26.875 1 90.19 63 ARG B CA 1
ATOM 2998 C C . ARG B 1 63 ? -6.539 15.328 27.844 1 90.19 63 ARG B C 1
ATOM 3000 O O . ARG B 1 63 ? -5.418 15.625 27.438 1 90.19 63 ARG B O 1
ATOM 3007 N N . GLU B 1 64 ? -6.895 15.164 29.078 1 86.62 64 GLU B N 1
ATOM 3008 C CA . GLU B 1 64 ? -5.867 15.312 30.109 1 86.62 64 GLU B CA 1
ATOM 3009 C C . GLU B 1 64 ? -5.062 14.023 30.266 1 86.62 64 GLU B C 1
ATOM 3011 O O . GLU B 1 64 ? -3.865 14.07 30.562 1 86.62 64 GLU B O 1
ATOM 3016 N N . ARG B 1 65 ? -5.828 12.977 30.156 1 84.12 65 ARG B N 1
ATOM 3017 C CA . ARG B 1 65 ? -5.188 11.664 30.188 1 84.12 65 ARG B CA 1
ATOM 3018 C C . ARG B 1 65 ? -5.621 10.828 28.984 1 84.12 65 ARG B C 1
ATOM 3020 O O . ARG B 1 65 ? -6.793 10.828 28.609 1 84.12 65 ARG B O 1
ATOM 3027 N N . HIS B 1 66 ? -4.676 10.414 28.281 1 84.75 66 HIS B N 1
ATOM 3028 C CA . HIS B 1 66 ? -4.945 9.555 27.125 1 84.75 66 HIS B CA 1
ATOM 3029 C C . HIS B 1 66 ? -4.062 8.312 27.156 1 84.75 66 HIS B C 1
ATOM 3031 O O . HIS B 1 66 ? -2.885 8.391 27.516 1 84.75 66 HIS B O 1
ATOM 3037 N N . ASP B 1 67 ? -4.641 7.117 26.844 1 89.81 67 ASP B N 1
ATOM 3038 C CA . ASP B 1 67 ? -3.918 5.871 27.078 1 89.81 67 ASP B CA 1
ATOM 3039 C C . ASP B 1 67 ? -3.48 5.234 25.766 1 89.81 67 ASP B C 1
ATOM 3041 O O . ASP B 1 67 ? -2.949 4.121 25.75 1 89.81 67 ASP B O 1
ATOM 3045 N N . GLU B 1 68 ? -3.771 5.879 24.703 1 94.81 68 GLU B N 1
ATOM 3046 C CA . GLU B 1 68 ? -3.395 5.332 23.406 1 94.81 68 GLU B CA 1
ATOM 3047 C C . GLU B 1 68 ? -2.6 6.344 22.578 1 94.81 68 GLU B C 1
ATOM 3049 O O . GLU B 1 68 ? -2.566 7.531 22.922 1 94.81 68 GLU B O 1
ATOM 3054 N N . HIS B 1 69 ? -1.896 5.832 21.594 1 97.25 69 HIS B N 1
ATOM 3055 C CA . HIS B 1 69 ? -1.327 6.734 20.594 1 97.25 69 HIS B CA 1
ATOM 3056 C C . HIS B 1 69 ? -2.41 7.297 19.688 1 97.25 69 HIS B C 1
ATOM 3058 O O . HIS B 1 69 ? -3.357 6.594 19.328 1 97.25 69 HIS B O 1
ATOM 3064 N N . LEU B 1 70 ? -2.242 8.508 19.359 1 97.56 70 LEU B N 1
ATOM 3065 C CA . LEU B 1 70 ? -3.176 9.156 18.453 1 97.56 70 LEU B CA 1
ATOM 3066 C C . LEU B 1 70 ? -2.434 9.836 17.297 1 97.56 70 LEU B C 1
ATOM 3068 O O . LEU B 1 70 ? -1.505 10.609 17.531 1 97.56 70 LEU B O 1
ATOM 3072 N N . LEU B 1 71 ? -2.811 9.5 16.047 1 98.06 71 LEU B N 1
ATOM 3073 C CA . LEU B 1 71 ? -2.316 10.148 14.828 1 98.06 71 LEU B CA 1
ATOM 3074 C C . LEU B 1 71 ? -3.404 11.008 14.188 1 98.06 71 LEU B C 1
ATOM 3076 O O . LEU B 1 71 ? -4.555 10.57 14.078 1 98.06 71 LEU B O 1
ATOM 3080 N N . ILE B 1 72 ? -3.043 12.211 13.789 1 98.12 72 ILE B N 1
ATOM 3081 C CA . ILE B 1 72 ? -3.938 13.086 13.031 1 98.12 72 ILE B CA 1
ATOM 3082 C C . ILE B 1 72 ? -3.193 13.688 11.844 1 98.12 72 ILE B C 1
ATOM 3084 O O . ILE B 1 72 ? -2.193 14.383 12.023 1 98.12 72 ILE B O 1
ATOM 3088 N N . TYR B 1 73 ? -3.602 13.406 10.688 1 96.88 73 TYR B N 1
ATOM 3089 C CA . TYR B 1 73 ? -3.041 13.977 9.469 1 96.88 73 TYR B CA 1
ATOM 3090 C C . TYR B 1 73 ? -3.986 15.016 8.867 1 96.88 73 TYR B C 1
ATOM 3092 O O . TYR B 1 73 ? -5.113 14.688 8.484 1 96.88 73 TYR B O 1
ATOM 3100 N N . CYS B 1 74 ? -3.525 16.203 8.805 1 95 74 CYS B N 1
ATOM 3101 C CA . CYS B 1 74 ? -4.336 17.297 8.266 1 95 74 CYS B CA 1
ATOM 3102 C C . CYS B 1 74 ? -4.145 17.422 6.762 1 95 74 CYS B C 1
ATOM 3104 O O . CYS B 1 74 ? -3.061 17.781 6.301 1 95 74 CYS B O 1
ATOM 3106 N N . SER B 1 75 ? -5.195 17.203 6.031 1 86.56 75 SER B N 1
ATOM 3107 C CA . SER B 1 75 ? -5.082 17.234 4.574 1 86.56 75 SER B CA 1
ATOM 3108 C C . SER B 1 75 ? -5.539 18.578 4.023 1 86.56 75 SER B C 1
ATOM 3110 O O . SER B 1 75 ? -5.191 18.953 2.898 1 86.56 75 SER B O 1
ATOM 3112 N N . GLU B 1 76 ? -6.395 19.219 4.723 1 85.31 76 GLU B N 1
ATOM 3113 C CA . GLU B 1 76 ? -6.895 20.531 4.355 1 85.31 76 GLU B CA 1
ATOM 3114 C C . GLU B 1 76 ? -7.184 21.375 5.594 1 85.31 76 GLU B C 1
ATOM 3116 O O . GLU B 1 76 ? -7.438 20.844 6.672 1 85.31 76 GLU B O 1
ATOM 3121 N N . GLY B 1 77 ? -7.082 22.719 5.375 1 90 77 GLY B N 1
ATOM 3122 C CA . GLY B 1 77 ? -7.445 23.625 6.449 1 90 77 GLY B CA 1
ATOM 3123 C C . GLY B 1 77 ? -6.383 23.734 7.527 1 90 77 GLY B C 1
ATOM 3124 O O . GLY B 1 77 ? -5.195 23.547 7.254 1 90 77 GLY B O 1
ATOM 3125 N N . GLN B 1 78 ? -6.895 24.219 8.641 1 94.25 78 GLN B N 1
ATOM 3126 C CA . GLN B 1 78 ? -5.945 24.453 9.727 1 94.25 78 GLN B CA 1
ATOM 3127 C C . GLN B 1 78 ? -6.602 24.266 11.086 1 94.25 78 GLN B C 1
ATOM 3129 O O . GLN B 1 78 ? -7.82 24.109 11.18 1 94.25 78 GLN B O 1
ATOM 3134 N N . GLY B 1 79 ? -5.762 24.234 12.07 1 97.44 79 GLY B N 1
ATOM 3135 C CA . GLY B 1 79 ? -6.18 24.109 13.461 1 97.44 79 GLY B CA 1
ATOM 3136 C C . GLY B 1 79 ? -5.078 24.469 14.438 1 97.44 79 GLY B C 1
ATOM 3137 O O . GLY B 1 79 ? -4.07 25.062 14.062 1 97.44 79 GLY B O 1
ATOM 3138 N N . LEU B 1 80 ? -5.492 24.219 15.664 1 97.75 80 LEU B N 1
ATOM 3139 C CA . LEU B 1 80 ? -4.547 24.484 16.734 1 97.75 80 LEU B CA 1
ATOM 3140 C C . LEU B 1 80 ? -4.398 23.281 17.656 1 97.75 80 LEU B C 1
ATOM 3142 O O . LEU B 1 80 ? -5.383 22.609 17.969 1 97.75 80 LEU B O 1
ATOM 3146 N N . LEU B 1 81 ? -3.17 23.047 18.016 1 98.12 81 LEU B N 1
ATOM 3147 C CA . LEU B 1 81 ? -2.842 22.016 18.984 1 98.12 81 LEU B CA 1
ATOM 3148 C C . LEU B 1 81 ? -2.129 22.609 20.203 1 98.12 81 LEU B C 1
ATOM 3150 O O . LEU B 1 81 ? -1.24 23.453 20.047 1 98.12 81 LEU B O 1
ATOM 3154 N N . ARG B 1 82 ? -2.561 22.25 21.359 1 97.25 82 ARG B N 1
ATOM 3155 C CA . ARG B 1 82 ? -1.833 22.547 22.578 1 97.25 82 ARG B CA 1
ATOM 3156 C C . ARG B 1 82 ? -1.458 21.266 23.328 1 97.25 82 ARG B C 1
ATOM 3158 O O . ARG B 1 82 ? -2.279 20.359 23.453 1 97.25 82 ARG B O 1
ATOM 3165 N N . VAL B 1 83 ? -0.2 21.203 23.703 1 96.44 83 VAL B N 1
ATOM 3166 C CA . VAL B 1 83 ? 0.244 20.047 24.453 1 96.44 83 VAL B CA 1
ATOM 3167 C C . VAL B 1 83 ? 0.965 20.5 25.719 1 96.44 83 VAL B C 1
ATOM 3169 O O . VAL B 1 83 ? 1.561 21.578 25.75 1 96.44 83 VAL B O 1
ATOM 3172 N N . ARG B 1 84 ? 0.879 19.625 26.688 1 92.44 84 ARG B N 1
ATOM 3173 C CA . ARG B 1 84 ? 1.579 19.922 27.938 1 92.44 84 ARG B CA 1
ATOM 3174 C C . ARG B 1 84 ? 2.988 19.344 27.922 1 92.44 84 ARG B C 1
ATOM 3176 O O . ARG B 1 84 ? 3.176 18.156 27.641 1 92.44 84 ARG B O 1
ATOM 3183 N N . GLU B 1 85 ? 3.943 20.109 28.078 1 86.31 85 GLU B N 1
ATOM 3184 C CA . GLU B 1 85 ? 5.348 19.75 28.234 1 86.31 85 GLU B CA 1
ATOM 3185 C C . GLU B 1 85 ? 5.883 20.141 29.609 1 86.31 85 GLU B C 1
ATOM 3187 O O . GLU B 1 85 ? 6.242 21.297 29.828 1 86.31 85 GLU B O 1
ATOM 3192 N N . GLY B 1 86 ? 6.062 19.156 30.438 1 83.56 86 GLY B N 1
ATOM 3193 C CA . GLY B 1 86 ? 6.348 19.516 31.812 1 83.56 86 GLY B CA 1
ATOM 3194 C C . GLY B 1 86 ? 5.227 20.297 32.469 1 83.56 86 GLY B C 1
ATOM 3195 O O . GLY B 1 86 ? 4.086 19.828 32.531 1 83.56 86 GLY B O 1
ATOM 3196 N N . GLU B 1 87 ? 5.527 21.516 32.875 1 87 87 GLU B N 1
ATOM 3197 C CA . GLU B 1 87 ? 4.547 22.344 33.562 1 87 87 GLU B CA 1
ATOM 3198 C C . GLU B 1 87 ? 3.979 23.406 32.625 1 87 87 GLU B C 1
ATOM 3200 O O . GLU B 1 87 ? 3.078 24.156 33 1 87 87 GLU B O 1
ATOM 3205 N N . ALA B 1 88 ? 4.43 23.391 31.438 1 92.06 88 ALA B N 1
ATOM 3206 C CA . ALA B 1 88 ? 4.012 24.438 30.5 1 92.06 88 ALA B CA 1
ATOM 3207 C C . ALA B 1 88 ? 3.223 23.859 29.344 1 92.06 88 ALA B C 1
ATOM 3209 O O . ALA B 1 88 ? 3.402 22.688 28.969 1 92.06 88 ALA B O 1
ATOM 3210 N N . TRP B 1 89 ? 2.307 24.672 28.922 1 94.12 89 TRP B N 1
ATOM 3211 C CA . TRP B 1 89 ? 1.577 24.328 27.703 1 94.12 89 TRP B CA 1
ATOM 3212 C C . TRP B 1 89 ? 2.23 24.969 26.484 1 94.12 89 TRP B C 1
ATOM 3214 O O . TRP B 1 89 ? 2.629 26.125 26.516 1 94.12 89 TRP B O 1
ATOM 3224 N N . ARG B 1 90 ? 2.428 24.156 25.484 1 95.56 90 ARG B N 1
ATOM 3225 C CA . ARG B 1 90 ? 2.965 24.641 24.219 1 95.56 90 ARG B CA 1
ATOM 3226 C C . ARG B 1 90 ? 1.922 24.562 23.109 1 95.56 90 ARG B C 1
ATOM 3228 O O . ARG B 1 90 ? 1.176 23.578 23.031 1 95.56 90 ARG B O 1
ATOM 3235 N N . GLU B 1 91 ? 1.925 25.641 22.328 1 96.69 91 GLU B N 1
ATOM 3236 C CA . GLU B 1 91 ? 0.935 25.719 21.25 1 96.69 91 GLU B CA 1
ATOM 3237 C C . GLU B 1 91 ? 1.58 25.5 19.891 1 96.69 91 GLU B C 1
ATOM 3239 O O . GLU B 1 91 ? 2.684 25.984 19.625 1 96.69 91 GLU B O 1
ATOM 3244 N N . TYR B 1 92 ? 0.864 24.766 19.016 1 97.06 92 TYR B N 1
ATOM 3245 C CA . TYR B 1 92 ? 1.283 24.5 17.656 1 97.06 92 TYR B CA 1
ATOM 3246 C C . TYR B 1 92 ? 0.167 24.828 16.672 1 97.06 92 TYR B C 1
ATOM 3248 O O . TYR B 1 92 ? -0.978 24.422 16.859 1 97.06 92 TYR B O 1
ATOM 3256 N N . ARG B 1 93 ? 0.563 25.594 15.703 1 97.31 93 ARG B N 1
ATOM 3257 C CA . ARG B 1 93 ? -0.367 25.766 14.594 1 97.31 93 ARG B CA 1
ATOM 3258 C C . ARG B 1 93 ? -0.316 24.562 13.656 1 97.31 93 ARG B C 1
ATOM 3260 O O . ARG B 1 93 ? 0.766 24.078 13.297 1 97.31 93 ARG B O 1
ATOM 3267 N N . VAL B 1 94 ? -1.484 24.062 13.336 1 97.62 94 VAL B N 1
ATOM 3268 C CA . VAL B 1 94 ? -1.59 22.906 12.461 1 97.62 94 VAL B CA 1
ATOM 3269 C C . VAL B 1 94 ? -2.105 23.328 11.086 1 97.62 94 VAL B C 1
ATOM 3271 O O . VAL B 1 94 ? -3.096 24.062 10.992 1 97.62 94 VAL B O 1
ATOM 3274 N N . GLY B 1 95 ? -1.409 22.922 10.062 1 93.81 95 GLY B N 1
ATOM 3275 C CA . GLY B 1 95 ? -1.854 23.188 8.711 1 93.81 95 GLY B CA 1
ATOM 3276 C C . GLY B 1 95 ? -1.835 21.953 7.82 1 93.81 95 GLY B C 1
ATOM 3277 O O . GLY B 1 95 ? -1.481 20.875 8.273 1 93.81 95 GLY B O 1
ATOM 3278 N N . SER B 1 96 ? -2.297 22.188 6.566 1 88.44 96 SER B N 1
ATOM 3279 C CA . SER B 1 96 ? -2.295 21.109 5.586 1 88.44 96 SER B CA 1
ATOM 3280 C C . SER B 1 96 ? -0.902 20.516 5.422 1 88.44 96 SER B C 1
ATOM 3282 O O . SER B 1 96 ? 0.074 21.25 5.238 1 88.44 96 SER B O 1
ATOM 3284 N N . GLY B 1 97 ? -0.868 19.203 5.527 1 89.19 97 GLY B N 1
ATOM 3285 C CA . GLY B 1 97 ? 0.408 18.531 5.383 1 89.19 97 GLY B CA 1
ATOM 3286 C C . GLY B 1 97 ? 1.058 18.188 6.707 1 89.19 97 GLY B C 1
ATOM 3287 O O . GLY B 1 97 ? 2.064 17.469 6.75 1 89.19 97 GLY B O 1
ATOM 3288 N N . ASP B 1 98 ? 0.468 18.625 7.766 1 94.25 98 ASP B N 1
ATOM 3289 C CA . ASP B 1 98 ? 1.002 18.328 9.094 1 94.25 98 ASP B CA 1
ATOM 3290 C C . ASP B 1 98 ? 0.459 17 9.617 1 94.25 98 ASP B C 1
ATOM 3292 O O . ASP B 1 98 ? -0.719 16.688 9.43 1 94.25 98 ASP B O 1
ATOM 3296 N N . LEU B 1 99 ? 1.325 16.219 10.172 1 97.38 99 LEU B N 1
ATOM 3297 C CA . LEU B 1 99 ? 0.952 15.016 10.898 1 97.38 99 LEU B CA 1
ATOM 3298 C C . LEU B 1 99 ? 1.272 15.156 12.383 1 97.38 99 LEU B C 1
ATOM 3300 O O . LEU B 1 99 ? 2.41 15.461 12.75 1 97.38 99 LEU B O 1
ATOM 3304 N N . LEU B 1 100 ? 0.192 15.062 13.211 1 98.44 100 LEU B N 1
ATOM 3305 C CA . LEU B 1 100 ? 0.341 15.031 14.664 1 98.44 100 LEU B CA 1
ATOM 3306 C C . LEU B 1 100 ? 0.502 13.602 15.172 1 98.44 100 LEU B C 1
ATOM 3308 O O . LEU B 1 100 ? -0.196 12.695 14.711 1 98.44 100 LEU B O 1
ATOM 3312 N N . TRP B 1 101 ? 1.436 13.359 16.016 1 98 101 TRP B N 1
ATOM 3313 C CA . TRP B 1 101 ? 1.562 12.117 16.766 1 98 101 TRP B CA 1
ATOM 3314 C C . TRP B 1 101 ? 1.568 12.391 18.266 1 98 101 TRP B C 1
ATOM 3316 O O . TRP B 1 101 ? 2.553 12.898 18.812 1 98 101 TRP B O 1
ATOM 3326 N N . LEU B 1 102 ? 0.466 12.031 18.938 1 97.12 102 LEU B N 1
ATOM 3327 C CA . LEU B 1 102 ? 0.285 12.258 20.375 1 97.12 102 LEU B CA 1
ATOM 3328 C C . LEU B 1 102 ? 0.387 10.945 21.156 1 97.12 102 LEU B C 1
ATOM 3330 O O . LEU B 1 102 ? -0.503 10.102 21.062 1 97.12 102 LEU B O 1
ATOM 3334 N N . PRO B 1 103 ? 1.46 10.734 21.906 1 95.62 103 PRO B N 1
ATOM 3335 C CA . PRO B 1 103 ? 1.656 9.484 22.641 1 95.62 103 PRO B CA 1
ATOM 3336 C C . PRO B 1 103 ? 0.792 9.391 23.891 1 95.62 103 PRO B C 1
ATOM 3338 O O . PRO B 1 103 ? 0.224 10.391 24.328 1 95.62 103 PRO B O 1
ATOM 3341 N N . PRO B 1 104 ? 0.678 8.125 24.438 1 94.69 104 PRO B N 1
ATOM 3342 C CA . PRO B 1 104 ? -0.05 7.977 25.703 1 94.69 104 PRO B CA 1
ATOM 3343 C C . PRO B 1 104 ? 0.529 8.836 26.828 1 94.69 104 PRO B C 1
ATOM 3345 O O . PRO B 1 104 ? 1.749 9 26.906 1 94.69 104 PRO B O 1
ATOM 3348 N N . GLY B 1 105 ? -0.419 9.438 27.562 1 91.75 105 GLY B N 1
ATOM 3349 C CA . GLY B 1 105 ? 0 10.188 28.734 1 91.75 105 GLY B CA 1
ATOM 3350 C C . GLY B 1 105 ? 0.158 11.672 28.469 1 91.75 105 GLY B C 1
ATOM 3351 O O . GLY B 1 105 ? 0.222 12.477 29.406 1 91.75 105 GLY B O 1
ATOM 3352 N N . MET B 1 106 ? 0.29 12.086 27.281 1 92.88 106 MET B N 1
ATOM 3353 C CA . MET B 1 106 ? 0.465 13.5 26.953 1 92.88 106 MET B CA 1
ATOM 3354 C C . MET B 1 106 ? -0.873 14.234 26.984 1 92.88 106 MET B C 1
ATOM 3356 O O . MET B 1 106 ? -1.74 13.969 26.141 1 92.88 106 MET B O 1
ATOM 3360 N N . ALA B 1 107 ? -0.983 15.141 27.953 1 94.44 107 ALA B N 1
ATOM 3361 C CA . ALA B 1 107 ? -2.162 16 27.953 1 94.44 107 ALA B CA 1
ATOM 3362 C C . ALA B 1 107 ? -2.188 16.906 26.719 1 94.44 107 ALA B C 1
ATOM 3364 O O . ALA B 1 107 ? -1.152 17.438 26.312 1 94.44 107 ALA B O 1
ATOM 3365 N N . HIS B 1 108 ? -3.357 17.047 26.078 1 95.56 108 HIS B N 1
ATOM 3366 C CA . HIS B 1 108 ? -3.424 17.844 24.859 1 95.56 108 HIS B CA 1
ATOM 3367 C C . HIS B 1 108 ? -4.836 18.359 24.609 1 95.56 108 HIS B C 1
ATOM 3369 O O . HIS B 1 108 ? -5.805 17.828 25.156 1 95.56 108 HIS B O 1
ATOM 3375 N N . ASP B 1 109 ? -4.848 19.453 23.875 1 95.12 109 ASP B N 1
ATOM 3376 C CA . ASP B 1 109 ? -6.059 20.047 23.312 1 95.12 109 ASP B CA 1
ATOM 3377 C C . ASP B 1 109 ? -5.867 20.422 21.844 1 95.12 109 ASP B C 1
ATOM 3379 O O . ASP B 1 109 ? -4.801 20.906 21.453 1 95.12 109 ASP B O 1
ATOM 3383 N N . TYR B 1 110 ? -6.91 20.094 21.078 1 96.44 110 TYR B N 1
ATOM 3384 C CA . TYR B 1 110 ? -6.832 20.562 19.703 1 96.44 110 TYR B CA 1
ATOM 3385 C C . TYR B 1 110 ? -8.203 20.984 19.188 1 96.44 110 TYR B C 1
ATOM 3387 O O . TYR B 1 110 ? -9.234 20.531 19.719 1 96.44 110 TYR B O 1
ATOM 3395 N N . ALA B 1 111 ? -8.18 21.875 18.203 1 97.06 111 ALA B N 1
ATOM 3396 C CA . ALA B 1 111 ? -9.43 22.406 17.656 1 97.06 111 ALA B CA 1
ATOM 3397 C C . ALA B 1 111 ? -9.242 22.859 16.219 1 97.06 111 ALA B C 1
ATOM 3399 O O . ALA B 1 111 ? -8.195 23.406 15.852 1 97.06 111 ALA B O 1
ATOM 3400 N N . ALA B 1 112 ? -10.289 22.688 15.469 1 96.88 112 ALA B N 1
ATOM 3401 C CA . ALA B 1 112 ? -10.312 23.203 14.094 1 96.88 112 ALA B CA 1
ATOM 3402 C C . ALA B 1 112 ? -10.422 24.719 14.078 1 96.88 112 ALA B C 1
ATOM 3404 O O . ALA B 1 112 ? -11.008 25.312 14.992 1 96.88 112 ALA B O 1
ATOM 3405 N N . ASP B 1 113 ? -9.844 25.266 13.094 1 95.69 113 ASP B N 1
ATOM 3406 C CA . ASP B 1 113 ? -10.008 26.703 12.883 1 95.69 113 ASP B CA 1
ATOM 3407 C C . ASP B 1 113 ? -11.445 27.047 12.531 1 95.69 113 ASP B C 1
ATOM 3409 O O . ASP B 1 113 ? -12.117 26.297 11.812 1 95.69 113 ASP B O 1
ATOM 3413 N N . ASP B 1 114 ? -11.875 28.219 12.953 1 93.19 114 ASP B N 1
ATOM 3414 C CA . ASP B 1 114 ? -13.266 28.625 12.734 1 93.19 114 ASP B CA 1
ATOM 3415 C C . ASP B 1 114 ? -13.508 28.984 11.273 1 93.19 114 ASP B C 1
ATOM 3417 O O . ASP B 1 114 ? -14.578 28.703 10.727 1 93.19 114 ASP B O 1
ATOM 3421 N N . ARG B 1 115 ? -12.648 29.641 10.734 1 90.88 115 ARG B N 1
ATOM 3422 C CA . ARG B 1 115 ? -12.828 30.156 9.375 1 90.88 115 ARG B CA 1
ATOM 3423 C C . ARG B 1 115 ? -12.445 29.094 8.336 1 90.88 115 ARG B C 1
ATOM 3425 O O . ARG B 1 115 ? -13.133 28.938 7.328 1 90.88 115 ARG B O 1
ATOM 3432 N N . GLN B 1 116 ? -11.352 28.422 8.625 1 92.62 116 GLN B N 1
ATOM 3433 C CA . GLN B 1 116 ? -10.867 27.375 7.73 1 92.62 116 GLN B CA 1
ATOM 3434 C C . GLN B 1 116 ? -10.711 26.047 8.469 1 92.62 116 GLN B C 1
ATOM 3436 O O . GLN B 1 116 ? -9.594 25.562 8.672 1 92.62 116 GLN B O 1
ATOM 3441 N N . PRO B 1 117 ? -11.844 25.453 8.734 1 93.31 117 PRO B N 1
ATOM 3442 C CA . PRO B 1 117 ? -11.773 24.203 9.5 1 93.31 117 PRO B CA 1
ATOM 3443 C C . PRO B 1 117 ? -11.016 23.094 8.766 1 93.31 117 PRO B C 1
ATOM 3445 O O . PRO B 1 117 ? -11.117 22.984 7.539 1 93.31 117 PRO B O 1
ATOM 3448 N N . TRP B 1 118 ? -10.359 22.25 9.523 1 93.38 118 TRP B N 1
ATOM 3449 C CA . TRP B 1 118 ? -9.492 21.25 8.914 1 93.38 118 TRP B CA 1
ATOM 3450 C C . TRP B 1 118 ? -10.297 20.062 8.414 1 93.38 118 TRP B C 1
ATOM 3452 O O . TRP B 1 118 ? -11.422 19.828 8.867 1 93.38 118 TRP B O 1
ATOM 3462 N N . THR B 1 119 ? -9.781 19.406 7.348 1 89.44 119 THR B N 1
ATOM 3463 C CA . THR B 1 119 ? -10.055 18.016 6.984 1 89.44 119 THR B CA 1
ATOM 3464 C C . THR B 1 119 ? -8.938 17.094 7.48 1 89.44 119 THR B C 1
ATOM 3466 O O . THR B 1 119 ? -7.766 17.328 7.188 1 89.44 119 THR B O 1
ATOM 3469 N N . ILE B 1 120 ? -9.312 16.078 8.297 1 95.38 120 ILE B N 1
ATOM 3470 C CA . ILE B 1 120 ? -8.25 15.305 8.93 1 95.38 120 ILE B CA 1
ATOM 3471 C C . ILE B 1 120 ? -8.562 13.812 8.812 1 95.38 120 ILE B C 1
ATOM 3473 O O . ILE B 1 120 ? -9.727 13.414 8.828 1 95.38 120 ILE B O 1
ATOM 3477 N N . PHE B 1 121 ? -7.543 13.047 8.57 1 94.62 121 PHE B N 1
ATOM 3478 C CA . PHE B 1 121 ? -7.539 11.625 8.883 1 94.62 121 PHE B CA 1
ATOM 3479 C C . PHE B 1 121 ? -6.984 11.383 10.281 1 94.62 121 PHE B C 1
ATOM 3481 O O . PHE B 1 121 ? -6.043 12.047 10.711 1 94.62 121 PHE B O 1
ATOM 3488 N N . TRP B 1 122 ? -7.57 10.469 11.039 1 96.56 122 TRP B N 1
ATOM 3489 C CA . TRP B 1 122 ? -7.055 10.195 12.375 1 96.56 122 TRP B CA 1
ATOM 3490 C C . TRP B 1 122 ? -7.176 8.711 12.711 1 96.56 122 TRP B C 1
ATOM 3492 O O . TRP B 1 122 ? -8.039 8.016 12.172 1 96.56 122 TRP B O 1
ATOM 3502 N N . THR B 1 123 ? -6.312 8.195 13.523 1 97.19 123 THR B N 1
ATOM 3503 C CA . THR B 1 123 ? -6.383 6.84 14.047 1 97.19 123 THR B CA 1
ATOM 3504 C C . THR B 1 123 ? -5.777 6.766 15.445 1 97.19 123 THR B C 1
ATOM 3506 O O . THR B 1 123 ? -4.75 7.387 15.711 1 97.19 123 THR B O 1
ATOM 3509 N N . HIS B 1 124 ? -6.531 6.156 16.344 1 96.56 124 HIS B N 1
ATOM 3510 C CA . HIS B 1 124 ? -5.961 5.672 17.594 1 96.56 124 HIS B CA 1
ATOM 3511 C C . HIS B 1 124 ? -5.332 4.293 17.422 1 96.56 124 HIS B C 1
ATOM 3513 O O . HIS B 1 124 ? -5.832 3.475 16.641 1 96.56 124 HIS B O 1
ATOM 3519 N N . LEU B 1 125 ? -4.246 4.105 18.109 1 97.44 125 LEU B N 1
ATOM 3520 C CA . LEU B 1 125 ? -3.576 2.82 17.922 1 97.44 125 LEU B CA 1
ATOM 3521 C C . LEU B 1 125 ? -2.898 2.377 19.219 1 97.44 125 LEU B C 1
ATOM 3523 O O . LEU B 1 125 ? -2.658 3.195 20.109 1 97.44 125 LEU B O 1
ATOM 3527 N N . ARG B 1 126 ? -2.668 1.107 19.312 1 95.88 126 ARG B N 1
ATOM 3528 C CA . ARG B 1 126 ? -1.979 0.46 20.422 1 95.88 126 ARG B CA 1
ATOM 3529 C C . ARG B 1 126 ? -0.907 -0.5 19.922 1 95.88 126 ARG B C 1
ATOM 3531 O O . ARG B 1 126 ? -0.852 -0.804 18.734 1 95.88 126 ARG B O 1
ATOM 3538 N N . GLY B 1 127 ? -0.067 -0.919 20.875 1 93.88 127 GLY B N 1
ATOM 3539 C CA . GLY B 1 127 ? 0.978 -1.896 20.625 1 93.88 127 GLY B CA 1
ATOM 3540 C C . GLY B 1 127 ? 2.34 -1.467 21.141 1 93.88 127 GLY B C 1
ATOM 3541 O O . GLY B 1 127 ? 2.662 -0.277 21.141 1 93.88 127 GLY B O 1
ATOM 3542 N N . ASP B 1 128 ? 3.131 -2.363 21.375 1 88.75 128 ASP B N 1
ATOM 3543 C CA . ASP B 1 128 ? 4.398 -2.109 22.047 1 88.75 128 ASP B CA 1
ATOM 3544 C C . ASP B 1 128 ? 5.398 -1.437 21.109 1 88.75 128 ASP B C 1
ATOM 3546 O O . ASP B 1 128 ? 6.395 -0.87 21.562 1 88.75 128 ASP B O 1
ATOM 3550 N N . SER B 1 129 ? 5.16 -1.526 19.891 1 93.94 129 SER B N 1
ATOM 3551 C CA . SER B 1 129 ? 6.117 -0.992 18.922 1 93.94 129 SER B CA 1
ATOM 3552 C C . SER B 1 129 ? 5.785 0.449 18.547 1 93.94 129 SER B C 1
ATOM 3554 O O . SER B 1 129 ? 6.539 1.103 17.828 1 93.94 129 SER B O 1
ATOM 3556 N N . ALA B 1 130 ? 4.66 0.932 19.047 1 95.69 130 ALA B N 1
ATOM 3557 C CA . ALA B 1 130 ? 4.191 2.258 18.656 1 95.69 130 ALA B CA 1
ATOM 3558 C C . ALA B 1 130 ? 5.184 3.338 19.062 1 95.69 130 ALA B C 1
ATOM 3560 O O . ALA B 1 130 ? 5.477 4.254 18.297 1 95.69 130 ALA B O 1
ATOM 3561 N N . THR B 1 131 ? 5.723 3.211 20.234 1 94.94 131 THR B N 1
ATOM 3562 C CA . THR B 1 131 ? 6.664 4.207 20.734 1 94.94 131 THR B CA 1
ATOM 3563 C C . THR B 1 131 ? 7.938 4.215 19.891 1 94.94 131 THR B C 1
ATOM 3565 O O . THR B 1 131 ? 8.461 5.281 19.562 1 94.94 131 THR B O 1
ATOM 3568 N N . TRP B 1 132 ? 8.438 3.062 19.656 1 93.5 132 TRP B N 1
ATOM 3569 C CA . TRP B 1 132 ? 9.625 2.977 18.812 1 93.5 132 TRP B CA 1
ATOM 3570 C C . TRP B 1 132 ? 9.391 3.646 17.469 1 93.5 132 TRP B C 1
ATOM 3572 O O . TRP B 1 132 ? 10.242 4.402 16.984 1 93.5 132 TRP B O 1
ATOM 3582 N N . LEU B 1 133 ? 8.289 3.389 16.875 1 95.38 133 LEU B N 1
ATOM 3583 C CA . LEU B 1 133 ? 7.961 3.975 15.578 1 95.38 133 LEU B CA 1
ATOM 3584 C C . LEU B 1 133 ? 7.836 5.492 15.688 1 95.38 133 LEU B C 1
ATOM 3586 O O . LEU B 1 133 ? 8.297 6.219 14.797 1 95.38 133 LEU B O 1
ATOM 3590 N N . GLN B 1 134 ? 7.195 5.91 16.719 1 96.12 134 GLN B N 1
ATOM 3591 C CA . GLN B 1 134 ? 7.074 7.344 16.984 1 96.12 134 GLN B CA 1
ATOM 3592 C C . GLN B 1 134 ? 8.445 8.016 16.984 1 96.12 134 GLN B C 1
ATOM 3594 O O . GLN B 1 134 ? 8.633 9.047 16.328 1 96.12 134 GLN B O 1
ATOM 3599 N N . HIS B 1 135 ? 9.344 7.426 17.672 1 94.25 135 HIS B N 1
ATOM 3600 C CA . HIS B 1 135 ? 10.688 7.977 17.781 1 94.25 135 HIS B CA 1
ATOM 3601 C C . HIS B 1 135 ? 11.422 7.91 16.453 1 94.25 135 HIS B C 1
ATOM 3603 O O . HIS B 1 135 ? 12.078 8.875 16.047 1 94.25 135 HIS B O 1
ATOM 3609 N N . SER B 1 136 ? 11.305 6.789 15.82 1 91.56 136 SER B N 1
ATOM 3610 C CA . SER B 1 136 ? 12 6.598 14.547 1 91.56 136 SER B CA 1
ATOM 3611 C C . SER B 1 136 ? 11.516 7.59 13.5 1 91.56 136 SER B C 1
ATOM 3613 O O . SER B 1 136 ? 12.258 7.957 12.586 1 91.56 136 SER B O 1
ATOM 3615 N N . ALA B 1 137 ? 10.281 8.055 13.695 1 93.81 137 ALA B N 1
ATOM 3616 C CA . ALA B 1 137 ? 9.703 8.984 12.727 1 93.81 137 ALA B CA 1
ATOM 3617 C C . ALA B 1 137 ? 10.031 10.43 13.094 1 93.81 137 ALA B C 1
ATOM 3619 O O . ALA B 1 137 ? 9.578 11.367 12.422 1 93.81 137 ALA B O 1
ATOM 3620 N N . GLY B 1 138 ? 10.719 10.664 14.18 1 93.31 138 GLY B N 1
ATOM 3621 C CA . GLY B 1 138 ? 11.195 11.992 14.531 1 93.31 138 GLY B CA 1
ATOM 3622 C C . GLY B 1 138 ? 10.266 12.719 15.484 1 93.31 138 GLY B C 1
ATOM 3623 O O . GLY B 1 138 ? 10.305 13.953 15.578 1 93.31 138 GLY B O 1
ATOM 3624 N N . TYR B 1 139 ? 9.453 11.984 16.219 1 95.94 139 TYR B N 1
ATOM 3625 C CA . TYR B 1 139 ? 8.469 12.625 17.078 1 95.94 139 TYR B CA 1
ATOM 3626 C C . TYR B 1 139 ? 8.867 12.516 18.547 1 95.94 139 TYR B C 1
ATOM 3628 O O . TYR B 1 139 ? 8.031 12.648 19.438 1 95.94 139 TYR B O 1
ATOM 3636 N N . ARG B 1 140 ? 10.094 12.289 18.781 1 92.31 140 ARG B N 1
ATOM 3637 C CA . ARG B 1 140 ? 10.555 12.164 20.172 1 92.31 140 ARG B CA 1
ATOM 3638 C C . ARG B 1 140 ? 10.375 13.477 20.922 1 92.31 140 ARG B C 1
ATOM 3640 O O . ARG B 1 140 ? 9.977 13.477 22.094 1 92.31 140 ARG B O 1
ATOM 3647 N N . ASP B 1 141 ? 10.672 14.602 20.219 1 91.31 141 ASP B N 1
ATOM 3648 C CA . ASP B 1 141 ? 10.734 15.875 20.938 1 91.31 141 ASP B CA 1
ATOM 3649 C C . ASP B 1 141 ? 9.68 16.844 20.422 1 91.31 141 ASP B C 1
ATOM 3651 O O . ASP B 1 141 ? 9.711 18.031 20.75 1 91.31 141 ASP B O 1
ATOM 3655 N N . THR B 1 142 ? 8.852 16.406 19.578 1 94.88 142 THR B N 1
ATOM 3656 C CA . THR B 1 142 ? 7.797 17.266 19.031 1 94.88 142 THR B CA 1
ATOM 3657 C C . THR B 1 142 ? 6.559 16.438 18.703 1 94.88 142 THR B C 1
ATOM 3659 O O . THR B 1 142 ? 6.676 15.289 18.25 1 94.88 142 THR B O 1
ATOM 3662 N N . PRO B 1 143 ? 5.383 16.938 18.938 1 96.81 143 PRO B N 1
ATOM 3663 C CA . PRO B 1 143 ? 4.156 16.203 18.609 1 96.81 143 PRO B CA 1
ATOM 3664 C C . PRO B 1 143 ? 3.701 16.438 17.172 1 96.81 143 PRO B C 1
ATOM 3666 O O . PRO B 1 143 ? 2.727 15.836 16.719 1 96.81 143 PRO B O 1
ATOM 3669 N N . LEU B 1 144 ? 4.367 17.328 16.453 1 97.12 144 LEU B N 1
ATOM 3670 C CA . LEU B 1 144 ? 3.914 17.75 15.133 1 97.12 144 LEU B CA 1
ATOM 3671 C C . LEU B 1 144 ? 5.086 17.859 14.156 1 97.12 144 LEU B C 1
ATOM 3673 O O . LEU B 1 144 ? 6.141 18.391 14.508 1 97.12 144 LEU B O 1
ATOM 3677 N N . ARG B 1 145 ? 4.887 17.281 12.969 1 94.56 145 ARG B N 1
ATOM 3678 C CA . ARG B 1 145 ? 5.84 17.438 11.875 1 94.56 145 ARG B CA 1
ATOM 3679 C C . ARG B 1 145 ? 5.121 17.734 10.562 1 94.56 145 ARG B C 1
ATOM 3681 O O . ARG B 1 145 ? 4.051 17.188 10.297 1 94.56 145 ARG B O 1
ATOM 3688 N N . HIS B 1 146 ? 5.844 18.562 9.812 1 92.31 146 HIS B N 1
ATOM 3689 C CA . HIS B 1 146 ? 5.309 18.875 8.492 1 92.31 146 HIS B CA 1
ATOM 3690 C C . HIS B 1 146 ? 5.875 17.938 7.43 1 92.31 146 HIS B C 1
ATOM 3692 O O . HIS B 1 146 ? 7.059 18.016 7.086 1 92.31 146 HIS B O 1
ATOM 3698 N N . TRP B 1 147 ? 5.004 17.109 6.926 1 88.12 147 TRP B N 1
ATOM 3699 C CA . TRP B 1 147 ? 5.422 16.172 5.891 1 88.12 147 TRP B CA 1
ATOM 3700 C C . TRP B 1 147 ? 4.969 16.656 4.512 1 88.12 147 TRP B C 1
ATOM 3702 O O . TRP B 1 147 ? 5.465 16.172 3.49 1 88.12 147 TRP B O 1
ATOM 3712 N N . GLY B 1 148 ? 4.066 17.609 4.488 1 82.75 148 GLY B N 1
ATOM 3713 C CA . GLY B 1 148 ? 3.381 17.953 3.252 1 82.75 148 GLY B CA 1
ATOM 3714 C C . GLY B 1 148 ? 2.277 16.984 2.887 1 82.75 148 GLY B C 1
ATOM 3715 O O . GLY B 1 148 ? 2.025 16.016 3.615 1 82.75 148 GLY B O 1
ATOM 3716 N N . LEU B 1 149 ? 1.554 17.391 1.856 1 77.38 149 LEU B N 1
ATOM 3717 C CA . LEU B 1 149 ? 0.538 16.469 1.353 1 77.38 149 LEU B CA 1
ATOM 3718 C C . LEU B 1 149 ? 1.176 15.336 0.552 1 77.38 149 LEU B C 1
ATOM 3720 O O . LEU B 1 149 ? 1.467 15.5 -0.635 1 77.38 149 LEU B O 1
ATOM 3724 N N . GLN B 1 150 ? 1.369 14.242 1.299 1 75.75 150 GLN B N 1
ATOM 3725 C CA . GLN B 1 150 ? 1.995 13.062 0.706 1 75.75 150 GLN B CA 1
ATOM 3726 C C . GLN B 1 150 ? 0.945 12.086 0.185 1 75.75 150 GLN B C 1
ATOM 3728 O O . GLN B 1 150 ? 0.048 11.68 0.925 1 75.75 150 GLN B O 1
ATOM 3733 N N . HIS B 1 151 ? 1.099 11.688 -1.02 1 70.31 151 HIS B N 1
ATOM 3734 C CA . HIS B 1 151 ? 0.19 10.688 -1.564 1 70.31 151 HIS B CA 1
ATOM 3735 C C . HIS B 1 151 ? 0.229 9.398 -0.744 1 70.31 151 HIS B C 1
ATOM 3737 O O . HIS B 1 151 ? -0.812 8.797 -0.486 1 70.31 151 HIS B O 1
ATOM 3743 N N . ALA B 1 152 ? 1.385 9.039 -0.445 1 75.75 152 ALA B N 1
ATOM 3744 C CA . ALA B 1 152 ? 1.575 7.816 0.326 1 75.75 152 ALA B CA 1
ATOM 3745 C C . ALA B 1 152 ? 0.823 7.879 1.652 1 75.75 152 ALA B C 1
ATOM 3747 O O . ALA B 1 152 ? 0.276 6.875 2.111 1 75.75 152 ALA B O 1
ATOM 3748 N N . LEU B 1 153 ? 0.796 9.047 2.254 1 86.25 153 LEU B N 1
ATOM 3749 C CA . LEU B 1 153 ? 0.077 9.203 3.514 1 86.25 153 LEU B CA 1
ATOM 3750 C C . LEU B 1 153 ? -1.429 9.242 3.279 1 86.25 153 LEU B C 1
ATOM 3752 O O . LEU B 1 153 ? -2.188 8.547 3.957 1 86.25 153 LEU B O 1
ATOM 3756 N N . LEU B 1 154 ? -1.786 10.008 2.301 1 81 154 LEU B N 1
ATOM 3757 C CA . LEU B 1 154 ? -3.205 10.094 1.975 1 81 154 LEU B CA 1
ATOM 3758 C C . LEU B 1 154 ? -3.76 8.719 1.609 1 81 154 LEU B C 1
ATOM 3760 O O . LEU B 1 154 ? -4.773 8.289 2.164 1 81 154 LEU B O 1
ATOM 3764 N N . GLY B 1 155 ? -3.066 8.094 0.711 1 81.38 155 GLY B N 1
ATOM 3765 C CA . GLY B 1 155 ? -3.473 6.758 0.302 1 81.38 155 GLY B CA 1
ATOM 3766 C C . GLY B 1 155 ? -3.451 5.75 1.438 1 81.38 155 GLY B C 1
ATOM 3767 O O . GLY B 1 155 ? -4.352 4.918 1.553 1 81.38 155 GLY B O 1
ATOM 3768 N N . GLY B 1 156 ? -2.473 5.836 2.244 1 88.12 156 GLY B N 1
ATOM 3769 C CA . GLY B 1 156 ? -2.371 4.945 3.393 1 88.12 156 GLY B CA 1
ATOM 3770 C C . GLY B 1 156 ? -3.537 5.082 4.352 1 88.12 156 GLY B C 1
ATOM 3771 O O . GLY B 1 156 ? -4.121 4.078 4.77 1 88.12 156 GLY B O 1
ATOM 3772 N N . PHE B 1 157 ? -3.875 6.289 4.648 1 90.81 157 PHE B N 1
ATOM 3773 C CA . PHE B 1 157 ? -5 6.508 5.551 1 90.81 157 PHE B CA 1
ATOM 3774 C C . PHE B 1 157 ? -6.305 6.051 4.91 1 90.81 157 PHE B C 1
ATOM 3776 O O . PHE B 1 157 ? -7.164 5.48 5.582 1 90.81 157 PHE B O 1
ATOM 3783 N N . GLU B 1 158 ? -6.426 6.316 3.691 1 83.12 158 GLU B N 1
ATOM 3784 C CA . GLU B 1 158 ? -7.625 5.867 2.992 1 83.12 158 GLU B CA 1
ATOM 3785 C C . GLU B 1 158 ? -7.754 4.348 3.031 1 83.12 158 GLU B C 1
ATOM 3787 O O . GLU B 1 158 ? -8.852 3.818 3.232 1 83.12 158 GLU B O 1
ATOM 3792 N N . GLN B 1 159 ? -6.668 3.727 2.824 1 84.94 159 GLN B N 1
ATOM 3793 C CA . GLN B 1 159 ? -6.672 2.268 2.865 1 84.94 159 GLN B CA 1
ATOM 3794 C C . GLN B 1 159 ? -7.074 1.759 4.246 1 84.94 159 GLN B C 1
ATOM 3796 O O . GLN B 1 159 ? -7.754 0.74 4.367 1 84.94 159 GLN B O 1
ATOM 3801 N N . LEU B 1 160 ? -6.648 2.41 5.258 1 91.75 160 LEU B N 1
ATOM 3802 C CA . LEU B 1 160 ? -7.055 2.033 6.609 1 91.75 160 LEU B CA 1
ATOM 3803 C C . LEU B 1 160 ? -8.57 2.113 6.762 1 91.75 160 LEU B C 1
ATOM 3805 O O . LEU B 1 160 ? -9.18 1.241 7.387 1 91.75 160 LEU B O 1
ATOM 3809 N N . LEU B 1 161 ? -9.133 3.08 6.148 1 85.75 161 LEU B N 1
ATOM 3810 C CA . LEU B 1 161 ? -10.562 3.326 6.301 1 85.75 161 LEU B CA 1
ATOM 3811 C C . LEU B 1 161 ? -11.375 2.283 5.543 1 85.75 161 LEU B C 1
ATOM 3813 O O . LEU B 1 161 ? -12.586 2.168 5.75 1 85.75 161 LEU B O 1
ATOM 3817 N N . GLU B 1 162 ? -10.766 1.474 4.762 1 81.31 162 GLU B N 1
ATOM 3818 C CA . GLU B 1 162 ? -11.477 0.447 4.008 1 81.31 162 GLU B CA 1
ATOM 3819 C C . GLU B 1 162 ? -12.086 -0.598 4.934 1 81.31 162 GLU B C 1
ATOM 3821 O O . GLU B 1 162 ? -12.977 -1.354 4.527 1 81.31 162 GLU B O 1
ATOM 3826 N N . VAL B 1 163 ? -11.648 -0.611 6.133 1 81.5 163 VAL B N 1
ATOM 3827 C CA . VAL B 1 163 ? -12.195 -1.553 7.105 1 81.5 163 VAL B CA 1
ATOM 3828 C C . VAL B 1 163 ? -13.688 -1.279 7.309 1 81.5 163 VAL B C 1
ATOM 3830 O O . VAL B 1 163 ? -14.414 -2.131 7.82 1 81.5 163 VAL B O 1
ATOM 3833 N N . ARG B 1 164 ? -14.047 -0.143 6.902 1 76.25 164 ARG B N 1
ATOM 3834 C CA . ARG B 1 164 ? -15.461 0.197 7.004 1 76.25 164 ARG B CA 1
ATOM 3835 C C . ARG B 1 164 ? -16.328 -0.809 6.25 1 76.25 164 ARG B C 1
ATOM 3837 O O . ARG B 1 164 ? -17.484 -1.014 6.59 1 76.25 164 ARG B O 1
ATOM 3844 N N . HIS B 1 165 ? -15.758 -1.463 5.266 1 69.12 165 HIS B N 1
ATOM 3845 C CA . HIS B 1 165 ? -16.484 -2.416 4.438 1 69.12 165 HIS B CA 1
ATOM 3846 C C . HIS B 1 165 ? -16.25 -3.848 4.91 1 69.12 165 HIS B C 1
ATOM 3848 O O . HIS B 1 165 ? -16.562 -4.801 4.188 1 69.12 165 HIS B O 1
ATOM 3854 N N . SER B 1 166 ? -15.773 -4.059 6.074 1 69 166 SER B N 1
ATOM 3855 C CA . SER B 1 166 ? -15.242 -5.34 6.52 1 69 166 SER B CA 1
ATOM 3856 C C . SER B 1 166 ? -16.359 -6.273 6.984 1 69 166 SER B C 1
ATOM 3858 O O . SER B 1 166 ? -16.172 -7.488 7.055 1 69 166 SER B O 1
ATOM 3860 N N . GLY B 1 167 ? -17.547 -5.793 7.305 1 67.31 167 GLY B N 1
ATOM 3861 C CA . GLY B 1 167 ? -18.531 -6.605 8 1 67.31 167 GLY B CA 1
ATOM 3862 C C . GLY B 1 167 ? -18 -7.211 9.289 1 67.31 167 GLY B C 1
ATOM 3863 O O . GLY B 1 167 ? -18.391 -8.32 9.664 1 67.31 167 GLY B O 1
ATOM 3864 N N . TYR B 1 168 ? -16.969 -6.664 9.859 1 72.88 168 TYR B N 1
ATOM 3865 C CA . TYR B 1 168 ? -16.359 -7 11.148 1 72.88 168 TYR B CA 1
ATOM 3866 C C . TYR B 1 168 ? -15.688 -8.367 11.094 1 72.88 168 TYR B C 1
ATOM 3868 O O . TYR B 1 168 ? -15.594 -9.055 12.109 1 72.88 168 TYR B O 1
ATOM 3876 N N . ARG B 1 169 ? -15.352 -8.758 9.906 1 80.81 169 ARG B N 1
ATOM 3877 C CA . ARG B 1 169 ? -14.492 -9.93 9.773 1 80.81 169 ARG B CA 1
ATOM 3878 C C . ARG B 1 169 ? -13.07 -9.625 10.242 1 80.81 169 ARG B C 1
ATOM 3880 O O . ARG B 1 169 ? -12.484 -8.617 9.844 1 80.81 169 ARG B O 1
ATOM 3887 N N . PHE B 1 170 ? -12.57 -10.531 11.086 1 88.69 170 PHE B N 1
ATOM 3888 C CA . PHE B 1 170 ? -11.289 -10.336 11.75 1 88.69 170 PHE B CA 1
ATOM 3889 C C . PHE B 1 170 ? -10.188 -10.078 10.727 1 88.69 170 PHE B C 1
ATOM 3891 O O . PHE B 1 170 ? -9.305 -9.25 10.945 1 88.69 170 PHE B O 1
ATOM 3898 N N . GLN B 1 171 ? -10.242 -10.734 9.586 1 89 171 GLN B N 1
ATOM 3899 C CA . GLN B 1 171 ? -9.203 -10.656 8.562 1 89 171 GLN B CA 1
ATOM 3900 C C . GLN B 1 171 ? -9.023 -9.227 8.055 1 89 171 GLN B C 1
ATOM 3902 O O . GLN B 1 171 ? -7.914 -8.805 7.742 1 89 171 GLN B O 1
ATOM 3907 N N . HIS B 1 172 ? -10.055 -8.477 7.941 1 89.88 172 HIS B N 1
ATOM 3908 C CA . HIS B 1 172 ? -9.984 -7.09 7.492 1 89.88 172 HIS B CA 1
ATOM 3909 C C . HIS B 1 172 ? -9.219 -6.227 8.492 1 89.88 172 HIS B C 1
ATOM 3911 O O . HIS B 1 172 ? -8.5 -5.309 8.102 1 89.88 172 HIS B O 1
ATOM 3917 N N . PHE B 1 173 ? -9.367 -6.535 9.711 1 91.75 173 PHE B N 1
ATOM 3918 C CA . PHE B 1 173 ? -8.711 -5.742 10.75 1 91.75 173 PHE B CA 1
ATOM 3919 C C . PHE B 1 173 ? -7.242 -6.133 10.883 1 91.75 173 PHE B C 1
ATOM 3921 O O . PHE B 1 173 ? -6.398 -5.293 11.203 1 91.75 173 PHE B O 1
ATOM 3928 N N . LEU B 1 174 ? -6.988 -7.406 10.672 1 94 174 LEU B N 1
ATOM 3929 C CA . LEU B 1 174 ? -5.59 -7.812 10.57 1 94 174 LEU B CA 1
ATOM 3930 C C . LEU B 1 174 ? -4.895 -7.086 9.422 1 94 174 LEU B C 1
ATOM 3932 O O . LEU B 1 174 ? -3.762 -6.621 9.578 1 94 174 LEU B O 1
ATOM 3936 N N . LEU B 1 175 ? -5.57 -6.984 8.312 1 94.25 175 LEU B N 1
ATOM 3937 C CA . LEU B 1 175 ? -5.039 -6.23 7.184 1 94.25 175 LEU B CA 1
ATOM 3938 C C . LEU B 1 175 ? -4.836 -4.766 7.555 1 94.25 175 LEU B C 1
ATOM 3940 O O . LEU B 1 175 ? -3.805 -4.176 7.23 1 94.25 175 LEU B O 1
ATOM 3944 N N . ALA B 1 176 ? -5.766 -4.176 8.227 1 95.25 176 ALA B N 1
ATOM 3945 C CA . ALA B 1 176 ? -5.645 -2.785 8.656 1 95.25 176 ALA B CA 1
ATOM 3946 C C . ALA B 1 176 ? -4.426 -2.592 9.547 1 95.25 176 ALA B C 1
ATOM 3948 O O . ALA B 1 176 ? -3.705 -1.598 9.422 1 95.25 176 ALA B O 1
ATOM 3949 N N . ALA B 1 177 ? -4.203 -3.51 10.438 1 96.94 177 ALA B N 1
ATOM 3950 C CA . ALA B 1 177 ? -3.025 -3.451 11.297 1 96.94 177 ALA B CA 1
ATOM 3951 C C . ALA B 1 177 ? -1.741 -3.496 10.477 1 96.94 177 ALA B C 1
ATOM 3953 O O . ALA B 1 177 ? -0.797 -2.75 10.742 1 96.94 177 ALA B O 1
ATOM 3954 N N . SER B 1 178 ? -1.694 -4.363 9.531 1 96.19 178 SER B N 1
ATOM 3955 C CA . SER B 1 178 ? -0.527 -4.477 8.664 1 96.19 178 SER B CA 1
ATOM 3956 C C . SER B 1 178 ? -0.323 -3.211 7.84 1 96.19 178 SER B C 1
ATOM 3958 O O . SER B 1 178 ? 0.811 -2.768 7.641 1 96.19 178 SER B O 1
ATOM 3960 N N . ARG B 1 179 ? -1.398 -2.682 7.336 1 95.25 179 ARG B N 1
ATOM 3961 C CA . ARG B 1 179 ? -1.326 -1.449 6.559 1 95.25 179 ARG B CA 1
ATOM 3962 C C . ARG B 1 179 ? -0.881 -0.278 7.426 1 95.25 179 ARG B C 1
ATOM 3964 O O . ARG B 1 179 ? -0.122 0.583 6.977 1 95.25 179 ARG B O 1
ATOM 3971 N N . LEU B 1 180 ? -1.395 -0.229 8.625 1 97.88 180 LEU B N 1
ATOM 3972 C CA . LEU B 1 180 ? -0.95 0.79 9.57 1 97.88 180 LEU B CA 1
ATOM 3973 C C . LEU B 1 180 ? 0.557 0.706 9.789 1 97.88 180 LEU B C 1
ATOM 3975 O O . LEU B 1 180 ? 1.248 1.728 9.773 1 97.88 180 LEU B O 1
ATOM 3979 N N . ARG B 1 181 ? 1.017 -0.482 10.016 1 96.56 181 ARG B N 1
ATOM 3980 C CA . ARG B 1 181 ? 2.447 -0.697 10.195 1 96.56 181 ARG B CA 1
ATOM 3981 C C . ARG B 1 181 ? 3.236 -0.176 9 1 96.56 181 ARG B C 1
ATOM 3983 O O . ARG B 1 181 ? 4.242 0.52 9.164 1 96.56 181 ARG B O 1
ATOM 3990 N N . SER B 1 182 ? 2.789 -0.57 7.828 1 95.19 182 SER B N 1
ATOM 3991 C CA . SER B 1 182 ? 3.463 -0.11 6.617 1 95.19 182 SER B CA 1
ATOM 3992 C C . SER B 1 182 ? 3.445 1.412 6.52 1 95.19 182 SER B C 1
ATOM 3994 O O . SER B 1 182 ? 4.457 2.029 6.176 1 95.19 182 SER B O 1
ATOM 3996 N N . LEU B 1 183 ? 2.344 1.989 6.801 1 95.06 183 LEU B N 1
ATOM 3997 C CA . LEU B 1 183 ? 2.184 3.439 6.766 1 95.06 183 LEU B CA 1
ATOM 3998 C C . LEU B 1 183 ? 3.182 4.121 7.695 1 95.06 183 LEU B C 1
ATOM 4000 O O . LEU B 1 183 ? 3.871 5.059 7.289 1 95.06 183 LEU B O 1
ATOM 4004 N N . LEU B 1 184 ? 3.314 3.648 8.875 1 96.5 184 LEU B N 1
ATOM 4005 C CA . LEU B 1 184 ? 4.152 4.297 9.875 1 96.5 184 LEU B CA 1
ATOM 4006 C C . LEU B 1 184 ? 5.629 4.012 9.609 1 96.5 184 LEU B C 1
ATOM 4008 O O . LEU B 1 184 ? 6.48 4.879 9.836 1 96.5 184 LEU B O 1
ATOM 4012 N N . CYS B 1 185 ? 5.957 2.807 9.133 1 94.62 185 CYS B N 1
ATOM 4013 C CA . CYS B 1 185 ? 7.34 2.459 8.82 1 94.62 185 CYS B CA 1
ATOM 4014 C C . CYS B 1 185 ? 7.867 3.311 7.676 1 94.62 185 CYS B C 1
ATOM 4016 O O . CYS B 1 185 ? 9.078 3.473 7.523 1 94.62 185 CYS B O 1
ATOM 4018 N N . GLN B 1 186 ? 7.012 3.852 6.922 1 91.81 186 GLN B N 1
ATOM 4019 C CA . GLN B 1 186 ? 7.434 4.629 5.758 1 91.81 186 GLN B CA 1
ATOM 4020 C C . GLN B 1 186 ? 7.793 6.059 6.152 1 91.81 186 GLN B C 1
ATOM 4022 O O . GLN B 1 186 ? 8.523 6.742 5.43 1 91.81 186 GLN B O 1
ATOM 4027 N N . LEU B 1 187 ? 7.32 6.535 7.266 1 92.5 187 LEU B N 1
ATOM 4028 C CA . LEU B 1 187 ? 7.418 7.941 7.645 1 92.5 187 LEU B CA 1
ATOM 4029 C C . LEU B 1 187 ? 8.875 8.398 7.656 1 92.5 187 LEU B C 1
ATOM 4031 O O . LEU B 1 187 ? 9.219 9.406 7.031 1 92.5 187 LEU B O 1
ATOM 4035 N N . PRO B 1 188 ? 9.773 7.621 8.289 1 89.31 188 PRO B N 1
ATOM 4036 C CA . PRO B 1 188 ? 11.164 8.078 8.344 1 89.31 188 PRO B CA 1
ATOM 4037 C C . PRO B 1 188 ? 11.812 8.156 6.965 1 89.31 188 PRO B C 1
ATOM 4039 O O . PRO B 1 188 ? 12.891 8.742 6.82 1 89.31 188 PRO B O 1
ATOM 4042 N N . LEU B 1 189 ? 11.227 7.582 6.043 1 85.88 189 LEU B N 1
ATOM 4043 C CA . LEU B 1 189 ? 11.812 7.496 4.711 1 85.88 189 LEU B CA 1
ATOM 4044 C C . LEU B 1 189 ? 11.234 8.57 3.795 1 85.88 189 LEU B C 1
ATOM 4046 O O . LEU B 1 189 ? 11.727 8.781 2.686 1 85.88 189 LEU B O 1
ATOM 4050 N N . LEU B 1 190 ? 10.18 9.219 4.285 1 82.56 190 LEU B N 1
ATOM 4051 C CA . LEU B 1 190 ? 9.562 10.273 3.49 1 82.56 190 LEU B CA 1
ATOM 4052 C C . LEU B 1 190 ? 10.398 11.555 3.535 1 82.56 190 LEU B C 1
ATOM 4054 O O . LEU B 1 190 ? 11.008 11.859 4.559 1 82.56 190 LEU B O 1
ATOM 4058 N N . ARG B 1 191 ? 10.484 12.148 2.436 1 70 191 ARG B N 1
ATOM 4059 C CA . ARG B 1 191 ? 11.086 13.477 2.369 1 70 191 ARG B CA 1
ATOM 4060 C C . ARG B 1 191 ? 10.039 14.57 2.539 1 70 191 ARG B C 1
ATOM 4062 O O . ARG B 1 191 ? 9.078 14.641 1.763 1 70 191 ARG B O 1
ATOM 4069 N N . PRO B 1 192 ? 10.234 15.312 3.707 1 68.12 192 PRO B N 1
ATOM 4070 C CA . PRO B 1 192 ? 9.25 16.375 3.885 1 68.12 192 PRO B CA 1
ATOM 4071 C C . PRO B 1 192 ? 9.18 17.328 2.688 1 68.12 192 PRO B C 1
ATOM 4073 O O . PRO B 1 192 ? 10.211 17.641 2.082 1 68.12 192 PRO B O 1
ATOM 4076 N N . LEU B 1 193 ? 8.023 17.469 2.168 1 60.69 193 LEU B N 1
ATOM 4077 C CA . LEU B 1 193 ? 7.82 18.359 1.035 1 60.69 193 LEU B CA 1
ATOM 4078 C C . LEU B 1 193 ? 7.699 19.812 1.502 1 60.69 193 LEU B C 1
ATOM 4080 O O . LEU B 1 193 ? 7.102 20.078 2.545 1 60.69 193 LEU B O 1
ATOM 4084 N N . ARG B 1 194 ? 8.633 20.656 1.119 1 52.59 194 ARG B N 1
ATOM 4085 C CA . ARG B 1 194 ? 8.406 22.078 1.394 1 52.59 194 ARG B CA 1
ATOM 4086 C C . ARG B 1 194 ? 7.059 22.531 0.848 1 52.59 194 ARG B C 1
ATOM 4088 O O . ARG B 1 194 ? 6.527 21.938 -0.09 1 52.59 194 ARG B O 1
ATOM 4095 N N . GLU B 1 195 ? 6.395 23.531 1.508 1 48.75 195 GLU B N 1
ATOM 4096 C CA . GLU B 1 195 ? 5.195 24.203 0.996 1 48.75 195 GLU B CA 1
ATOM 4097 C C . GLU B 1 195 ? 5.336 24.516 -0.489 1 48.75 195 GLU B C 1
ATOM 4099 O O . GLU B 1 195 ? 6.352 25.062 -0.918 1 48.75 195 GLU B O 1
ATOM 4104 N N . GLY B 1 196 ? 4.555 24.062 -1.481 1 50.47 196 GLY B N 1
ATOM 4105 C CA . GLY B 1 196 ? 4.668 24.312 -2.91 1 50.47 196 GLY B CA 1
ATOM 4106 C C . GLY B 1 196 ? 5.551 23.297 -3.621 1 50.47 196 GLY B C 1
ATOM 4107 O O . GLY B 1 196 ? 5.75 23.391 -4.832 1 50.47 196 GLY B O 1
ATOM 4108 N N . SER B 1 197 ? 6.258 22.594 -2.789 1 55.88 197 SER B N 1
ATOM 4109 C CA . SER B 1 197 ? 7.281 21.75 -3.41 1 55.88 197 SER B CA 1
ATOM 4110 C C . SER B 1 197 ? 6.68 20.484 -3.994 1 55.88 197 SER B C 1
ATOM 4112 O O . SER B 1 197 ? 5.637 20.016 -3.531 1 55.88 197 SER B O 1
ATOM 4114 N N . LEU B 1 198 ? 6.996 20.297 -5.242 1 57.5 198 LEU B N 1
ATOM 4115 C CA . LEU B 1 198 ? 6.637 19.109 -6.012 1 57.5 198 LEU B CA 1
ATOM 4116 C C . LEU B 1 198 ? 7.371 17.875 -5.484 1 57.5 198 LEU B C 1
ATOM 4118 O O . LEU B 1 198 ? 8.578 17.938 -5.223 1 57.5 198 LEU B O 1
ATOM 4122 N N . ASP B 1 199 ? 6.703 17.047 -4.961 1 59.19 199 ASP B N 1
ATOM 4123 C CA . ASP B 1 199 ? 7.336 15.781 -4.598 1 59.19 199 ASP B CA 1
ATOM 4124 C C . ASP B 1 199 ? 8.023 15.141 -5.805 1 59.19 199 ASP B C 1
ATOM 4126 O O . ASP B 1 199 ? 7.496 14.195 -6.391 1 59.19 199 ASP B O 1
ATOM 4130 N N . LEU B 1 200 ? 9.125 15.727 -6.09 1 63.19 200 LEU B N 1
ATOM 4131 C CA . LEU B 1 200 ? 9.82 15.289 -7.289 1 63.19 200 LEU B CA 1
ATOM 4132 C C . LEU B 1 200 ? 10.188 13.805 -7.191 1 63.19 200 LEU B C 1
ATOM 4134 O O . LEU B 1 200 ? 10.102 13.078 -8.18 1 63.19 200 LEU B O 1
ATOM 4138 N N . ASP B 1 201 ? 10.398 13.508 -5.973 1 60.03 201 ASP B N 1
ATOM 4139 C CA . ASP B 1 201 ? 10.812 12.117 -5.828 1 60.03 201 ASP B CA 1
ATOM 4140 C C . ASP B 1 201 ? 9.641 11.172 -6.07 1 60.03 201 ASP B C 1
ATOM 4142 O O . ASP B 1 201 ? 9.766 10.195 -6.809 1 60.03 201 ASP B O 1
ATOM 4146 N N . GLY B 1 202 ? 8.609 11.531 -5.363 1 64.19 202 GLY B N 1
ATOM 4147 C CA . GLY B 1 20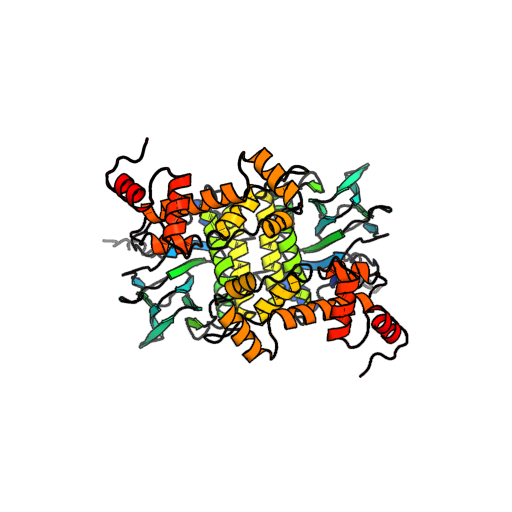2 ? 7.422 10.742 -5.625 1 64.19 202 GLY B CA 1
ATOM 4148 C C . GLY B 1 202 ? 6.992 10.773 -7.078 1 64.19 202 GLY B C 1
ATOM 4149 O O . GLY B 1 202 ? 6.602 9.742 -7.637 1 64.19 202 GLY B O 1
ATOM 4150 N N . LEU B 1 203 ? 7.148 12.008 -7.672 1 68.62 203 LEU B N 1
ATOM 4151 C CA . LEU B 1 203 ? 6.789 12.188 -9.078 1 68.62 203 LEU B CA 1
ATOM 4152 C C . LEU B 1 203 ? 7.707 11.367 -9.977 1 68.62 203 LEU B C 1
ATOM 4154 O O . LEU B 1 203 ? 7.238 10.695 -10.898 1 68.62 203 LEU B O 1
ATOM 4158 N N . HIS B 1 204 ? 8.891 11.359 -9.539 1 70 204 HIS B N 1
ATOM 4159 C CA . HIS B 1 204 ? 9.859 10.609 -10.336 1 70 204 HIS B CA 1
ATOM 4160 C C . HIS B 1 204 ? 9.656 9.102 -10.172 1 70 204 HIS B C 1
ATOM 4162 O O . HIS B 1 204 ? 9.773 8.352 -11.141 1 70 204 HIS B O 1
ATOM 4168 N N . ALA B 1 205 ? 9.328 8.75 -8.992 1 64.69 205 ALA B N 1
ATOM 4169 C CA . ALA B 1 205 ? 9.016 7.34 -8.773 1 64.69 205 ALA B CA 1
ATOM 4170 C C . ALA B 1 205 ? 7.805 6.91 -9.594 1 64.69 205 ALA B C 1
ATOM 4172 O O . ALA B 1 205 ? 7.816 5.852 -10.219 1 64.69 205 ALA B O 1
ATOM 4173 N N . TYR B 1 206 ? 6.824 7.805 -9.586 1 66.31 206 TYR B N 1
ATOM 4174 C CA . TYR B 1 206 ? 5.637 7.57 -10.398 1 66.31 206 TYR B CA 1
ATOM 4175 C C . TYR B 1 206 ? 5.996 7.469 -11.875 1 66.31 206 TYR B C 1
ATOM 4177 O O . TYR B 1 206 ? 5.543 6.559 -12.578 1 66.31 206 TYR B O 1
ATOM 4185 N N . MET B 1 207 ? 6.812 8.414 -12.289 1 72.81 207 MET B N 1
ATOM 4186 C CA . MET B 1 207 ? 7.227 8.438 -13.688 1 72.81 207 MET B CA 1
ATOM 4187 C C . MET B 1 207 ? 7.988 7.172 -14.055 1 72.81 207 MET B C 1
ATOM 4189 O O . MET B 1 207 ? 7.75 6.578 -15.102 1 72.81 207 MET B O 1
ATOM 4193 N N . ARG B 1 208 ? 8.781 6.773 -13.141 1 72 208 ARG B N 1
ATOM 4194 C CA . ARG B 1 208 ? 9.594 5.594 -13.398 1 72 208 ARG B CA 1
ATOM 4195 C C . ARG B 1 208 ? 8.742 4.336 -13.469 1 72 208 ARG B C 1
ATOM 4197 O O . ARG B 1 208 ? 9.016 3.432 -14.258 1 72 208 ARG B O 1
ATOM 4204 N N . GLU B 1 209 ? 7.762 4.398 -12.648 1 63.44 209 GLU B N 1
ATOM 4205 C CA . GLU B 1 209 ? 6.852 3.26 -12.602 1 63.44 209 GLU B CA 1
ATOM 4206 C C . GLU B 1 209 ? 5.992 3.189 -13.859 1 63.44 209 GLU B C 1
ATOM 4208 O O . GLU B 1 209 ? 5.418 2.143 -14.172 1 63.44 209 GLU B O 1
ATOM 4213 N N . HIS B 1 210 ? 6.031 4.262 -14.562 1 66.56 210 HIS B N 1
ATOM 4214 C CA . HIS B 1 210 ? 5.098 4.332 -15.68 1 66.56 210 HIS B CA 1
ATOM 4215 C C . HIS B 1 210 ? 5.82 4.648 -16.984 1 66.56 210 HIS B C 1
ATOM 4217 O O . HIS B 1 210 ? 5.273 5.332 -17.859 1 66.56 210 HIS B O 1
ATOM 4223 N N . LEU B 1 211 ? 6.93 4.137 -17.078 1 73.88 211 LEU B N 1
ATOM 4224 C CA . LEU B 1 211 ? 7.742 4.445 -18.25 1 73.88 211 LEU B CA 1
ATOM 4225 C C . LEU B 1 211 ? 7.102 3.879 -19.516 1 73.88 211 LEU B C 1
ATOM 4227 O O . LEU B 1 211 ? 7.328 4.391 -20.609 1 73.88 211 LEU B O 1
ATOM 4231 N N . HIS B 1 212 ? 6.387 2.873 -19.297 1 69.25 212 HIS B N 1
ATOM 4232 C CA . HIS B 1 212 ? 5.793 2.197 -20.438 1 69.25 212 HIS B CA 1
ATOM 4233 C C . HIS B 1 212 ? 4.566 2.949 -20.953 1 69.25 212 HIS B C 1
ATOM 4235 O O . HIS B 1 212 ? 4.082 2.68 -22.047 1 69.25 212 HIS B O 1
ATOM 4241 N N . ALA B 1 213 ? 4.133 3.889 -20.156 1 67.38 213 ALA B N 1
ATOM 4242 C CA . ALA B 1 213 ? 2.889 4.574 -20.484 1 67.38 213 ALA B CA 1
ATOM 4243 C C . ALA B 1 213 ? 3.156 5.984 -21 1 67.38 213 ALA B C 1
ATOM 4245 O O . ALA B 1 213 ? 4.285 6.473 -20.922 1 67.38 213 ALA B O 1
ATOM 4246 N N . ARG B 1 214 ? 2.137 6.551 -21.719 1 62.66 214 ARG B N 1
ATOM 4247 C CA . ARG B 1 214 ? 2.213 7.965 -22.078 1 62.66 214 ARG B CA 1
ATOM 4248 C C . ARG B 1 214 ? 1.889 8.852 -20.875 1 62.66 214 ARG B C 1
ATOM 4250 O O . ARG B 1 214 ? 1.014 8.516 -20.078 1 62.66 214 ARG B O 1
ATOM 4257 N N . LEU B 1 215 ? 2.867 9.734 -20.578 1 61.31 215 LEU B N 1
ATOM 4258 C CA . LEU B 1 215 ? 2.686 10.625 -19.438 1 61.31 215 LEU B CA 1
ATOM 4259 C C . LEU B 1 215 ? 1.523 11.578 -19.672 1 61.31 215 LEU B C 1
ATOM 4261 O O . LEU B 1 215 ? 1.516 12.328 -20.656 1 61.31 215 LEU B O 1
ATOM 4265 N N . GLU B 1 216 ? 0.503 11.438 -19.094 1 65.25 216 GLU B N 1
ATOM 4266 C CA . GLU B 1 216 ? -0.507 12.492 -19.109 1 65.25 216 GLU B CA 1
ATOM 4267 C C . GLU B 1 216 ? -0.187 13.578 -18.078 1 65.25 216 GLU B C 1
ATOM 4269 O O . GLU B 1 216 ? -0.263 13.336 -16.875 1 65.25 216 GLU B O 1
ATOM 4274 N N . LEU B 1 217 ? 0.275 14.75 -18.656 1 65.94 217 LEU B N 1
ATOM 4275 C CA . LEU B 1 217 ? 0.663 15.875 -17.812 1 65.94 217 LEU B CA 1
ATOM 4276 C C . LEU B 1 217 ? -0.434 16.203 -16.797 1 65.94 217 LEU B C 1
ATOM 4278 O O . LEU B 1 217 ? -0.146 16.562 -15.656 1 65.94 217 LEU B O 1
ATOM 4282 N N . GLU B 1 218 ? -1.542 16.016 -17.328 1 64.06 218 GLU B N 1
ATOM 4283 C CA . GLU B 1 218 ? -2.686 16.344 -16.484 1 64.06 218 GLU B CA 1
ATOM 4284 C C . GLU B 1 218 ? -2.76 15.422 -15.266 1 64.06 218 GLU B C 1
ATOM 4286 O O . GLU B 1 218 ? -3.047 15.875 -14.156 1 64.06 218 GLU B O 1
ATOM 4291 N N . ARG B 1 219 ? -2.49 14.242 -15.547 1 59.84 219 ARG B N 1
ATOM 4292 C CA . ARG B 1 219 ? -2.5 13.266 -14.461 1 59.84 219 ARG B CA 1
ATOM 4293 C C . ARG B 1 219 ? -1.355 13.516 -13.484 1 59.84 219 ARG B C 1
ATOM 4295 O O . ARG B 1 219 ? -1.535 13.414 -12.273 1 59.84 219 ARG B O 1
ATOM 4302 N N . LEU B 1 220 ? -0.247 13.82 -14.023 1 66.56 220 LEU B N 1
ATOM 4303 C CA . LEU B 1 220 ? 0.908 14.117 -13.188 1 66.56 220 LEU B CA 1
ATOM 4304 C C . LEU B 1 220 ? 0.667 15.375 -12.359 1 66.56 220 LEU B C 1
ATOM 4306 O O . LEU B 1 220 ? 1.004 15.422 -11.172 1 66.56 220 LEU B O 1
ATOM 4310 N N . ALA B 1 221 ? 0.087 16.312 -13.078 1 66.12 221 ALA B N 1
ATOM 4311 C CA . ALA B 1 221 ? -0.235 17.562 -12.398 1 66.12 221 ALA B CA 1
ATOM 4312 C C . ALA B 1 221 ? -1.218 17.328 -11.25 1 66.12 221 ALA B C 1
ATOM 4314 O O . ALA B 1 221 ? -1.022 17.828 -10.141 1 66.12 221 ALA B O 1
ATOM 4315 N N . ALA B 1 222 ? -2.213 16.531 -11.586 1 58.28 222 ALA B N 1
ATOM 4316 C CA . ALA B 1 222 ? -3.236 16.203 -10.594 1 58.28 222 ALA B CA 1
ATOM 4317 C C . ALA B 1 222 ? -2.637 15.445 -9.414 1 58.28 222 ALA B C 1
ATOM 4319 O O . ALA B 1 222 ? -3.004 15.695 -8.258 1 58.28 222 ALA B O 1
ATOM 4320 N N . PHE B 1 223 ? -1.714 14.617 -9.789 1 56.88 223 PHE B N 1
ATOM 4321 C CA . PHE B 1 223 ? -0.978 13.859 -8.789 1 56.88 223 PHE B CA 1
ATOM 4322 C C . PHE B 1 223 ? -0.287 14.797 -7.801 1 56.88 223 PHE B C 1
ATOM 4324 O O . PHE B 1 223 ? -0.161 14.477 -6.617 1 56.88 223 PHE B O 1
ATOM 4331 N N . CYS B 1 224 ? 0.14 15.898 -8.258 1 59.97 224 CYS B N 1
ATOM 4332 C CA . CYS B 1 224 ? 0.839 16.891 -7.453 1 59.97 224 CYS B CA 1
ATOM 4333 C C . CYS B 1 224 ? -0.113 18 -7.004 1 59.97 224 CYS B C 1
ATOM 4335 O O . CYS B 1 224 ? 0.323 19.016 -6.469 1 59.97 224 CYS B O 1
ATOM 4337 N N . ASN B 1 225 ? -1.458 17.766 -7.344 1 54.34 225 ASN B N 1
ATOM 4338 C CA . ASN B 1 225 ? -2.498 18.75 -7.035 1 54.34 225 ASN B CA 1
ATOM 4339 C C . ASN B 1 225 ? -2.164 20.125 -7.609 1 54.34 225 ASN B C 1
ATOM 4341 O O . ASN B 1 225 ? -2.303 21.141 -6.922 1 54.34 225 ASN B O 1
ATOM 4345 N N . LEU B 1 226 ? -1.691 20.125 -8.695 1 59.31 226 LEU B N 1
ATOM 4346 C CA . LEU B 1 226 ? -1.368 21.359 -9.422 1 59.31 226 LEU B CA 1
ATOM 4347 C C . LEU B 1 226 ? -2.074 21.391 -10.773 1 59.31 226 LEU B C 1
ATOM 4349 O O . LEU B 1 226 ? -2.426 20.328 -11.32 1 59.31 226 LEU B O 1
ATOM 4353 N N . SER B 1 227 ? -2.461 22.578 -11.219 1 61.28 227 SER B N 1
ATOM 4354 C CA . SER B 1 227 ? -2.84 22.703 -12.625 1 61.28 227 SER B CA 1
ATOM 4355 C C . SER B 1 227 ? -1.699 22.281 -13.539 1 61.28 227 SER B C 1
ATOM 4357 O O . SER B 1 227 ? -0.538 22.266 -13.133 1 61.28 227 SER B O 1
ATOM 4359 N N . LYS B 1 228 ? -2.117 21.859 -14.719 1 68.38 228 LYS B N 1
ATOM 4360 C CA . LYS B 1 228 ? -1.117 21.453 -15.711 1 68.38 228 LYS B CA 1
ATOM 4361 C C . LYS B 1 228 ? -0.036 22.531 -15.852 1 68.38 228 LYS B C 1
ATOM 4363 O O . LYS B 1 228 ? 1.155 22.219 -15.875 1 68.38 228 LYS B O 1
ATOM 4368 N N . PHE B 1 229 ? -0.486 23.75 -15.906 1 67.94 229 PHE B N 1
ATOM 4369 C CA . PHE B 1 229 ? 0.446 24.859 -16.094 1 67.94 229 PHE B CA 1
ATOM 4370 C C . PHE B 1 229 ? 1.362 25 -14.883 1 67.94 229 PHE B C 1
ATOM 4372 O O . PHE B 1 229 ? 2.584 25.062 -15.031 1 67.94 229 PHE B O 1
ATOM 4379 N N . HIS B 1 230 ? 0.834 25.062 -13.68 1 68.44 230 HIS B N 1
ATOM 4380 C CA . HIS B 1 230 ? 1.637 25.234 -12.477 1 68.44 230 HIS B CA 1
ATOM 4381 C C . HIS B 1 230 ? 2.568 24.047 -12.266 1 68.44 230 HIS B C 1
ATOM 4383 O O . HIS B 1 230 ? 3.713 24.219 -11.836 1 68.44 230 HIS B O 1
ATOM 4389 N N . PHE B 1 231 ? 1.967 22.953 -12.656 1 78.5 231 PHE B N 1
ATOM 4390 C CA . PHE B 1 231 ? 2.775 21.75 -12.531 1 78.5 231 PHE B CA 1
ATOM 4391 C C . PHE B 1 231 ? 4.008 21.828 -13.422 1 78.5 231 PHE B C 1
ATOM 4393 O O . PHE B 1 231 ? 5.133 21.625 -12.961 1 78.5 231 PHE B O 1
ATOM 4400 N N . VAL B 1 232 ? 3.752 22.125 -14.633 1 75.94 232 VAL B N 1
ATOM 4401 C CA . VAL B 1 232 ? 4.84 22.188 -15.609 1 75.94 232 VAL B CA 1
ATOM 4402 C C . VAL B 1 232 ? 5.828 23.281 -15.219 1 75.94 232 VAL B C 1
ATOM 4404 O O . VAL B 1 232 ? 7.039 23.062 -15.234 1 75.94 232 VAL B O 1
ATOM 4407 N N . SER B 1 233 ? 5.297 24.406 -14.805 1 74.44 233 SER B N 1
ATOM 4408 C CA . SER B 1 233 ? 6.141 25.531 -14.43 1 74.44 233 SER B CA 1
ATOM 4409 C C . SER B 1 233 ? 6.988 25.219 -13.203 1 74.44 233 SER B C 1
ATOM 4411 O O . SER B 1 233 ? 8.195 25.453 -13.203 1 74.44 233 SER B O 1
ATOM 4413 N N . ARG B 1 234 ? 6.406 24.672 -12.281 1 72.75 234 ARG B N 1
ATOM 4414 C CA . ARG B 1 234 ? 7.113 24.359 -11.047 1 72.75 234 ARG B CA 1
ATOM 4415 C C . ARG B 1 234 ? 8.133 23.25 -11.266 1 72.75 234 ARG B C 1
ATOM 4417 O O . ARG B 1 234 ? 9.242 23.297 -10.727 1 72.75 234 ARG B O 1
ATOM 4424 N N . TYR B 1 235 ? 7.66 22.297 -11.945 1 78.44 235 TYR B N 1
ATOM 4425 C CA . TYR B 1 235 ? 8.562 21.203 -12.258 1 78.44 235 TYR B CA 1
ATOM 4426 C C . TYR B 1 235 ? 9.82 21.703 -12.969 1 78.44 235 TYR B C 1
ATOM 4428 O O . TYR B 1 235 ? 10.938 21.344 -12.602 1 78.44 235 TYR B O 1
ATOM 4436 N N . LYS B 1 236 ? 9.547 22.547 -13.922 1 77.31 236 LYS B N 1
ATOM 4437 C CA . LYS B 1 236 ? 10.641 23.125 -14.695 1 77.31 236 LYS B CA 1
ATOM 4438 C C . LYS B 1 236 ? 11.531 24.016 -13.828 1 77.31 236 LYS B C 1
ATOM 4440 O O . LYS B 1 236 ? 12.75 23.984 -13.961 1 77.31 236 LYS B O 1
ATOM 4445 N N . ALA B 1 237 ? 10.914 24.672 -12.977 1 69.06 237 ALA B N 1
ATOM 4446 C CA . ALA B 1 237 ? 11.664 25.578 -12.094 1 69.06 237 ALA B CA 1
ATOM 4447 C C . ALA B 1 237 ? 12.602 24.781 -11.188 1 69.06 237 ALA B C 1
ATOM 4449 O O . ALA B 1 237 ? 13.719 25.234 -10.906 1 69.06 237 ALA B O 1
ATOM 4450 N N . ILE B 1 238 ? 12.148 23.609 -10.891 1 67.12 238 ILE B N 1
ATOM 4451 C CA . ILE B 1 238 ? 12.898 22.812 -9.93 1 67.12 238 ILE B CA 1
ATOM 4452 C C . ILE B 1 238 ? 13.93 21.969 -10.656 1 67.12 238 ILE B C 1
ATOM 4454 O O . ILE B 1 238 ? 15.07 21.828 -10.203 1 67.12 238 ILE B O 1
ATOM 4458 N N . THR B 1 239 ? 13.508 21.406 -11.75 1 68.19 239 THR B N 1
ATOM 4459 C CA . THR B 1 239 ? 14.328 20.359 -12.359 1 68.19 239 THR B CA 1
ATOM 4460 C C . THR B 1 239 ? 15.078 20.906 -13.578 1 68.19 239 THR B C 1
ATOM 4462 O O . THR B 1 239 ? 16.016 20.266 -14.07 1 68.19 239 THR B O 1
ATOM 4465 N N . GLY B 1 240 ? 14.602 22.062 -14.07 1 67.81 240 GLY B N 1
ATOM 4466 C CA . GLY B 1 240 ? 15.188 22.641 -15.273 1 67.81 240 GLY B CA 1
ATOM 4467 C C . GLY B 1 240 ? 14.57 22.109 -16.547 1 67.81 240 GLY B C 1
ATOM 4468 O O . GLY B 1 240 ? 14.891 22.562 -17.656 1 67.81 240 GLY B O 1
ATOM 4469 N N . ARG B 1 241 ? 13.664 21.109 -16.406 1 74.19 241 ARG B N 1
ATOM 4470 C CA . ARG B 1 241 ? 12.992 20.516 -17.547 1 74.19 241 ARG B CA 1
ATOM 4471 C C . ARG B 1 241 ? 11.5 20.344 -17.281 1 74.19 241 ARG B C 1
ATOM 4473 O O . ARG B 1 241 ? 11.07 20.312 -16.141 1 74.19 241 ARG B O 1
ATOM 4480 N N . THR B 1 242 ? 10.758 20.344 -18.328 1 80.5 242 THR B N 1
ATOM 4481 C CA . THR B 1 242 ? 9.336 20.031 -18.188 1 80.5 242 THR B CA 1
ATOM 4482 C C . THR B 1 242 ? 9.141 18.578 -17.781 1 80.5 242 THR B C 1
ATOM 4484 O O . THR B 1 242 ? 10.023 17.734 -18 1 80.5 242 THR B O 1
ATOM 4487 N N . PRO B 1 243 ? 7.996 18.234 -17.172 1 80.94 243 PRO B N 1
ATOM 4488 C CA . PRO B 1 243 ? 7.73 16.844 -16.797 1 80.94 243 PRO B CA 1
ATOM 4489 C C . PRO B 1 243 ? 7.801 15.898 -17.984 1 80.94 243 PRO B C 1
ATOM 4491 O O . PRO B 1 243 ? 8.32 14.781 -17.859 1 80.94 243 PRO B O 1
ATOM 4494 N N . ILE B 1 244 ? 7.363 16.422 -19.109 1 80.88 244 ILE B N 1
ATOM 4495 C CA . ILE B 1 244 ? 7.355 15.586 -20.312 1 80.88 244 ILE B CA 1
ATOM 4496 C C . ILE B 1 244 ? 8.789 15.328 -20.766 1 80.88 244 ILE B C 1
ATOM 4498 O O . ILE B 1 244 ? 9.141 14.203 -21.125 1 80.88 244 ILE B O 1
ATOM 4502 N N . GLN B 1 245 ? 9.578 16.375 -20.734 1 80.06 245 GLN B N 1
ATOM 4503 C CA . GLN B 1 245 ? 10.984 16.234 -21.094 1 80.06 245 GLN B CA 1
ATOM 4504 C C . GLN B 1 245 ? 11.695 15.281 -20.141 1 80.06 245 GLN B C 1
ATOM 4506 O O . GLN B 1 245 ? 12.461 14.422 -20.578 1 80.06 245 GLN B O 1
ATOM 4511 N N . HIS B 1 246 ? 11.383 15.484 -18.875 1 81.75 246 HIS B N 1
ATOM 4512 C CA . HIS B 1 246 ? 12.016 14.617 -17.875 1 81.75 246 HIS B CA 1
ATOM 4513 C C . HIS B 1 246 ? 11.57 13.172 -18.047 1 81.75 246 HIS B C 1
ATOM 4515 O O . HIS B 1 246 ? 12.391 12.25 -17.953 1 81.75 246 HIS B O 1
ATOM 4521 N N . PHE B 1 247 ? 10.344 13.039 -18.25 1 83.94 247 PHE B N 1
ATOM 4522 C CA . PHE B 1 247 ? 9.805 11.695 -18.453 1 83.94 247 PHE B CA 1
ATOM 4523 C C . PHE B 1 247 ? 10.445 11.039 -19.656 1 83.94 247 PHE B C 1
ATOM 4525 O O . PHE B 1 247 ? 10.805 9.852 -19.625 1 83.94 247 PHE B O 1
ATOM 4532 N N . LEU B 1 248 ? 10.57 11.836 -20.672 1 82.31 248 LEU B N 1
ATOM 4533 C CA . LEU B 1 248 ? 11.258 11.328 -21.859 1 82.31 248 LEU B CA 1
ATOM 4534 C C . LEU B 1 248 ? 12.68 10.906 -21.531 1 82.31 248 LEU B C 1
ATOM 4536 O O . LEU B 1 248 ? 13.141 9.852 -21.969 1 82.31 248 LEU B O 1
ATOM 4540 N N . HIS B 1 249 ? 13.344 11.695 -20.703 1 79.81 249 HIS B N 1
ATOM 4541 C CA . HIS B 1 249 ? 14.703 11.367 -20.312 1 79.81 249 HIS B CA 1
ATOM 4542 C C . HIS B 1 249 ? 14.742 10.062 -19.5 1 79.81 249 HIS B C 1
ATOM 4544 O O . HIS B 1 249 ? 15.633 9.234 -19.703 1 79.81 249 HIS B O 1
ATOM 4550 N N . LEU B 1 250 ? 13.773 9.977 -18.625 1 80.75 250 LEU B N 1
ATOM 4551 C CA . LEU B 1 250 ? 13.695 8.75 -17.844 1 80.75 250 LEU B CA 1
ATOM 4552 C C . LEU B 1 250 ? 13.477 7.543 -18.75 1 80.75 250 LEU B C 1
ATOM 4554 O O . LEU B 1 250 ? 14.07 6.484 -18.547 1 80.75 250 LEU B O 1
ATOM 4558 N N . LYS B 1 251 ? 12.57 7.719 -19.703 1 82.44 251 LYS B N 1
ATOM 4559 C CA . LYS B 1 251 ? 12.312 6.656 -20.656 1 82.44 251 LYS B CA 1
ATOM 4560 C C . LYS B 1 251 ? 13.578 6.289 -21.438 1 82.44 251 LYS B C 1
ATOM 4562 O O . LYS B 1 251 ? 13.906 5.109 -21.578 1 82.44 251 LYS B O 1
ATOM 4567 N N . ILE B 1 252 ? 14.273 7.336 -21.797 1 80.81 252 ILE B N 1
ATOM 4568 C CA . ILE B 1 252 ? 15.477 7.117 -22.594 1 80.81 252 ILE B CA 1
ATOM 4569 C C . ILE B 1 252 ? 16.562 6.496 -21.719 1 80.81 252 ILE B C 1
ATOM 4571 O O . ILE B 1 252 ? 17.312 5.621 -22.172 1 80.81 252 ILE B O 1
ATOM 4575 N N . GLU B 1 253 ? 16.656 6.965 -20.5 1 77.88 253 GLU B N 1
ATOM 4576 C CA . GLU B 1 253 ? 17.594 6.359 -19.562 1 77.88 253 GLU B CA 1
ATOM 4577 C C . GLU B 1 253 ? 17.328 4.871 -19.391 1 77.88 253 GLU B C 1
ATOM 4579 O O . GLU B 1 253 ? 18.25 4.059 -19.391 1 77.88 253 GLU B O 1
ATOM 4584 N N . TYR B 1 254 ? 16.125 4.594 -19.266 1 80.56 254 TYR B N 1
ATOM 4585 C CA . TYR B 1 254 ? 15.742 3.191 -19.125 1 80.56 254 TYR B CA 1
ATOM 4586 C C . TYR B 1 254 ? 16.016 2.422 -20.406 1 80.56 254 TYR B C 1
ATOM 4588 O O . TYR B 1 254 ? 16.484 1.284 -20.375 1 80.56 254 TYR B O 1
ATOM 4596 N N . ALA B 1 255 ? 15.719 3.09 -21.438 1 82.31 255 ALA B N 1
ATOM 4597 C CA . ALA B 1 255 ? 16.016 2.486 -22.734 1 82.31 255 ALA B CA 1
ATOM 4598 C C . ALA B 1 255 ? 17.5 2.195 -22.875 1 82.31 255 ALA B C 1
ATOM 4600 O O . ALA B 1 255 ? 17.891 1.133 -23.375 1 82.31 255 ALA B O 1
ATOM 4601 N N . CYS B 1 256 ? 18.266 3.154 -22.391 1 76.12 256 CYS B N 1
ATOM 4602 C CA . CYS B 1 256 ? 19.719 2.961 -22.422 1 76.12 256 CYS B CA 1
ATOM 4603 C C . CYS B 1 256 ? 20.125 1.761 -21.578 1 76.12 256 CYS B C 1
ATOM 4605 O O . CYS B 1 256 ? 20.969 0.964 -22 1 76.12 256 CYS B O 1
ATOM 4607 N N . GLN B 1 257 ? 19.531 1.709 -20.484 1 73.75 257 GLN B N 1
ATOM 4608 C CA . GLN B 1 257 ? 19.828 0.574 -19.609 1 73.75 257 GLN B CA 1
ATOM 4609 C C . GLN B 1 257 ? 19.484 -0.746 -20.297 1 73.75 257 GLN B C 1
ATOM 4611 O O . GLN B 1 257 ? 20.25 -1.708 -20.219 1 73.75 257 GLN B O 1
ATOM 4616 N N . LEU B 1 258 ? 18.375 -0.717 -20.984 1 77.88 258 LEU B N 1
ATOM 4617 C CA . LEU B 1 258 ? 17.953 -1.917 -21.703 1 77.88 258 LEU B CA 1
ATOM 4618 C C . LEU B 1 258 ? 18.891 -2.221 -22.859 1 77.88 258 LEU B C 1
ATOM 4620 O O . LEU B 1 258 ? 19.219 -3.381 -23.109 1 77.88 258 LEU B O 1
ATOM 4624 N N . LEU B 1 259 ? 19.297 -1.168 -23.453 1 78.5 259 LEU B N 1
ATOM 4625 C CA . LEU B 1 259 ? 20.203 -1.322 -24.578 1 78.5 259 LEU B CA 1
ATOM 4626 C C . LEU B 1 259 ? 21.578 -1.793 -24.109 1 78.5 259 LEU B C 1
ATOM 4628 O O . LEU B 1 259 ? 22.25 -2.553 -24.812 1 78.5 259 LEU B O 1
ATOM 4632 N N . ASP B 1 260 ? 21.844 -1.332 -22.828 1 69.12 260 ASP B N 1
ATOM 4633 C CA . ASP B 1 260 ? 23.141 -1.677 -22.25 1 69.12 260 ASP B CA 1
ATOM 4634 C C . ASP B 1 260 ? 23.156 -3.129 -21.781 1 69.12 260 ASP B C 1
ATOM 4636 O O . ASP B 1 260 ? 24.172 -3.812 -21.906 1 69.12 260 ASP B O 1
ATOM 4640 N N . SER B 1 261 ? 22.078 -3.484 -21.344 1 63.41 261 SER B N 1
ATOM 4641 C CA . SER B 1 261 ? 22.109 -4.68 -20.5 1 63.41 261 SER B CA 1
ATOM 4642 C C . SER B 1 261 ? 21.406 -5.848 -21.172 1 63.41 261 SER B C 1
ATOM 4644 O O . SER B 1 261 ? 21.359 -6.953 -20.625 1 63.41 261 SER B O 1
ATOM 4646 N N . SER B 1 262 ? 20.781 -5.516 -22.391 1 66.88 262 SER B N 1
ATOM 4647 C CA . SER B 1 262 ? 20.016 -6.578 -23.047 1 66.88 262 SER B CA 1
ATOM 4648 C C . SER B 1 262 ? 20.281 -6.594 -24.562 1 66.88 262 SER B C 1
ATOM 4650 O O . SER B 1 262 ? 20.938 -5.699 -25.094 1 66.88 262 SER B O 1
ATOM 4652 N N . ASP B 1 263 ? 19.812 -7.629 -25.219 1 76.31 263 ASP B N 1
ATOM 4653 C CA . ASP B 1 263 ? 19.922 -7.715 -26.672 1 76.31 263 ASP B CA 1
ATOM 4654 C C . ASP B 1 263 ? 18.562 -7.441 -27.328 1 76.31 263 ASP B C 1
ATOM 4656 O O . ASP B 1 263 ? 18.328 -7.863 -28.469 1 76.31 263 ASP B O 1
ATOM 4660 N N . GLN B 1 264 ? 17.719 -6.77 -26.594 1 80.94 264 GLN B N 1
ATOM 4661 C CA . GLN B 1 264 ? 16.422 -6.426 -27.156 1 80.94 264 GLN B CA 1
ATOM 4662 C C . GLN B 1 264 ? 16.562 -5.527 -28.375 1 80.94 264 GLN B C 1
ATOM 4664 O O . GLN B 1 264 ? 17.469 -4.676 -28.438 1 80.94 264 GLN B O 1
ATOM 4669 N N . SER B 1 265 ? 15.656 -5.809 -29.281 1 88.06 265 SER B N 1
ATOM 4670 C CA . SER B 1 265 ? 15.656 -4.922 -30.453 1 88.06 265 SER B CA 1
ATOM 4671 C C . SER B 1 265 ? 15.25 -3.502 -30.062 1 88.06 265 SER B C 1
ATOM 4673 O O . SER B 1 265 ? 14.617 -3.295 -29.016 1 88.06 265 SER B O 1
ATOM 4675 N N . VAL B 1 266 ? 15.641 -2.629 -30.859 1 88 266 VAL B N 1
ATOM 4676 C CA . VAL B 1 266 ? 15.281 -1.23 -30.656 1 88 266 VAL B CA 1
ATOM 4677 C C . VAL B 1 266 ? 13.758 -1.093 -30.578 1 88 266 VAL B C 1
ATOM 4679 O O . VAL B 1 266 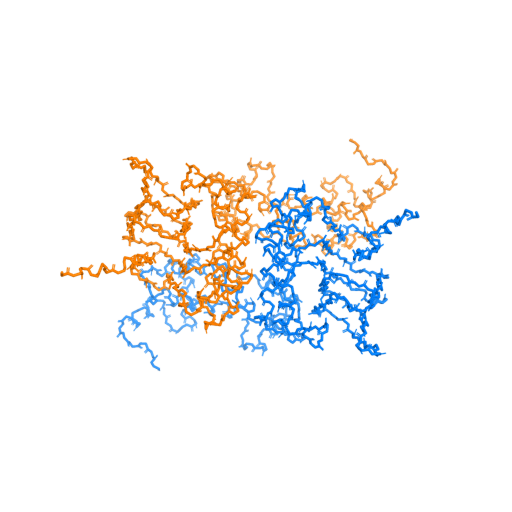? 13.242 -0.307 -29.781 1 88 266 VAL B O 1
ATOM 4682 N N . ALA B 1 267 ? 13.086 -1.916 -31.328 1 87.88 267 ALA B N 1
ATOM 4683 C CA . ALA B 1 267 ? 11.625 -1.883 -31.344 1 87.88 267 ALA B CA 1
ATOM 4684 C C . ALA B 1 267 ? 11.062 -2.311 -29.984 1 87.88 267 ALA B C 1
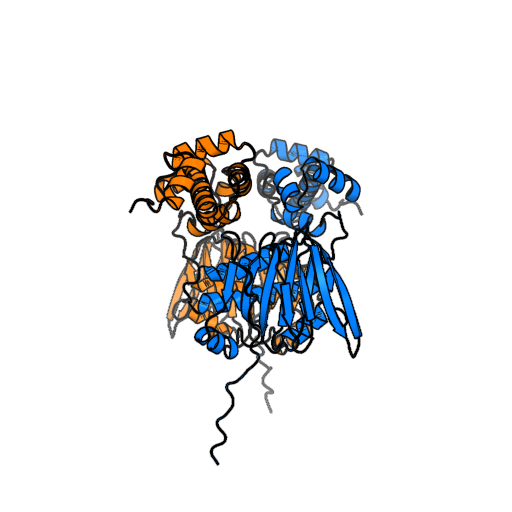ATOM 4686 O O . ALA B 1 267 ? 10.156 -1.666 -29.453 1 87.88 267 ALA B O 1
ATOM 4687 N N . ARG B 1 268 ? 11.656 -3.275 -29.469 1 82.56 268 ARG B N 1
ATOM 4688 C CA . ARG B 1 268 ? 11.195 -3.783 -28.172 1 82.56 268 ARG B CA 1
ATOM 4689 C C . ARG B 1 268 ? 11.516 -2.807 -27.062 1 82.56 268 ARG B C 1
ATOM 4691 O O . ARG B 1 268 ? 10.719 -2.621 -26.141 1 82.56 268 ARG B O 1
ATOM 4698 N N . VAL B 1 269 ? 12.703 -2.268 -27.141 1 85.56 269 VAL B N 1
ATOM 4699 C CA . VAL B 1 269 ? 13.102 -1.26 -26.156 1 85.56 269 VAL B CA 1
ATOM 4700 C C . VAL B 1 269 ? 12.141 -0.074 -26.219 1 85.56 269 VAL B C 1
ATOM 4702 O O . VAL B 1 269 ? 11.703 0.435 -25.188 1 85.56 269 VAL B O 1
ATOM 4705 N N . GLY B 1 270 ? 11.82 0.339 -27.438 1 88.44 270 GLY B N 1
ATOM 4706 C CA . GLY B 1 270 ? 10.844 1.405 -27.609 1 88.44 270 GLY B CA 1
ATOM 4707 C C . GLY B 1 270 ? 9.492 1.083 -27 1 88.44 270 GLY B C 1
ATOM 4708 O O . GLY B 1 270 ? 8.906 1.915 -26.297 1 88.44 270 GLY B O 1
ATOM 4709 N N . GLN B 1 271 ? 9.039 -0.108 -27.156 1 80 271 GLN B N 1
ATOM 4710 C CA . GLN B 1 271 ? 7.766 -0.559 -26.609 1 80 271 GLN B CA 1
ATOM 4711 C C . GLN B 1 271 ? 7.801 -0.579 -25.078 1 80 271 GLN B C 1
ATOM 4713 O O . GLN B 1 271 ? 6.816 -0.223 -24.438 1 80 271 GLN B O 1
ATOM 4718 N N . ALA B 1 272 ? 8.93 -0.913 -24.609 1 78.06 272 ALA B N 1
ATOM 4719 C CA . ALA B 1 272 ? 9.094 -1.009 -23.172 1 78.06 272 ALA B CA 1
ATOM 4720 C C . ALA B 1 272 ? 8.922 0.355 -22.5 1 78.06 272 ALA B C 1
ATOM 4722 O O . ALA B 1 272 ? 8.508 0.442 -21.344 1 78.06 272 ALA B O 1
ATOM 4723 N N . VAL B 1 273 ? 9.234 1.326 -23.344 1 81.81 273 VAL B N 1
ATOM 4724 C CA . VAL B 1 273 ? 9.117 2.662 -22.781 1 81.81 273 VAL B CA 1
ATOM 4725 C C . VAL B 1 273 ? 7.93 3.393 -23.391 1 81.81 273 VAL B C 1
ATOM 4727 O O . VAL B 1 273 ? 7.855 4.621 -23.344 1 81.81 273 VAL B O 1
ATOM 4730 N N . GLY B 1 274 ? 7.051 2.598 -24.031 1 79.56 274 GLY B N 1
ATOM 4731 C CA . GLY B 1 274 ? 5.727 3.1 -24.359 1 79.56 274 GLY B CA 1
ATOM 4732 C C . GLY B 1 274 ? 5.633 3.625 -25.781 1 79.56 274 GLY B C 1
ATOM 4733 O O . GLY B 1 274 ? 4.715 4.379 -26.109 1 79.56 274 GLY B O 1
ATOM 4734 N N . TYR B 1 275 ? 6.543 3.33 -26.609 1 83.69 275 TYR B N 1
ATOM 4735 C CA . TYR B 1 275 ? 6.504 3.779 -28 1 83.69 275 TYR B CA 1
ATOM 4736 C C . TYR B 1 275 ? 6.332 2.602 -28.938 1 83.69 275 TYR B C 1
ATOM 4738 O O . TYR B 1 275 ? 7.23 1.77 -29.078 1 83.69 275 TYR B O 1
ATOM 4746 N N . ASP B 1 276 ? 5.203 2.594 -29.5 1 80.88 276 ASP B N 1
ATOM 4747 C CA . ASP B 1 276 ? 4.914 1.509 -30.438 1 80.88 276 ASP B CA 1
ATOM 4748 C C . ASP B 1 276 ? 5.59 1.753 -31.781 1 80.88 276 ASP B C 1
ATOM 4750 O O . ASP B 1 276 ? 5.848 0.81 -32.531 1 80.88 276 ASP B O 1
ATOM 4754 N N . ASP B 1 277 ? 5.812 3.014 -32.031 1 84.56 277 ASP B N 1
ATOM 4755 C CA . ASP B 1 277 ? 6.48 3.395 -33.281 1 84.56 277 ASP B CA 1
ATOM 4756 C C . ASP B 1 277 ? 7.992 3.467 -33.094 1 84.56 277 ASP B C 1
ATOM 4758 O O . ASP B 1 277 ? 8.5 4.395 -32.469 1 84.56 277 ASP B O 1
ATOM 4762 N N . SER B 1 278 ? 8.664 2.422 -33.656 1 87.75 278 SER B N 1
ATOM 4763 C CA . SER B 1 278 ? 10.109 2.318 -33.469 1 87.75 278 SER B CA 1
ATOM 4764 C C . SER B 1 278 ? 10.828 3.516 -34.094 1 87.75 278 SER B C 1
ATOM 4766 O O . SER B 1 278 ? 11.844 3.971 -33.562 1 87.75 278 SER B O 1
ATOM 4768 N N . TYR B 1 279 ? 10.242 4.023 -35.188 1 87.44 279 TYR B N 1
ATOM 4769 C CA . TYR B 1 279 ? 10.859 5.184 -35.812 1 87.44 279 TYR B CA 1
ATOM 4770 C C . TYR B 1 279 ? 10.75 6.414 -34.938 1 87.44 279 TYR B C 1
ATOM 4772 O O . TYR B 1 279 ? 11.719 7.156 -34.75 1 87.44 279 TYR B O 1
ATOM 4780 N N . TYR B 1 280 ? 9.602 6.551 -34.469 1 87.94 280 TYR B N 1
ATOM 4781 C CA . TYR B 1 280 ? 9.391 7.684 -33.562 1 87.94 280 TYR B CA 1
ATOM 4782 C C . TYR B 1 280 ? 10.25 7.559 -32.312 1 87.94 280 TYR B C 1
ATOM 4784 O O . TYR B 1 280 ? 10.859 8.539 -31.875 1 87.94 280 TYR B O 1
ATOM 4792 N N . PHE B 1 281 ? 10.312 6.391 -31.812 1 92.5 281 PHE B N 1
ATOM 4793 C CA . PHE B 1 281 ? 11.156 6.164 -30.641 1 92.5 281 PHE B CA 1
ATOM 4794 C C . PHE B 1 281 ? 12.609 6.5 -30.953 1 92.5 281 PHE B C 1
ATOM 4796 O O . PHE B 1 281 ? 13.281 7.184 -30.172 1 92.5 281 PHE B O 1
ATOM 4803 N N . SER B 1 282 ? 13.086 6.008 -32 1 91.31 282 SER B N 1
ATOM 4804 C CA . SER B 1 282 ? 14.477 6.23 -32.375 1 91.31 282 SER B CA 1
ATOM 4805 C C . SER B 1 282 ? 14.773 7.719 -32.531 1 91.31 282 SER B C 1
ATOM 4807 O O . SER B 1 282 ? 15.844 8.18 -32.125 1 91.31 282 SER B O 1
ATOM 4809 N N . ARG B 1 283 ? 13.828 8.469 -33.094 1 90.06 283 ARG B N 1
ATOM 4810 C CA . ARG B 1 283 ? 13.992 9.906 -33.25 1 90.06 283 ARG B CA 1
ATOM 4811 C C . ARG B 1 283 ? 14.078 10.594 -31.891 1 90.06 283 ARG B C 1
ATOM 4813 O O . ARG B 1 283 ? 14.922 11.469 -31.672 1 90.06 283 ARG B O 1
ATOM 4820 N N . LEU B 1 284 ? 13.219 10.172 -31.016 1 87.44 284 LEU B N 1
ATOM 4821 C CA . LEU B 1 284 ? 13.211 10.758 -29.672 1 87.44 284 LEU B CA 1
ATOM 4822 C C . LEU B 1 284 ? 14.5 10.43 -28.922 1 87.44 284 LEU B C 1
ATOM 4824 O O . LEU B 1 284 ? 15.07 11.289 -28.266 1 87.44 284 LEU B O 1
ATOM 4828 N N . PHE B 1 285 ? 14.898 9.172 -29.062 1 90.5 285 PHE B N 1
ATOM 4829 C CA . PHE B 1 285 ? 16.125 8.719 -28.438 1 90.5 285 PHE B CA 1
ATOM 4830 C C . PHE B 1 285 ? 17.328 9.531 -28.938 1 90.5 285 PHE B C 1
ATOM 4832 O O . PHE B 1 285 ? 18.125 10.031 -28.141 1 90.5 285 PHE B O 1
ATOM 4839 N N . SER B 1 286 ? 17.312 9.703 -30.172 1 87.56 286 SER B N 1
ATOM 4840 C CA . SER B 1 286 ? 18.422 10.438 -30.797 1 87.56 286 SER B CA 1
ATOM 4841 C C . SER B 1 286 ? 18.406 11.906 -30.359 1 87.56 286 SER B C 1
ATOM 4843 O O . SER B 1 286 ? 19.469 12.5 -30.156 1 87.56 286 SER B O 1
ATOM 4845 N N . LYS B 1 287 ? 17.266 12.422 -30.25 1 84.06 287 LYS B N 1
ATOM 4846 C CA . LYS B 1 287 ? 17.125 13.805 -29.812 1 84.06 287 LYS B CA 1
ATOM 4847 C C . LYS B 1 287 ? 17.703 13.992 -28.406 1 84.06 287 LYS B C 1
ATOM 4849 O O . LYS B 1 287 ? 18.375 14.992 -28.141 1 84.06 287 LYS B O 1
ATOM 4854 N N . VAL B 1 288 ? 17.531 12.945 -27.625 1 80.06 288 VAL B N 1
ATOM 4855 C CA . VAL B 1 288 ? 17.938 13.047 -26.234 1 80.06 288 VAL B CA 1
ATOM 4856 C C . VAL B 1 288 ? 19.391 12.641 -26.094 1 80.06 288 VAL B C 1
ATOM 4858 O O . VAL B 1 288 ? 20.172 13.32 -25.406 1 80.06 288 VAL B O 1
ATOM 4861 N N . MET B 1 289 ? 19.844 11.562 -26.797 1 79.44 289 MET B N 1
ATOM 4862 C CA . MET B 1 289 ? 21.141 10.938 -26.562 1 79.44 289 MET B CA 1
ATOM 4863 C C . MET B 1 289 ? 22.172 11.445 -27.578 1 79.44 289 MET B C 1
ATOM 4865 O O . MET B 1 289 ? 23.375 11.305 -27.359 1 79.44 289 MET B O 1
ATOM 4869 N N . GLY B 1 290 ? 21.609 12.016 -28.703 1 78.62 290 GLY B N 1
ATOM 4870 C CA . GLY B 1 290 ? 22.516 12.484 -29.75 1 78.62 290 GLY B CA 1
ATOM 4871 C C . GLY B 1 290 ? 22.922 11.391 -30.719 1 78.62 290 GLY B C 1
ATOM 4872 O O . GLY B 1 290 ? 23.625 11.656 -31.688 1 78.62 290 GLY B O 1
ATOM 4873 N N . LEU B 1 291 ? 22.547 10.203 -30.453 1 79.31 291 LEU B N 1
ATOM 4874 C CA . LEU B 1 291 ? 22.781 9.078 -31.344 1 79.31 291 LEU B CA 1
ATOM 4875 C C . LEU B 1 291 ? 21.594 8.117 -31.344 1 79.31 291 LEU B C 1
ATOM 4877 O O . LEU B 1 291 ? 20.797 8.109 -30.406 1 79.31 291 LEU B O 1
ATOM 4881 N N . SER B 1 292 ? 21.438 7.422 -32.375 1 88.75 292 SER B N 1
ATOM 4882 C CA . SER B 1 292 ? 20.344 6.465 -32.469 1 88.75 292 SER B CA 1
ATOM 4883 C C . SER B 1 292 ? 20.5 5.336 -31.453 1 88.75 292 SER B C 1
ATOM 4885 O O . SER B 1 292 ? 21.609 5.105 -30.953 1 88.75 292 SER B O 1
ATOM 4887 N N . PRO B 1 293 ? 19.422 4.734 -31.125 1 90.31 293 PRO B N 1
ATOM 4888 C CA . PRO B 1 293 ? 19.531 3.592 -30.219 1 90.31 293 PRO B CA 1
ATOM 4889 C C . PRO B 1 293 ? 20.531 2.551 -30.703 1 90.31 293 PRO B C 1
ATOM 4891 O O . PRO B 1 293 ? 21.312 2.021 -29.906 1 90.31 293 PRO B O 1
ATOM 4894 N N . SER B 1 294 ? 20.547 2.264 -31.953 1 90.12 294 SER B N 1
ATOM 4895 C CA . SER B 1 294 ? 21.469 1.294 -32.531 1 90.12 294 SER B CA 1
ATOM 4896 C C . SER B 1 294 ? 22.922 1.761 -32.406 1 90.12 294 SER B C 1
ATOM 4898 O O . SER B 1 294 ? 23.797 0.972 -32.062 1 90.12 294 SER B O 1
ATOM 4900 N N . ALA B 1 295 ? 23.156 3.053 -32.656 1 83.81 295 ALA B N 1
ATOM 4901 C CA . ALA B 1 295 ? 24.5 3.623 -32.5 1 83.81 295 ALA B CA 1
ATOM 4902 C C . ALA B 1 295 ? 24.938 3.594 -31.047 1 83.81 295 ALA B C 1
ATOM 4904 O O . ALA B 1 295 ? 26.109 3.33 -30.75 1 83.81 295 ALA B O 1
ATOM 4905 N N . TYR B 1 296 ? 24 3.906 -30.234 1 82 296 TYR B N 1
ATOM 4906 C CA . TYR B 1 296 ? 24.281 3.861 -28.797 1 82 296 TYR B CA 1
ATOM 4907 C C . TYR B 1 296 ? 24.75 2.471 -28.375 1 82 296 TYR B C 1
ATOM 4909 O O . TYR B 1 296 ? 25.766 2.328 -27.688 1 82 296 TYR B O 1
ATOM 4917 N N . ARG B 1 297 ? 24.016 1.467 -28.719 1 84.06 297 ARG B N 1
ATOM 4918 C CA . ARG B 1 297 ? 24.344 0.09 -28.359 1 84.06 297 ARG B CA 1
ATOM 4919 C C . ARG B 1 297 ? 25.703 -0.303 -28.891 1 84.06 297 ARG B C 1
ATOM 4921 O O . ARG B 1 297 ? 26.484 -0.953 -28.203 1 84.06 297 ARG B O 1
ATOM 4928 N N . GLN B 1 298 ? 26 0.096 -30.125 1 80.12 298 GLN B N 1
ATOM 4929 C CA . GLN B 1 298 ? 27.297 -0.187 -30.734 1 80.12 298 GLN B CA 1
ATOM 4930 C C . GLN B 1 298 ? 28.438 0.468 -29.953 1 80.12 298 GLN B C 1
ATOM 4932 O O . GLN B 1 298 ? 29.484 -0.139 -29.75 1 80.12 298 GLN B O 1
ATOM 4937 N N . ARG B 1 299 ? 28.188 1.661 -29.547 1 71 299 ARG B N 1
ATOM 4938 C CA . ARG B 1 299 ? 29.188 2.396 -28.781 1 71 299 ARG B CA 1
ATOM 4939 C C . ARG B 1 299 ? 29.453 1.721 -27.453 1 71 299 ARG B C 1
ATOM 4941 O O . ARG B 1 299 ? 30.609 1.636 -27 1 71 299 ARG B O 1
ATOM 4948 N N . VAL B 1 300 ? 28.438 1.384 -26.766 1 66.5 300 VAL B N 1
ATOM 4949 C CA . VAL B 1 300 ? 28.562 0.725 -25.469 1 66.5 300 VAL B CA 1
ATOM 4950 C C . VAL B 1 300 ? 29.297 -0.599 -25.625 1 66.5 300 VAL B C 1
ATOM 4952 O O . VAL B 1 300 ? 30.156 -0.944 -24.797 1 66.5 300 VAL B O 1
ATOM 4955 N N . ARG B 1 301 ? 28.875 -1.39 -26.625 1 65.69 301 ARG B N 1
ATOM 4956 C CA . ARG B 1 301 ? 29.516 -2.68 -26.891 1 65.69 301 ARG B CA 1
ATOM 4957 C C . ARG B 1 301 ? 30.984 -2.504 -27.25 1 65.69 301 ARG B C 1
ATOM 4959 O O . ARG B 1 301 ? 31.812 -3.375 -26.969 1 65.69 301 ARG B O 1
ATOM 4966 N N . GLN B 1 302 ? 31.25 -1.416 -28.016 1 62.19 302 GLN B N 1
ATOM 4967 C CA . GLN B 1 302 ? 32.625 -1.172 -28.391 1 62.19 302 GLN B CA 1
ATOM 4968 C C . GLN B 1 302 ? 33.438 -0.617 -27.203 1 62.19 302 GLN B C 1
ATOM 4970 O O . GLN B 1 302 ? 34.656 -0.527 -27.266 1 62.19 302 GLN B O 1
ATOM 4975 N N . GLY B 1 303 ? 33 -0.688 -25.875 1 53.97 303 GLY B N 1
ATOM 4976 C CA . GLY B 1 303 ? 33.781 -0.216 -24.734 1 53.97 303 GLY B CA 1
ATOM 4977 C C . GLY B 1 303 ? 33.906 1.297 -24.672 1 53.97 303 GLY B C 1
ATOM 4978 O O . GLY B 1 303 ? 34.625 1.84 -23.828 1 53.97 303 GLY B O 1
ATOM 4979 N N . GLU B 1 304 ? 33.531 2.135 -25.578 1 41.59 304 GLU B N 1
ATOM 4980 C CA . GLU B 1 304 ? 33.75 3.578 -25.656 1 41.59 304 GLU B CA 1
ATOM 4981 C C . GLU B 1 304 ? 32.656 4.328 -24.891 1 41.59 304 GLU B C 1
ATOM 4983 O O . GLU B 1 304 ? 32.469 5.531 -25.078 1 41.59 304 GLU B O 1
ATOM 4988 N N . GLY B 1 305 ? 31.969 3.887 -24.125 1 37.47 305 GLY B N 1
ATOM 4989 C CA . GLY B 1 305 ? 31.031 4.617 -23.297 1 37.47 305 GLY B CA 1
ATOM 4990 C C . GLY B 1 305 ? 31.656 5.812 -22.594 1 37.47 305 GLY B C 1
ATOM 4991 O O . GLY B 1 305 ? 32.688 5.688 -21.953 1 37.47 305 GLY B O 1
ATOM 4992 N N . GLY B 1 306 ? 31.516 7.078 -23.172 1 28.11 306 GLY B N 1
ATOM 4993 C CA . GLY B 1 306 ? 32.125 8.312 -22.703 1 28.11 306 GLY B CA 1
ATOM 4994 C C . GLY B 1 306 ? 32.031 8.508 -21.203 1 28.11 306 GLY B C 1
ATOM 4995 O O . GLY B 1 306 ? 30.969 8.266 -20.609 1 28.11 306 GLY B O 1
ATOM 4996 N N . ALA B 1 307 ? 33.219 8.547 -20.5 1 23.09 307 ALA B N 1
ATOM 4997 C CA . ALA B 1 307 ? 33.406 9.359 -19.297 1 23.09 307 ALA B CA 1
ATOM 4998 C C . ALA B 1 307 ? 32.938 10.797 -19.531 1 23.09 307 ALA B C 1
ATOM 5000 O O . ALA B 1 307 ? 33.188 11.367 -20.594 1 23.09 307 ALA B O 1
#

Sequence (614 aa):
MDYIAEPATDMSHTSDWPLPADSLRLPIPAALLEKLAVHPLSRDLYPTSLGHYRRARDHRMSRERHDEHLLIYCSEGQGLLRVREGEAWREYRVGSGDLLWLPPGMAHDYAADDRQPWTIFWTHLRGDSATWLQHSAGYRDTPLRHWGLQHALLGGFEQLLEVRHSGYRFQHFLLAASRLRSLLCQLPLLRPLREGSLDLDGLHAYMREHLHARLELERLAAFCNLSKFHFVSRYKAITGRTPIQHFLHLKIEYACQLLDSSDQSVARVGQAVGYDDSYYFSRLFSKVMGLSPSAYRQRVRQGEGGAMDYIAEPATDMSHTSDWPLPADSLRLPIPAALLEKLAVHPLSRDLYPTSLGHYRRARDHRMSRERHDEHLLIYCSEGQGLLRVREGEAWREYRVGSGDLLWLPPGMAHDYAADDRQPWTIFWTHLRGDSATWLQHSAGYRDTPLRHWGLQHALLGGFEQLLEVRHSGYRFQHFLLAASRLRSLLCQLPLLRPLREGSLDLDGLHAYMREHLHARLELERLAAFCNLSKFHFVSRYKAITGRTPIQHFLHLKIEYACQLLDSSDQSVARVGQAVGYDDSYYFSRLFSKVMGLSPSAYRQRVRQGEGGA

InterPro domains:
  IPR003313 AraC-type arabinose-binding/dimerisation domain [PF02311] (48-184)
  IPR009057 Homedomain-like superfamily [SSF46689] (203-246)
  IPR009057 Homedomain-like superfamily [SSF46689] (251-301)
  IPR018060 AraC-like, DNA binding HTH domain [PF12833] (220-299)
  IPR018060 AraC-like, DNA binding HTH domain [PS01124] (201-299)
  IPR018060 AraC-like, DNA binding HTH domain [SM00342] (214-297)
  IPR018062 HTH domain AraC-type, conserved site [PS00041] (251-293)
  IPR020449 Transcription regulator HTH, AraC- type, HTH domain [PR00032] (266-281)
  IPR020449 Transcription regulator HTH, AraC- type, HTH domain [PR00032] (281-297)
  IPR037923 Transcription regulator HTH-like [SSF51215] (36-187)